Protein AF-A0A8H6XWK3-F1 (afdb_monomer)

Sequence (538 aa):
MCPNTPKKLVDTLDKCIPIWKRMAHVEMPHNLGNRSTIISALSQAPNLGTLVVWDPHNWMNRIPPYIRTISTNSTLKHIQIKPTVPPTDYHFPRRKALYDEVQKDTKLKALWDFENERVIPTDDEIPSSAIEPPSSPFVYPARLASDPMAEDVIWERVLYFALRDVSERKRQFFESDRWDDDQDDDDLCDLAPFRLAPLLACKKFARLGVPHLYERPVLQHSWAVESFASQLAQQPLLGRRVRCLSINHGSDVAVFKRIIAQTPSLTELRGGRACRPMTWKAFSDLGKSSGSSLRSFGGIPISKASGAVNPDMFALFPQIKDFGWDTWTEFKIQPKLIPTDAFGQLVDLTVDRFDGSFLDVLAQMELPSLRTAAFPATARGDGAQFFKIHGAKLQELTLSERQIEDPELAIWHNCPSLTVLGVCYDKQHPVRSSCLKTSETHAYLERIVFRAKEFQRLTQPQKIELGQLMTALRSTASFPALREIQHPSCNWPTTEHEIKSSRWVKWAESLLERDVHLFGPNGVRWRPRLKFVTKNKQ

Structure (mmCIF, N/CA/C/O backbone):
data_AF-A0A8H6XWK3-F1
#
_entry.id   AF-A0A8H6XWK3-F1
#
loop_
_atom_site.group_PDB
_atom_site.id
_atom_site.type_symbol
_atom_site.label_atom_id
_atom_site.label_alt_id
_atom_site.label_comp_id
_atom_site.label_asym_id
_atom_site.label_entity_id
_atom_site.label_seq_id
_atom_site.pdbx_PDB_ins_code
_atom_site.Cartn_x
_atom_site.Cartn_y
_atom_site.Cartn_z
_atom_site.occupancy
_atom_site.B_iso_or_equiv
_atom_site.auth_seq_id
_atom_site.auth_comp_id
_atom_site.auth_asym_id
_atom_site.auth_atom_id
_atom_site.pdbx_PDB_model_num
ATOM 1 N N . MET A 1 1 ? 8.988 2.743 -17.472 1.00 38.59 1 MET A N 1
ATOM 2 C CA . MET A 1 1 ? 10.158 3.335 -18.190 1.00 38.59 1 MET A CA 1
ATOM 3 C C . MET A 1 1 ? 11.428 2.474 -18.081 1.00 38.59 1 MET A C 1
ATOM 5 O O . MET A 1 1 ? 11.826 2.155 -16.973 1.00 38.59 1 MET A O 1
ATOM 9 N N . CYS A 1 2 ? 12.139 2.153 -19.176 1.00 32.38 2 CYS A N 1
ATOM 10 C CA . CYS A 1 2 ? 13.507 1.594 -19.105 1.00 32.38 2 CYS A CA 1
ATOM 11 C C . CYS A 1 2 ? 14.558 2.726 -19.136 1.00 32.38 2 CYS A C 1
ATOM 13 O O . CYS A 1 2 ? 14.819 3.261 -20.218 1.00 32.38 2 CYS A O 1
ATOM 15 N N . PRO A 1 3 ? 15.239 3.076 -18.024 1.00 39.47 3 PRO A N 1
ATOM 16 C CA . PRO A 1 3 ? 16.195 4.193 -17.989 1.00 39.47 3 PRO A CA 1
ATOM 17 C C . PRO A 1 3 ? 17.511 3.910 -18.734 1.00 39.47 3 PRO A C 1
ATOM 19 O O . PRO A 1 3 ? 18.384 4.768 -18.799 1.00 39.47 3 PRO A O 1
ATOM 22 N N . ASN A 1 4 ? 17.663 2.709 -19.295 1.00 45.16 4 ASN A N 1
ATOM 23 C CA . ASN A 1 4 ? 18.901 2.214 -19.882 1.00 45.16 4 ASN A CA 1
ATOM 24 C C . ASN A 1 4 ? 18.674 1.646 -21.287 1.00 45.16 4 ASN A C 1
ATOM 26 O O . ASN A 1 4 ? 19.149 0.551 -21.581 1.00 45.16 4 ASN A O 1
ATOM 30 N N . THR A 1 5 ? 17.990 2.351 -22.198 1.00 54.00 5 THR A N 1
ATOM 31 C CA . THR A 1 5 ? 18.316 2.037 -23.599 1.00 54.00 5 THR A CA 1
ATOM 32 C C . THR A 1 5 ? 19.778 2.429 -23.791 1.00 54.00 5 THR A C 1
ATOM 34 O O . THR A 1 5 ? 20.114 3.586 -23.519 1.00 54.00 5 THR A O 1
ATOM 37 N N . PRO A 1 6 ? 20.670 1.502 -24.181 1.00 67.00 6 PRO A N 1
ATOM 38 C CA . PRO A 1 6 ? 22.092 1.793 -24.229 1.00 67.00 6 PRO A CA 1
ATOM 39 C C . PRO A 1 6 ? 22.301 3.002 -25.135 1.00 67.00 6 PRO A C 1
ATOM 41 O O . PRO A 1 6 ? 21.897 2.959 -26.294 1.00 67.00 6 PRO A O 1
ATOM 44 N N . LYS A 1 7 ? 22.922 4.077 -24.636 1.00 77.69 7 LYS A N 1
ATOM 45 C CA . LYS A 1 7 ? 23.263 5.266 -25.441 1.00 77.69 7 LYS A CA 1
ATOM 46 C C . LYS A 1 7 ? 23.904 4.866 -26.781 1.00 77.69 7 LYS A C 1
ATOM 48 O O . LYS A 1 7 ? 23.531 5.372 -27.826 1.00 77.69 7 LYS A O 1
ATOM 53 N N . LYS A 1 8 ? 24.743 3.823 -26.745 1.00 78.38 8 LYS A N 1
ATOM 54 C CA . LYS A 1 8 ? 25.344 3.176 -27.920 1.00 78.38 8 LYS A CA 1
ATOM 55 C C . LYS A 1 8 ? 24.331 2.696 -28.968 1.00 78.38 8 LYS A C 1
ATOM 57 O O . LYS A 1 8 ? 24.600 2.845 -30.152 1.00 78.38 8 LYS A O 1
ATOM 62 N N . LEU A 1 9 ? 23.198 2.117 -28.566 1.00 80.50 9 LEU A N 1
ATOM 63 C CA . LEU A 1 9 ? 22.150 1.679 -29.494 1.00 80.50 9 LEU A CA 1
ATOM 64 C C . LEU A 1 9 ? 21.488 2.881 -30.170 1.00 80.50 9 LEU A C 1
ATOM 66 O O . LEU A 1 9 ? 21.320 2.870 -31.382 1.00 80.50 9 LEU A O 1
ATOM 70 N N . VAL A 1 10 ? 21.165 3.926 -29.403 1.00 81.75 10 VAL A N 1
ATOM 71 C CA . VAL A 1 10 ? 20.593 5.171 -29.943 1.00 81.75 10 VAL A CA 1
ATOM 72 C C . VAL A 1 10 ? 21.557 5.816 -30.941 1.00 81.75 10 VAL A C 1
ATOM 74 O O . VAL A 1 10 ? 21.153 6.103 -32.062 1.00 81.75 10 VAL A O 1
ATOM 77 N N . ASP A 1 11 ? 22.834 5.945 -30.574 1.00 85.94 11 ASP A N 1
ATOM 78 C CA . ASP A 1 11 ? 23.882 6.505 -31.438 1.00 85.94 11 ASP A CA 1
ATOM 79 C C . ASP A 1 11 ? 24.116 5.652 -32.700 1.00 85.94 11 ASP A C 1
ATOM 81 O O . ASP A 1 11 ? 24.494 6.167 -33.750 1.00 85.94 11 ASP A O 1
ATOM 85 N N . THR A 1 12 ? 23.916 4.333 -32.609 1.00 89.88 12 THR A N 1
ATOM 86 C CA . THR A 1 12 ? 24.032 3.424 -33.761 1.00 89.88 12 THR A CA 1
ATOM 87 C C . THR A 1 12 ? 22.834 3.576 -34.692 1.00 89.88 12 THR A C 1
ATOM 89 O O . THR A 1 12 ? 23.014 3.729 -35.897 1.00 89.88 12 THR A O 1
ATOM 92 N N . LEU A 1 13 ? 21.614 3.584 -34.147 1.00 89.06 13 LEU A N 1
ATOM 93 C CA . LEU A 1 13 ? 20.388 3.757 -34.928 1.00 89.06 13 LEU A CA 1
ATOM 94 C C . LEU A 1 13 ? 20.365 5.107 -35.653 1.00 89.06 13 LEU A C 1
ATOM 96 O O . LEU A 1 13 ? 20.020 5.140 -36.829 1.00 89.06 13 LEU A O 1
ATOM 100 N N . ASP A 1 14 ? 20.807 6.181 -34.998 1.00 91.19 14 ASP A N 1
ATOM 101 C CA . ASP A 1 14 ? 20.934 7.520 -35.589 1.00 91.19 14 ASP A CA 1
ATOM 102 C C . ASP A 1 14 ? 21.780 7.521 -36.876 1.00 91.19 14 ASP A C 1
ATOM 104 O O . ASP A 1 14 ? 21.414 8.133 -37.875 1.00 91.19 14 ASP A O 1
ATOM 108 N N . LYS A 1 15 ? 22.868 6.739 -36.897 1.00 93.62 15 LYS A N 1
ATOM 109 C CA . LYS A 1 15 ? 23.744 6.595 -38.071 1.00 93.62 15 LYS A CA 1
ATOM 110 C C . LYS A 1 15 ? 23.195 5.633 -39.122 1.00 93.62 15 LYS A C 1
ATOM 112 O O . LYS A 1 15 ? 23.451 5.812 -40.310 1.00 93.62 15 LYS A O 1
ATOM 117 N N . CYS A 1 16 ? 22.485 4.588 -38.701 1.00 95.19 16 CYS A N 1
ATOM 118 C CA . CYS A 1 16 ? 21.994 3.544 -39.600 1.00 95.19 16 CYS A CA 1
ATOM 119 C C . CYS A 1 16 ? 20.710 3.941 -40.335 1.00 95.19 16 CYS A C 1
ATOM 121 O O . CYS A 1 16 ? 20.554 3.600 -41.505 1.00 95.19 16 CYS A O 1
ATOM 123 N N . ILE A 1 17 ? 19.793 4.648 -39.673 1.00 96.06 17 ILE A N 1
ATOM 124 C CA . ILE A 1 17 ? 18.474 4.987 -40.225 1.00 96.06 17 ILE A CA 1
ATOM 125 C C . ILE A 1 17 ? 18.569 5.761 -41.561 1.00 96.06 17 ILE A C 1
ATOM 127 O O . ILE A 1 17 ? 17.906 5.340 -42.513 1.00 96.06 17 ILE A O 1
ATOM 131 N N . PRO A 1 18 ? 19.412 6.806 -41.717 1.00 97.00 18 PRO A N 1
ATOM 132 C CA . PRO A 1 18 ? 19.486 7.573 -42.967 1.00 97.00 18 PRO A CA 1
ATOM 133 C C . PRO A 1 18 ? 20.037 6.773 -44.157 1.00 97.00 18 PRO A C 1
ATOM 135 O O . PRO A 1 18 ? 19.763 7.096 -45.309 1.00 97.00 18 PRO A O 1
ATOM 138 N N . ILE A 1 19 ? 20.801 5.705 -43.906 1.00 96.50 19 ILE A N 1
ATOM 139 C CA . ILE A 1 19 ? 21.347 4.834 -44.961 1.00 96.50 19 ILE A CA 1
ATOM 140 C C . ILE A 1 19 ? 20.492 3.580 -45.200 1.00 96.50 19 ILE A C 1
ATOM 142 O O . ILE A 1 19 ? 20.792 2.775 -46.089 1.00 96.50 19 ILE A O 1
ATOM 146 N N . TRP A 1 20 ? 19.409 3.393 -44.439 1.00 95.81 20 TRP A N 1
ATOM 147 C CA . TRP A 1 20 ? 18.593 2.186 -44.497 1.00 95.81 20 TRP A CA 1
ATOM 148 C C . TRP A 1 20 ? 17.605 2.218 -45.670 1.00 95.81 20 TRP A C 1
ATOM 150 O O . TRP A 1 20 ? 16.439 2.585 -45.551 1.00 95.81 20 TRP A O 1
ATOM 160 N N . LYS A 1 21 ? 18.055 1.731 -46.830 1.00 95.25 21 LYS A N 1
ATOM 161 C CA . LYS A 1 21 ? 17.282 1.747 -48.089 1.00 95.25 21 LYS A CA 1
ATOM 162 C C . LYS A 1 21 ? 16.000 0.902 -48.103 1.0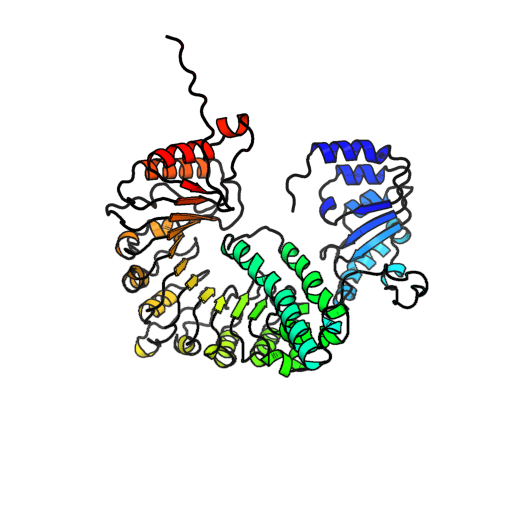0 95.25 21 LYS A C 1
ATOM 164 O O . LYS A 1 21 ? 15.243 1.000 -49.056 1.00 95.25 21 LYS A O 1
ATOM 169 N N . ARG A 1 22 ? 15.749 0.036 -47.122 1.00 95.00 22 ARG A N 1
ATOM 170 C CA . ARG A 1 22 ? 14.580 -0.871 -47.110 1.00 95.00 22 ARG A CA 1
ATOM 171 C C . ARG A 1 22 ? 13.590 -0.584 -45.983 1.00 95.00 22 ARG A C 1
ATOM 173 O O . ARG A 1 22 ? 12.632 -1.330 -45.814 1.00 95.00 22 ARG A O 1
ATOM 180 N N . MET A 1 23 ? 13.817 0.468 -45.204 1.00 95.69 23 MET A N 1
ATOM 181 C CA . MET A 1 23 ? 12.955 0.808 -44.079 1.00 95.69 23 MET A CA 1
ATOM 182 C C . MET A 1 23 ? 11.720 1.568 -44.576 1.00 95.69 23 MET A C 1
ATOM 184 O O . MET A 1 23 ? 11.715 2.793 -44.604 1.00 95.69 23 MET A O 1
ATOM 188 N N . ALA A 1 24 ? 10.699 0.825 -45.005 1.00 96.69 24 ALA A N 1
ATOM 189 C CA . ALA A 1 24 ? 9.446 1.384 -45.516 1.00 96.69 24 ALA A CA 1
ATOM 190 C C . ALA A 1 24 ? 8.404 1.667 -44.427 1.00 96.69 24 ALA A C 1
ATOM 192 O O . ALA A 1 24 ? 7.548 2.531 -44.603 1.00 96.69 24 ALA A O 1
ATOM 193 N N . HIS A 1 25 ? 8.485 0.951 -43.308 1.00 96.25 25 HIS A N 1
ATOM 194 C CA . HIS A 1 25 ? 7.513 0.994 -42.227 1.00 96.25 25 HIS A CA 1
ATOM 195 C C . HIS A 1 25 ? 8.240 1.069 -40.888 1.00 96.25 25 HIS A C 1
ATOM 197 O O . HIS A 1 25 ? 9.177 0.302 -40.654 1.00 96.25 25 HIS A O 1
ATOM 203 N N . VAL A 1 26 ? 7.815 1.983 -40.020 1.00 94.50 26 VAL A N 1
ATOM 204 C CA . VAL A 1 26 ? 8.349 2.115 -38.663 1.00 94.50 26 VAL A CA 1
ATOM 205 C C . VAL A 1 26 ? 7.190 2.240 -37.693 1.00 94.50 26 VAL A C 1
ATOM 207 O O . VAL A 1 26 ? 6.331 3.103 -37.852 1.00 94.50 26 VAL A O 1
ATOM 210 N N . GLU A 1 27 ? 7.203 1.397 -36.669 1.00 93.12 27 GLU A N 1
ATOM 211 C CA . GLU A 1 27 ? 6.254 1.436 -35.567 1.00 93.12 27 GLU A CA 1
ATOM 212 C C . GLU A 1 27 ? 6.964 1.936 -34.306 1.00 93.12 27 GLU A C 1
ATOM 214 O O . GLU A 1 27 ? 8.002 1.403 -33.909 1.00 93.12 27 GLU A O 1
ATOM 219 N N . MET A 1 28 ? 6.442 3.008 -33.707 1.00 86.44 28 MET A N 1
ATOM 220 C CA . MET A 1 28 ? 7.081 3.706 -32.595 1.00 86.44 28 MET A CA 1
ATOM 221 C C . MET A 1 28 ? 6.173 3.734 -31.364 1.00 86.44 28 MET A C 1
ATOM 223 O O . MET A 1 28 ? 5.039 4.214 -31.456 1.00 86.44 28 MET A O 1
ATOM 227 N N . PRO A 1 29 ? 6.660 3.306 -30.184 1.00 80.88 29 PRO A N 1
ATOM 228 C CA . PRO A 1 29 ? 6.002 3.647 -28.933 1.00 80.88 29 PRO A CA 1
ATOM 229 C C . PRO A 1 29 ? 6.024 5.164 -28.705 1.00 80.88 29 PRO A C 1
ATOM 231 O O . PRO A 1 29 ? 6.970 5.868 -29.074 1.00 80.88 29 PRO A O 1
ATOM 234 N N . HIS A 1 30 ? 4.989 5.663 -28.036 1.00 71.50 30 HIS A N 1
ATOM 235 C CA . HIS A 1 30 ? 4.769 7.087 -27.785 1.00 71.50 30 HIS A CA 1
ATOM 236 C C . HIS A 1 30 ? 5.925 7.821 -27.078 1.00 71.50 30 HIS A C 1
ATOM 238 O O . HIS A 1 30 ? 6.087 9.038 -27.214 1.00 71.50 30 HIS A O 1
ATOM 244 N N . ASN A 1 31 ? 6.725 7.092 -26.298 1.00 68.50 31 ASN A N 1
ATOM 245 C CA . ASN A 1 31 ? 7.776 7.620 -25.428 1.00 68.50 31 ASN A CA 1
ATOM 246 C C . ASN A 1 31 ? 9.101 7.922 -26.158 1.00 68.50 31 ASN A C 1
ATOM 248 O O . ASN A 1 31 ? 10.029 8.470 -25.558 1.00 68.50 31 ASN A O 1
ATOM 252 N N . LEU A 1 32 ? 9.196 7.638 -27.462 1.00 68.38 32 LEU A N 1
ATOM 253 C CA . LEU A 1 32 ? 10.358 8.003 -28.282 1.00 68.38 32 LEU A CA 1
ATOM 254 C C . LEU A 1 32 ? 10.496 9.516 -28.513 1.00 68.38 32 LEU A C 1
ATOM 256 O O . LEU A 1 32 ? 11.573 9.965 -28.905 1.00 68.38 32 LEU A O 1
ATOM 260 N N . GLY A 1 33 ? 9.459 10.305 -28.202 1.00 59.72 33 GLY A N 1
ATOM 261 C CA . GLY A 1 33 ? 9.434 11.762 -28.368 1.00 59.72 33 GLY A CA 1
ATOM 262 C C . GLY A 1 33 ? 10.592 12.525 -27.713 1.00 59.72 33 GLY A C 1
ATOM 263 O O . GLY A 1 33 ? 10.969 13.589 -28.194 1.00 59.72 33 GLY A O 1
ATOM 264 N N . ASN A 1 34 ? 11.211 11.958 -26.672 1.00 61.81 34 ASN A N 1
ATOM 265 C CA . ASN A 1 34 ? 12.351 12.563 -25.975 1.00 61.81 34 ASN A CA 1
ATOM 266 C C . ASN A 1 34 ? 13.717 12.280 -26.637 1.00 61.81 34 ASN A C 1
ATOM 268 O O . ASN A 1 34 ? 14.748 12.693 -26.108 1.00 61.81 34 ASN A O 1
ATOM 272 N N . ARG A 1 35 ? 13.766 11.572 -27.777 1.00 77.44 35 ARG A N 1
ATOM 273 C CA . ARG A 1 35 ? 15.016 11.216 -28.480 1.00 77.44 35 ARG A CA 1
ATOM 274 C C . ARG A 1 35 ? 15.149 11.947 -29.806 1.00 77.44 35 ARG A C 1
ATOM 276 O O . ARG A 1 35 ? 14.954 11.364 -30.872 1.00 77.44 35 ARG A O 1
ATOM 283 N N . SER A 1 36 ? 15.514 13.223 -29.724 1.00 82.50 36 SER A N 1
ATOM 284 C CA . SER A 1 36 ? 15.647 14.122 -30.879 1.00 82.50 36 SER A CA 1
ATOM 285 C C . SER A 1 36 ? 16.522 13.568 -32.012 1.00 82.50 36 SER A C 1
ATOM 287 O O . SER A 1 36 ? 16.227 13.831 -33.174 1.00 82.50 36 SER A O 1
ATOM 289 N N . THR A 1 37 ? 17.544 12.764 -31.701 1.00 89.00 37 THR A N 1
ATOM 290 C CA . THR A 1 37 ? 18.449 12.161 -32.695 1.00 89.00 37 THR A CA 1
ATOM 291 C C . THR A 1 37 ? 17.735 11.144 -33.587 1.00 89.00 37 THR A C 1
ATOM 293 O O . THR A 1 37 ? 17.658 11.344 -34.792 1.00 89.00 37 THR A O 1
ATOM 296 N N . ILE A 1 38 ? 17.068 10.135 -33.010 1.00 92.19 38 ILE A N 1
ATOM 297 C CA . ILE A 1 38 ? 16.300 9.135 -33.783 1.00 92.19 38 ILE A CA 1
ATOM 298 C C . ILE A 1 38 ? 15.211 9.809 -34.625 1.00 92.19 38 ILE A C 1
ATOM 300 O O . ILE A 1 38 ? 15.010 9.450 -35.781 1.00 92.19 38 ILE A O 1
ATOM 304 N N . ILE A 1 39 ? 14.528 10.805 -34.061 1.00 94.12 39 ILE A N 1
ATOM 305 C CA . ILE A 1 39 ? 13.490 11.576 -34.758 1.00 94.12 39 ILE A CA 1
ATOM 306 C C . ILE A 1 39 ? 14.078 12.299 -35.982 1.00 94.12 39 ILE A C 1
ATOM 308 O O . ILE A 1 39 ? 13.489 12.260 -37.062 1.00 94.12 39 ILE A O 1
ATOM 312 N N . SER A 1 40 ? 15.249 12.925 -35.829 1.00 94.88 40 SER A N 1
ATOM 313 C CA . SER A 1 40 ? 15.969 13.569 -36.932 1.00 94.88 40 SER A CA 1
ATOM 314 C C . SER A 1 40 ? 16.481 12.560 -37.962 1.00 94.88 40 SER A C 1
ATOM 316 O O . SER A 1 40 ? 16.494 12.851 -39.152 1.00 94.88 40 SER A O 1
ATOM 318 N N . ALA A 1 41 ? 16.906 11.375 -37.535 1.00 95.38 41 ALA A N 1
ATOM 319 C CA . ALA A 1 41 ? 17.344 10.338 -38.455 1.00 95.38 41 ALA A CA 1
ATOM 320 C C . ALA A 1 41 ? 16.165 9.812 -39.292 1.00 95.38 41 ALA A C 1
ATOM 322 O O . ALA A 1 41 ? 16.274 9.674 -40.510 1.00 95.38 41 ALA A O 1
ATOM 323 N N . LEU A 1 42 ? 15.003 9.591 -38.664 1.00 96.50 42 LEU A N 1
ATOM 324 C CA . LEU A 1 42 ? 13.773 9.168 -39.342 1.00 96.50 42 LEU A CA 1
ATOM 325 C C . LEU A 1 42 ? 13.272 10.206 -40.350 1.00 96.50 42 LEU A C 1
ATOM 327 O O . LEU A 1 42 ? 12.766 9.824 -41.404 1.00 96.50 42 LEU A O 1
ATOM 331 N N . SER A 1 43 ? 13.444 11.504 -40.083 1.00 96.62 43 SER A N 1
ATOM 332 C CA . SER A 1 43 ? 13.070 12.543 -41.050 1.00 96.62 43 SER A CA 1
ATOM 333 C C . SER A 1 43 ? 13.946 12.543 -42.313 1.00 96.62 43 SER A C 1
ATOM 335 O O . SER A 1 43 ? 13.523 13.045 -43.352 1.00 96.62 43 SER A O 1
ATOM 337 N N . GLN A 1 44 ? 15.131 11.928 -42.247 1.00 97.19 44 GLN A N 1
ATOM 338 C CA . GLN A 1 44 ? 16.082 11.781 -43.355 1.00 97.19 44 GLN A CA 1
ATOM 339 C C . GLN A 1 44 ? 16.067 10.381 -43.993 1.00 97.19 44 GLN A C 1
ATOM 341 O O . GLN A 1 44 ? 16.815 10.128 -44.936 1.00 97.19 44 GLN A O 1
ATOM 346 N N . ALA A 1 45 ? 15.245 9.454 -43.493 1.00 97.56 45 ALA A N 1
ATOM 347 C CA . ALA A 1 45 ? 15.194 8.090 -44.006 1.00 97.56 45 ALA A CA 1
ATOM 348 C C . ALA A 1 45 ? 14.709 8.063 -45.473 1.00 97.56 45 ALA A C 1
ATOM 350 O O . ALA A 1 45 ? 13.624 8.570 -45.758 1.00 97.56 45 ALA A O 1
ATOM 351 N N . PRO A 1 46 ? 15.452 7.441 -46.407 1.00 96.88 46 PRO A N 1
ATOM 352 C CA . PRO A 1 46 ? 15.251 7.638 -47.843 1.00 96.88 46 PRO A CA 1
ATOM 353 C C . PRO A 1 46 ? 14.028 6.924 -48.419 1.00 96.88 46 PRO A C 1
ATOM 355 O O . PRO A 1 46 ? 13.694 7.173 -49.567 1.00 96.88 46 PRO A O 1
ATOM 358 N N . ASN A 1 47 ? 13.413 5.999 -47.678 1.00 96.69 47 ASN A N 1
ATOM 359 C CA . ASN A 1 47 ? 12.301 5.175 -48.163 1.00 96.69 47 ASN A CA 1
ATOM 360 C C . ASN A 1 47 ? 11.200 4.977 -47.111 1.00 96.69 47 ASN A C 1
ATOM 362 O O . ASN A 1 47 ? 10.408 4.048 -47.244 1.00 96.69 47 ASN A O 1
ATOM 366 N N . LEU A 1 48 ? 11.153 5.806 -46.064 1.00 97.50 48 LEU A N 1
ATOM 367 C CA . LEU A 1 48 ? 10.165 5.675 -44.994 1.00 97.50 48 LEU A CA 1
ATOM 368 C C . LEU A 1 48 ? 8.784 6.075 -45.515 1.00 97.50 48 LEU A C 1
ATOM 370 O O . LEU A 1 48 ? 8.513 7.258 -45.632 1.00 97.50 48 LEU A O 1
ATOM 374 N N . GLY A 1 49 ? 7.918 5.103 -45.806 1.00 96.50 49 GLY A N 1
ATOM 375 C CA . GLY A 1 49 ? 6.578 5.332 -46.355 1.00 96.50 49 GLY A CA 1
ATOM 376 C C . GLY A 1 49 ? 5.477 5.434 -45.299 1.00 96.50 49 GLY A C 1
ATOM 377 O O . GLY A 1 49 ? 4.562 6.243 -45.452 1.00 96.50 49 GLY A O 1
ATOM 378 N N . THR A 1 50 ? 5.572 4.661 -44.217 1.00 96.69 50 THR A N 1
ATOM 379 C CA . THR A 1 50 ? 4.547 4.611 -43.165 1.00 96.69 50 THR A CA 1
ATOM 380 C C . THR A 1 50 ? 5.167 4.732 -41.782 1.00 96.69 50 THR A C 1
ATOM 382 O O . THR A 1 50 ? 6.093 3.997 -41.433 1.00 96.69 50 THR A O 1
ATOM 385 N N . LEU A 1 51 ? 4.599 5.624 -40.977 1.00 94.50 51 LEU A N 1
ATOM 386 C CA . LEU A 1 51 ? 4.875 5.752 -39.556 1.00 94.50 51 LEU A CA 1
ATOM 387 C C . LEU A 1 51 ? 3.636 5.316 -38.770 1.00 94.50 51 LEU A C 1
ATOM 389 O O . LEU A 1 51 ? 2.591 5.950 -38.877 1.00 94.50 51 LEU A O 1
ATOM 393 N N . VAL A 1 52 ? 3.758 4.269 -37.962 1.00 92.75 52 VAL A N 1
ATOM 394 C CA . VAL A 1 52 ? 2.738 3.882 -36.983 1.00 92.75 52 VAL A CA 1
ATOM 395 C C . VAL A 1 52 ? 3.172 4.394 -35.628 1.00 92.75 52 VAL A C 1
ATOM 397 O O . VAL A 1 52 ? 4.278 4.099 -35.173 1.00 92.75 52 VAL A O 1
ATOM 400 N N . VAL A 1 53 ? 2.305 5.141 -34.962 1.00 88.31 53 VAL A N 1
ATOM 401 C CA . VAL A 1 53 ? 2.572 5.607 -33.609 1.00 88.31 53 VAL A CA 1
ATOM 402 C C . VAL A 1 53 ? 1.476 5.141 -32.682 1.00 88.31 53 VAL A C 1
ATOM 404 O O . VAL A 1 53 ? 0.289 5.285 -32.965 1.00 88.31 53 VAL A O 1
ATOM 407 N N . TRP A 1 54 ? 1.895 4.567 -31.566 1.00 84.69 54 TRP A N 1
ATOM 408 C CA . TRP A 1 54 ? 0.977 4.169 -30.515 1.00 84.69 54 TRP A CA 1
ATOM 409 C C . TRP A 1 54 ? 0.534 5.419 -29.757 1.00 84.69 54 TRP A C 1
ATOM 411 O O . TRP A 1 54 ? 1.386 6.139 -29.242 1.00 84.69 54 TRP A O 1
ATOM 421 N N . ASP A 1 55 ? -0.770 5.695 -29.723 1.00 73.88 55 ASP A N 1
ATOM 422 C CA . ASP A 1 55 ? -1.365 6.862 -29.063 1.00 73.88 55 ASP A CA 1
ATOM 423 C C . ASP A 1 55 ? -1.119 6.776 -27.550 1.00 73.88 55 ASP A C 1
ATOM 425 O O . ASP A 1 55 ? -1.664 5.875 -26.897 1.00 73.88 55 ASP A O 1
ATOM 429 N N . PRO A 1 56 ? -0.324 7.670 -26.940 1.00 62.00 56 PRO A N 1
ATOM 430 C CA . PRO A 1 56 ? -0.450 7.878 -25.515 1.00 62.00 56 PRO A CA 1
ATOM 431 C C . PRO A 1 56 ? -1.729 8.670 -25.277 1.00 62.00 56 PRO A C 1
ATOM 433 O O . PRO A 1 56 ? -2.018 9.640 -25.975 1.00 62.00 56 PRO A O 1
ATOM 436 N N . HIS A 1 57 ? -2.415 8.387 -24.180 1.00 61.84 57 HIS A N 1
ATOM 437 C CA . HIS A 1 57 ? -3.557 9.177 -23.725 1.00 61.84 57 HIS A CA 1
ATOM 438 C C . HIS A 1 57 ? -3.303 10.703 -23.620 1.00 61.84 57 HIS A C 1
ATOM 440 O O . HIS A 1 57 ? -4.241 11.445 -23.378 1.00 61.84 57 HIS A O 1
ATOM 446 N N . ASN A 1 58 ? -2.083 11.209 -23.834 1.00 58.62 58 ASN A N 1
ATOM 447 C CA . ASN A 1 58 ? -1.705 12.618 -23.751 1.00 58.62 58 ASN A CA 1
ATOM 448 C C . ASN A 1 58 ? -1.622 13.383 -25.091 1.00 58.62 58 ASN A C 1
ATOM 450 O O . ASN A 1 58 ? -1.449 14.601 -25.053 1.00 58.62 58 ASN A O 1
ATOM 454 N N . TRP A 1 59 ? -1.782 12.758 -26.268 1.00 66.06 59 TRP A N 1
ATOM 455 C CA . TRP A 1 59 ? -1.839 13.508 -27.548 1.00 66.06 59 TRP A CA 1
ATOM 456 C C . TRP A 1 59 ? -3.142 14.279 -27.754 1.00 66.06 59 TRP A C 1
ATOM 458 O O . TRP A 1 59 ? -3.312 14.980 -28.749 1.00 66.06 59 TRP A O 1
ATOM 468 N N . MET A 1 60 ? -4.054 14.187 -26.788 1.00 63.91 60 MET A N 1
ATOM 469 C CA . MET A 1 60 ? -5.425 14.666 -26.907 1.00 63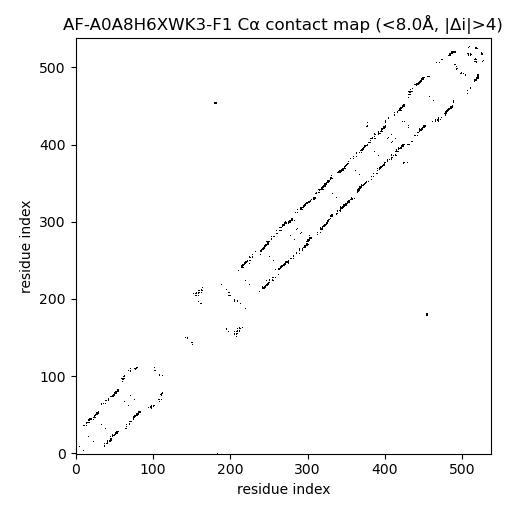.91 60 MET A CA 1
ATOM 470 C C . MET A 1 60 ? -5.542 16.147 -27.290 1.00 63.91 60 MET A C 1
ATOM 472 O O . MET A 1 60 ? -6.545 16.520 -27.880 1.00 63.91 60 MET A O 1
ATOM 476 N N . ASN A 1 61 ? -4.538 16.990 -27.020 1.00 74.81 61 ASN A N 1
ATOM 477 C CA . ASN A 1 61 ? -4.683 18.434 -27.220 1.00 74.81 61 ASN A CA 1
ATOM 478 C C . ASN A 1 61 ? -3.735 19.069 -28.241 1.00 74.81 61 ASN A C 1
ATOM 480 O O . ASN A 1 61 ? -4.030 20.189 -28.652 1.00 74.81 61 ASN A O 1
ATOM 484 N N . ARG A 1 62 ? -2.603 18.436 -28.598 1.00 84.81 62 ARG A N 1
ATOM 485 C CA . ARG A 1 62 ? -1.607 19.023 -29.514 1.00 84.81 62 ARG A CA 1
ATOM 486 C C . ARG A 1 62 ? -0.805 17.987 -30.287 1.00 84.81 62 ARG A C 1
ATOM 488 O O . ARG A 1 62 ? -0.527 16.910 -29.763 1.00 84.81 62 ARG A O 1
ATOM 495 N N . ILE A 1 63 ? -0.352 18.354 -31.488 1.00 87.62 63 ILE A N 1
ATOM 496 C CA . ILE A 1 63 ? 0.541 17.514 -32.296 1.00 87.62 63 ILE A CA 1
ATOM 497 C C . ILE A 1 63 ? 1.921 17.465 -31.622 1.00 87.62 63 ILE A C 1
ATOM 499 O O . ILE A 1 63 ? 2.540 18.519 -31.432 1.00 87.62 63 ILE A O 1
ATOM 503 N N . PRO A 1 64 ? 2.456 16.276 -31.289 1.00 87.38 64 PRO A N 1
ATOM 504 C CA . PRO A 1 64 ? 3.785 16.175 -30.702 1.00 87.38 64 PRO A CA 1
ATOM 505 C C . PRO A 1 64 ? 4.858 16.786 -31.620 1.00 87.38 64 PRO A C 1
ATOM 507 O O . PRO A 1 64 ? 4.839 16.530 -32.828 1.00 87.38 64 PRO A O 1
ATOM 510 N N . PRO A 1 65 ? 5.845 17.531 -31.084 1.00 90.00 65 PRO A N 1
ATOM 511 C CA . PRO A 1 65 ? 6.875 18.181 -31.900 1.00 90.00 65 PRO A CA 1
ATOM 512 C C . PRO A 1 65 ? 7.614 17.228 -32.846 1.00 90.00 65 PRO A C 1
ATOM 514 O O . PRO A 1 65 ? 7.934 17.592 -33.973 1.00 90.00 65 PRO A O 1
ATOM 517 N N . TYR A 1 66 ? 7.828 15.982 -32.427 1.00 90.12 66 TYR A N 1
ATOM 518 C CA . TYR A 1 66 ? 8.519 14.987 -33.240 1.00 90.12 66 TYR A CA 1
ATOM 519 C C . TYR A 1 66 ? 7.718 14.502 -34.448 1.00 90.12 66 TYR A C 1
ATOM 521 O O . TYR A 1 66 ? 8.323 14.153 -35.456 1.00 90.12 66 TYR A O 1
ATOM 529 N N . ILE A 1 67 ? 6.382 14.508 -34.387 1.00 92.31 67 ILE A N 1
ATOM 530 C CA . ILE A 1 67 ? 5.540 14.183 -35.545 1.00 92.31 67 ILE A CA 1
ATOM 531 C C . ILE A 1 67 ? 5.736 15.242 -36.623 1.00 92.31 67 ILE A C 1
ATOM 533 O O . ILE A 1 67 ? 5.925 14.906 -37.789 1.00 92.31 67 ILE A O 1
ATOM 537 N N . ARG A 1 68 ? 5.812 16.519 -36.223 1.00 93.31 68 ARG A N 1
ATOM 538 C CA . ARG A 1 68 ? 6.151 17.617 -37.137 1.00 93.31 68 ARG A CA 1
ATOM 539 C C . ARG A 1 68 ? 7.536 17.409 -37.746 1.00 93.31 68 ARG A C 1
ATOM 541 O O . ARG A 1 68 ? 7.679 17.523 -38.959 1.00 93.31 68 ARG A O 1
ATOM 548 N N . THR A 1 69 ? 8.534 17.028 -36.947 1.00 94.81 69 THR A N 1
ATOM 549 C CA . THR A 1 69 ? 9.881 16.735 -37.459 1.00 94.81 69 THR A CA 1
ATOM 550 C C . THR A 1 69 ? 9.901 15.553 -38.427 1.00 94.81 69 THR A C 1
ATOM 552 O O . THR A 1 69 ? 10.480 15.680 -39.495 1.00 94.81 69 THR A O 1
ATOM 555 N N . ILE A 1 70 ? 9.261 14.422 -38.117 1.00 95.25 70 ILE A N 1
ATOM 556 C CA . ILE A 1 70 ? 9.259 13.246 -39.007 1.00 95.25 70 ILE A CA 1
ATOM 557 C C . ILE A 1 70 ? 8.462 13.531 -40.280 1.00 95.25 70 ILE A C 1
ATOM 559 O O . ILE A 1 70 ? 8.861 13.103 -41.360 1.00 95.25 70 ILE A O 1
ATOM 563 N N . SER A 1 71 ? 7.396 14.331 -40.185 1.00 95.75 71 SER A N 1
ATOM 564 C CA . SER A 1 71 ? 6.615 14.748 -41.348 1.00 95.75 71 SER A CA 1
ATOM 565 C C . SER A 1 71 ? 7.422 15.547 -42.365 1.00 95.75 71 SER A C 1
ATOM 567 O O . SER A 1 71 ? 6.973 15.689 -43.496 1.00 95.75 71 SER A O 1
ATOM 569 N N . THR A 1 72 ? 8.617 16.062 -42.030 1.00 96.56 72 THR A N 1
ATOM 570 C CA . THR A 1 72 ? 9.486 16.714 -43.020 1.00 96.56 72 THR A CA 1
ATOM 571 C C . THR A 1 72 ? 10.073 15.729 -44.034 1.00 96.56 72 THR A C 1
ATOM 573 O O . THR A 1 72 ? 10.403 16.170 -45.135 1.00 96.56 72 THR A O 1
ATOM 576 N N . ASN A 1 73 ? 10.086 14.424 -43.733 1.00 97.75 73 ASN A N 1
ATOM 577 C CA . ASN A 1 73 ? 10.513 13.373 -44.654 1.00 97.75 73 ASN A CA 1
ATOM 578 C C . ASN A 1 73 ? 9.696 13.423 -45.956 1.00 97.75 73 ASN A C 1
ATOM 580 O O . ASN A 1 73 ? 8.467 13.384 -45.931 1.00 97.75 73 ASN A O 1
ATOM 584 N N . SER A 1 74 ? 10.376 13.528 -47.099 1.00 96.94 74 SER A N 1
ATOM 585 C CA . SER A 1 74 ? 9.741 13.632 -48.419 1.00 96.94 74 SER A CA 1
ATOM 586 C C . SER A 1 74 ? 9.160 12.312 -48.932 1.00 96.94 74 SER A C 1
ATOM 588 O O . SER A 1 74 ? 8.354 12.328 -49.859 1.00 96.94 74 SER A O 1
ATOM 590 N N . THR A 1 75 ? 9.565 11.182 -48.351 1.00 97.38 75 THR A N 1
ATOM 591 C CA . THR A 1 75 ? 9.115 9.837 -48.743 1.00 97.38 75 THR A CA 1
ATOM 592 C C . THR A 1 75 ? 7.980 9.297 -47.885 1.00 97.38 75 THR A C 1
ATOM 594 O O . THR A 1 75 ? 7.339 8.323 -48.285 1.00 97.38 75 THR A O 1
ATOM 597 N N . LEU A 1 76 ? 7.693 9.957 -46.758 1.00 97.69 76 LEU A N 1
ATOM 598 C CA . LEU A 1 76 ? 6.586 9.604 -45.880 1.00 97.69 76 LEU A CA 1
ATOM 599 C C . LEU A 1 76 ? 5.263 9.863 -46.587 1.00 97.69 76 LEU A C 1
ATOM 601 O O . LEU A 1 76 ? 5.035 10.942 -47.127 1.00 97.69 76 LEU A O 1
ATOM 605 N N . LYS A 1 77 ? 4.401 8.848 -46.580 1.00 96.94 77 LYS A N 1
ATOM 606 C CA . LYS A 1 77 ? 3.077 8.872 -47.207 1.00 96.94 77 LYS A CA 1
ATOM 607 C C . LYS A 1 77 ? 1.964 8.794 -46.173 1.00 96.94 77 LYS A C 1
ATOM 609 O O . LYS A 1 77 ? 0.934 9.426 -46.362 1.00 96.94 77 LYS A O 1
ATOM 614 N N . HIS A 1 78 ? 2.181 8.040 -45.093 1.00 96.44 78 HIS A N 1
ATOM 615 C CA . HIS A 1 78 ? 1.148 7.756 -44.101 1.00 96.44 78 HIS A CA 1
ATOM 616 C C . HIS A 1 78 ? 1.665 7.873 -42.668 1.00 96.44 78 HIS A C 1
ATOM 618 O O . HIS A 1 78 ? 2.728 7.348 -42.329 1.00 96.44 78 HIS A O 1
ATOM 624 N N . ILE A 1 79 ? 0.863 8.501 -41.816 1.00 93.88 79 ILE A N 1
ATOM 625 C CA . ILE A 1 79 ? 0.974 8.476 -40.362 1.00 93.88 79 ILE A CA 1
ATOM 626 C C . ILE A 1 79 ? -0.293 7.802 -39.839 1.00 93.88 79 ILE A C 1
ATOM 628 O O . ILE A 1 79 ? -1.398 8.305 -40.035 1.00 93.88 79 ILE A O 1
ATOM 632 N N . GLN A 1 80 ? -0.115 6.657 -39.190 1.00 90.88 80 GLN A N 1
ATOM 633 C CA . GLN A 1 80 ? -1.178 5.895 -38.549 1.00 90.88 80 GLN A CA 1
ATOM 634 C C . GLN A 1 80 ? -1.059 6.034 -37.039 1.00 90.88 80 GLN A C 1
ATOM 636 O O . GLN A 1 80 ? 0.021 5.853 -36.474 1.00 90.88 80 GLN A O 1
ATOM 641 N N . ILE A 1 81 ? -2.183 6.304 -36.385 1.00 85.56 81 ILE A N 1
ATOM 642 C CA . ILE A 1 81 ? -2.270 6.262 -34.932 1.00 85.56 81 ILE A CA 1
ATOM 643 C C . ILE A 1 81 ? -2.948 4.965 -34.536 1.00 85.56 81 ILE A C 1
ATOM 645 O O . ILE A 1 81 ? -4.114 4.741 -34.846 1.00 85.56 81 ILE A O 1
ATOM 649 N N . LYS A 1 82 ? -2.216 4.114 -33.821 1.00 84.31 82 LYS A N 1
ATOM 650 C CA . LYS A 1 82 ? -2.811 2.957 -33.161 1.00 84.31 82 LYS A CA 1
ATOM 651 C C . LYS A 1 82 ? -3.166 3.349 -31.737 1.00 84.31 82 LYS A C 1
ATOM 653 O O . LYS A 1 82 ? -2.260 3.663 -30.963 1.00 84.31 82 LYS A O 1
ATOM 658 N N . PRO A 1 83 ? -4.448 3.362 -31.357 1.00 74.31 83 PRO A N 1
ATOM 659 C CA . PRO A 1 83 ? -4.791 3.608 -29.975 1.00 74.31 83 PRO A CA 1
ATOM 660 C C . PRO A 1 83 ? -4.271 2.448 -29.116 1.00 74.31 83 PRO A C 1
ATOM 662 O O . PRO A 1 83 ? -4.414 1.281 -29.472 1.00 74.31 83 PRO A O 1
ATOM 665 N N . THR A 1 84 ? -3.642 2.767 -27.987 1.00 66.06 84 THR A N 1
ATOM 666 C CA . THR A 1 84 ? -3.205 1.762 -26.999 1.00 66.06 84 THR A CA 1
ATOM 667 C C . THR A 1 84 ? -4.386 1.056 -26.331 1.00 66.06 84 THR A C 1
ATOM 669 O O . THR A 1 84 ? -4.243 -0.057 -25.837 1.00 66.06 84 THR A O 1
ATOM 672 N N . VAL A 1 85 ? -5.567 1.679 -26.362 1.00 60.00 85 VAL A N 1
ATOM 673 C CA . VAL A 1 85 ? -6.817 1.166 -25.799 1.00 60.00 85 VAL A CA 1
ATOM 674 C C . VAL A 1 85 ? -7.915 1.299 -26.858 1.00 60.00 85 VAL A C 1
ATOM 676 O O . VAL A 1 85 ? -7.991 2.356 -27.484 1.00 60.00 85 VAL A O 1
ATOM 679 N N . PRO A 1 86 ? -8.770 0.286 -27.089 1.00 60.09 86 PRO A N 1
ATOM 680 C CA . PRO A 1 86 ? -9.852 0.381 -28.067 1.00 60.09 86 PRO A CA 1
ATOM 681 C C . PRO A 1 86 ? -10.696 1.654 -27.861 1.00 60.09 86 PRO A C 1
ATOM 683 O O . PRO A 1 86 ? -10.967 2.028 -26.714 1.00 60.09 86 PRO A O 1
ATOM 686 N N . PRO A 1 87 ? -11.087 2.346 -28.948 1.00 55.25 87 PRO A N 1
ATOM 687 C CA . PRO A 1 87 ? -11.773 3.626 -28.860 1.00 55.25 87 PRO A CA 1
ATOM 688 C C . PRO A 1 87 ? -13.109 3.463 -28.127 1.00 55.25 87 PRO A C 1
ATOM 690 O O . PRO A 1 87 ? -14.042 2.850 -28.629 1.00 55.25 87 PRO A O 1
ATOM 693 N N . THR A 1 88 ? -13.197 4.019 -26.920 1.00 60.62 88 THR A N 1
ATOM 694 C CA . THR A 1 88 ? -14.475 4.276 -26.245 1.00 60.62 88 THR A CA 1
ATOM 695 C C . THR A 1 88 ? -15.049 5.616 -26.719 1.00 60.62 88 THR A C 1
ATOM 697 O O . THR A 1 88 ? -14.291 6.522 -27.087 1.00 60.62 88 THR A O 1
ATOM 700 N N . ASP A 1 89 ? -16.374 5.786 -26.658 1.00 52.25 89 ASP A N 1
ATOM 701 C CA . ASP A 1 89 ? -17.081 7.017 -27.074 1.00 52.25 89 ASP A CA 1
ATOM 702 C C . ASP A 1 89 ? -16.541 8.307 -26.412 1.00 52.25 89 ASP A C 1
ATOM 704 O O . ASP A 1 89 ? -16.711 9.414 -26.925 1.00 52.25 89 ASP A O 1
ATOM 708 N N . TYR A 1 90 ? -15.812 8.185 -25.298 1.00 49.38 90 TYR A N 1
ATOM 709 C CA . TYR A 1 90 ? -15.199 9.300 -24.573 1.00 49.38 90 TYR A CA 1
ATOM 710 C C . TYR A 1 90 ? -13.948 9.903 -25.238 1.00 49.38 90 TYR A C 1
ATOM 712 O O . TYR A 1 90 ? -13.553 11.019 -24.884 1.00 49.38 90 TYR A O 1
ATOM 720 N N . HIS A 1 91 ? -13.306 9.222 -26.194 1.00 56.50 91 HIS A N 1
ATOM 721 C CA . HIS A 1 91 ? -12.076 9.731 -26.822 1.00 56.50 91 HIS A CA 1
ATOM 722 C C . HIS A 1 91 ? -12.337 10.715 -27.968 1.00 56.50 91 HIS A C 1
ATOM 724 O O . HIS A 1 91 ? -11.500 11.580 -28.239 1.00 56.50 91 HIS A O 1
ATOM 730 N N . PHE A 1 92 ? -13.511 10.647 -28.600 1.00 59.22 92 PHE A N 1
ATOM 731 C CA . PHE A 1 92 ? -13.821 11.453 -29.780 1.00 59.22 92 PHE A CA 1
ATOM 732 C C . PHE A 1 92 ? -13.889 12.968 -29.496 1.00 59.22 92 PHE A C 1
ATOM 734 O O . PHE A 1 92 ? -13.242 13.732 -30.218 1.00 59.22 92 PHE A O 1
ATOM 741 N N . PRO A 1 93 ? -14.555 13.449 -28.419 1.00 58.97 93 PRO A N 1
ATOM 742 C CA . PRO A 1 93 ? -14.597 14.882 -28.111 1.00 58.97 93 PRO A CA 1
ATOM 743 C C . PRO A 1 93 ? -13.217 15.462 -27.791 1.00 58.97 93 PRO A C 1
ATOM 745 O O . PRO A 1 93 ? -12.953 16.628 -28.079 1.00 58.97 93 PRO A O 1
ATOM 748 N N . ARG A 1 94 ? -12.324 14.649 -27.210 1.00 60.38 94 ARG A N 1
ATOM 749 C CA . ARG A 1 94 ? -10.969 15.075 -26.843 1.00 60.38 94 ARG A CA 1
ATOM 750 C C . ARG A 1 94 ? -10.040 15.129 -28.050 1.00 60.38 94 ARG A C 1
ATOM 752 O O . ARG A 1 94 ? -9.295 16.088 -28.171 1.00 60.38 94 ARG A O 1
ATOM 759 N N . ARG A 1 95 ? -10.158 14.196 -29.000 1.00 72.00 95 ARG A N 1
ATOM 760 C CA . ARG A 1 95 ? -9.385 14.222 -30.255 1.00 72.00 95 ARG A CA 1
ATOM 761 C C . ARG A 1 95 ? -9.746 15.379 -31.186 1.00 72.00 95 ARG A C 1
ATOM 763 O O . ARG A 1 95 ? -8.980 15.654 -32.102 1.00 72.00 95 ARG A O 1
ATOM 770 N N . LYS A 1 96 ? -10.850 16.096 -30.943 1.00 80.44 96 LYS A N 1
ATOM 771 C CA . LYS A 1 96 ? -11.241 17.264 -31.745 1.00 80.44 96 LYS A CA 1
ATOM 772 C C . LYS A 1 96 ? -10.143 18.331 -31.799 1.00 80.44 96 LYS A C 1
ATOM 774 O O . LYS A 1 96 ? -9.869 18.841 -32.874 1.00 80.44 96 LYS A O 1
ATOM 779 N N . ALA A 1 97 ? -9.479 18.629 -30.681 1.00 82.19 97 ALA A N 1
ATOM 780 C CA . ALA A 1 97 ? -8.413 19.634 -30.659 1.00 82.19 97 ALA A CA 1
ATOM 781 C C . ALA A 1 97 ? -7.200 19.211 -31.505 1.00 82.19 97 ALA A C 1
ATOM 783 O O . ALA A 1 97 ? -6.688 20.009 -32.289 1.00 82.19 97 ALA A O 1
ATOM 784 N N . LEU A 1 98 ? -6.784 17.944 -31.391 1.00 85.56 98 LEU A N 1
ATOM 785 C CA . LEU A 1 98 ? -5.730 17.367 -32.226 1.00 85.56 98 LEU A CA 1
ATOM 786 C C . LEU A 1 98 ? -6.131 17.360 -33.707 1.00 85.56 98 LEU A C 1
ATOM 788 O O . LEU A 1 98 ? -5.342 17.773 -34.550 1.00 85.56 98 LEU A O 1
ATOM 792 N N . TYR A 1 99 ? -7.358 16.941 -34.019 1.00 86.88 99 TYR A N 1
ATOM 793 C CA . TYR A 1 99 ? -7.903 16.953 -35.375 1.00 86.88 99 TYR A CA 1
ATOM 794 C C . TYR A 1 99 ? -7.892 18.368 -35.959 1.00 86.88 99 TYR A C 1
ATOM 796 O O . TYR A 1 99 ? -7.346 18.581 -37.036 1.00 86.88 99 TYR A O 1
ATOM 804 N N . ASP A 1 100 ? -8.409 19.351 -35.221 1.00 89.00 100 ASP A N 1
ATOM 805 C CA . ASP A 1 100 ? -8.423 20.757 -35.624 1.00 89.00 100 ASP A CA 1
ATOM 806 C C . ASP A 1 100 ? -6.999 21.299 -35.837 1.00 89.00 100 ASP A C 1
ATOM 808 O O . ASP A 1 100 ? -6.779 22.126 -36.721 1.00 89.00 100 ASP A O 1
ATOM 812 N N . GLU A 1 101 ? -6.013 20.848 -35.054 1.00 90.44 101 GLU A N 1
ATOM 813 C CA . GLU A 1 101 ? -4.605 21.211 -35.246 1.00 90.44 101 GLU A CA 1
ATOM 814 C C . GLU A 1 101 ? -3.992 20.541 -36.486 1.00 90.44 101 GLU A C 1
ATOM 816 O O . GLU A 1 101 ? -3.295 21.214 -37.246 1.00 90.44 101 GLU A O 1
ATOM 821 N N . VAL A 1 102 ? -4.278 19.258 -36.736 1.00 91.81 102 VAL A N 1
ATOM 822 C CA . VAL A 1 102 ? -3.812 18.534 -37.935 1.00 91.81 102 VAL A CA 1
ATOM 823 C C . VAL A 1 102 ? -4.428 19.136 -39.194 1.00 91.81 102 VAL A C 1
ATOM 825 O O . VAL A 1 102 ? -3.730 19.329 -40.183 1.00 91.81 102 VAL A O 1
ATOM 828 N N . GLN A 1 103 ? -5.705 19.521 -39.153 1.00 92.19 103 GLN A N 1
ATOM 829 C CA . GLN A 1 103 ? -6.385 20.161 -40.282 1.00 92.19 103 GLN A CA 1
ATOM 830 C C . GLN A 1 103 ? -5.795 21.530 -40.649 1.00 92.19 103 GLN A C 1
ATOM 832 O O . GLN A 1 103 ? -5.905 21.940 -41.805 1.00 92.19 103 GLN A O 1
ATOM 837 N N . LYS A 1 104 ? -5.164 22.229 -39.696 1.00 94.00 104 LYS A N 1
ATOM 838 C CA . LYS A 1 104 ? -4.460 23.501 -39.940 1.00 94.00 104 LYS A CA 1
ATOM 839 C C . LYS A 1 104 ? -3.079 23.311 -40.571 1.00 94.00 104 LYS A C 1
ATOM 841 O O . LYS A 1 104 ? -2.542 24.265 -41.125 1.00 94.00 104 LYS A O 1
ATOM 846 N N . ASP A 1 105 ? -2.499 22.117 -40.481 1.00 94.94 105 ASP A N 1
ATOM 847 C CA . ASP A 1 105 ? -1.187 21.799 -41.037 1.00 94.94 105 ASP A CA 1
ATOM 848 C C . ASP A 1 105 ? -1.352 21.053 -42.365 1.00 94.94 105 ASP A C 1
ATOM 850 O O . ASP A 1 105 ? -1.656 19.862 -42.401 1.00 94.94 105 ASP A O 1
ATOM 854 N N . THR A 1 106 ? -1.154 21.758 -43.482 1.00 94.38 106 THR A N 1
ATOM 855 C CA . THR A 1 106 ? -1.401 21.225 -44.831 1.00 94.38 106 THR A CA 1
ATOM 856 C C . THR A 1 106 ? -0.607 19.953 -45.121 1.00 94.38 106 THR A C 1
ATOM 858 O O . THR A 1 106 ? -1.082 19.091 -45.860 1.00 94.38 106 THR A O 1
ATOM 861 N N . LYS A 1 107 ? 0.595 19.822 -44.543 1.00 94.12 107 LYS A N 1
ATOM 862 C CA . LYS A 1 107 ? 1.456 18.661 -44.762 1.00 94.12 107 LYS A CA 1
ATOM 863 C C . LYS A 1 107 ? 0.979 17.474 -43.939 1.00 94.12 107 LYS A C 1
ATOM 865 O O . LYS A 1 107 ? 0.804 16.391 -44.486 1.00 94.12 107 LYS A O 1
ATOM 870 N N . LEU A 1 108 ? 0.732 17.676 -42.646 1.00 94.25 108 LEU A N 1
ATOM 871 C CA . LEU A 1 108 ? 0.235 16.604 -41.785 1.00 94.25 108 LEU A CA 1
ATOM 872 C C . LEU A 1 108 ? -1.151 16.137 -42.209 1.00 94.25 108 LEU A C 1
ATOM 874 O O . LEU A 1 108 ? -1.376 14.936 -42.252 1.00 94.25 108 LEU A O 1
ATOM 878 N N . LYS A 1 109 ? -2.034 17.049 -42.619 1.00 94.19 109 LYS A N 1
ATOM 879 C CA . LYS A 1 109 ? -3.345 16.707 -43.176 1.00 94.19 109 LYS A CA 1
ATOM 880 C C . LYS A 1 109 ? -3.259 15.715 -44.341 1.00 94.19 109 LYS A C 1
ATOM 882 O O . LYS A 1 109 ? -4.118 14.852 -44.446 1.00 94.19 109 LYS A O 1
ATOM 887 N N . ALA A 1 110 ? -2.248 15.836 -45.203 1.00 93.50 110 ALA A N 1
ATOM 888 C CA . ALA A 1 110 ? -2.056 14.932 -46.338 1.00 93.50 110 ALA A CA 1
ATOM 889 C C . ALA A 1 110 ? -1.452 13.574 -45.940 1.00 93.50 110 ALA A C 1
ATOM 891 O O . ALA A 1 110 ? -1.642 12.589 -46.646 1.00 93.50 110 ALA A O 1
ATOM 892 N N . LEU A 1 111 ? -0.710 13.529 -44.831 1.00 94.50 111 LEU A N 1
ATOM 893 C CA . LEU A 1 111 ? -0.055 12.320 -44.326 1.00 94.50 111 LEU A CA 1
ATOM 894 C C . LEU A 1 111 ? -0.948 11.518 -43.378 1.00 94.50 111 LEU A C 1
ATOM 896 O O . LEU A 1 111 ? -0.704 10.336 -43.156 1.00 94.50 111 LEU A O 1
ATOM 900 N N . TRP A 1 112 ? -1.933 12.162 -42.763 1.00 90.88 112 TRP A N 1
ATOM 901 C CA . TRP A 1 112 ? -2.714 11.587 -41.682 1.00 90.88 112 TRP A CA 1
ATOM 902 C C . TRP A 1 112 ? -3.982 10.927 -42.204 1.00 90.88 112 TRP A C 1
ATOM 904 O O . TRP A 1 112 ? -4.854 11.584 -42.771 1.00 90.88 112 TRP A O 1
ATOM 914 N N . ASP A 1 113 ? -4.100 9.628 -41.964 1.00 81.69 113 ASP A N 1
ATOM 915 C CA . ASP A 1 113 ? -5.254 8.850 -42.390 1.00 81.69 113 ASP A CA 1
ATOM 916 C C . ASP A 1 113 ? -6.265 8.730 -41.244 1.00 81.69 113 ASP A C 1
ATOM 918 O O . ASP A 1 113 ? -6.121 7.903 -40.344 1.00 81.69 113 ASP A O 1
ATOM 922 N N . PHE A 1 114 ? -7.269 9.608 -41.247 1.00 73.38 114 PHE A N 1
ATOM 923 C CA . PHE A 1 114 ? -8.365 9.570 -40.273 1.00 73.38 114 PHE A CA 1
ATOM 924 C C . PHE A 1 114 ? -9.477 8.583 -40.657 1.00 73.38 114 PHE A C 1
ATOM 926 O O . PHE A 1 114 ? -10.302 8.241 -39.809 1.00 73.38 114 PHE A O 1
ATOM 933 N N . GLU A 1 115 ? -9.543 8.147 -41.918 1.00 61.09 115 GLU A N 1
ATOM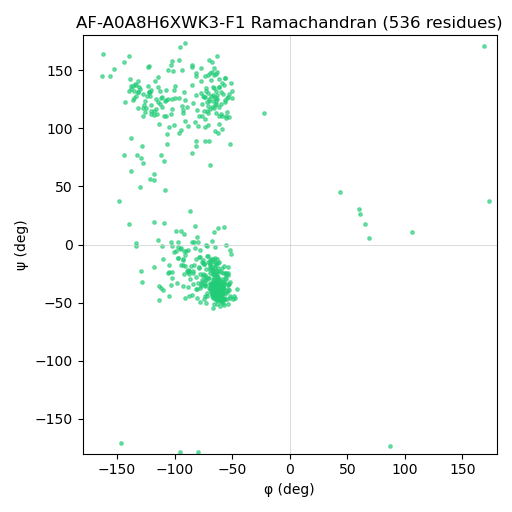 934 C CA . GLU A 1 115 ? -10.633 7.294 -42.406 1.00 61.09 115 GLU A CA 1
ATOM 935 C C . GLU A 1 115 ? -10.449 5.846 -41.945 1.00 61.09 115 GLU A C 1
ATOM 937 O O . GLU A 1 115 ? -11.421 5.200 -41.547 1.00 61.09 115 GLU A O 1
ATOM 942 N N . ASN A 1 116 ? -9.200 5.386 -41.846 1.00 58.28 116 ASN A N 1
ATOM 943 C CA . ASN A 1 116 ? -8.870 4.062 -41.318 1.00 58.28 116 ASN A CA 1
ATOM 944 C C . ASN A 1 116 ? -9.052 3.907 -39.792 1.00 58.28 116 ASN A C 1
ATOM 946 O O . ASN A 1 116 ? -9.034 2.783 -39.299 1.00 58.28 116 ASN A O 1
ATOM 950 N N . GLU A 1 117 ? -9.294 4.980 -39.024 1.00 55.91 117 GLU A N 1
ATOM 951 C CA . GLU A 1 117 ? -9.645 4.855 -37.593 1.00 55.91 117 GLU A CA 1
ATOM 952 C C . GLU A 1 117 ? -11.092 4.380 -37.363 1.00 55.91 117 GLU A C 1
ATOM 954 O O . GLU A 1 117 ? -11.433 3.966 -36.254 1.00 55.91 117 GLU A O 1
ATOM 959 N N . ARG A 1 118 ? -11.964 4.447 -38.380 1.00 49.31 118 ARG A N 1
ATOM 960 C CA . ARG A 1 118 ? -13.394 4.113 -38.239 1.00 49.31 118 ARG A CA 1
ATOM 961 C C . ARG A 1 118 ? -13.741 2.664 -38.562 1.00 49.31 118 ARG A C 1
ATOM 963 O O . ARG A 1 118 ? -14.846 2.238 -38.236 1.00 49.31 118 ARG A O 1
ATOM 970 N N . VAL A 1 119 ? -12.830 1.911 -39.173 1.00 41.88 119 VAL A N 1
ATOM 971 C CA . VAL A 1 119 ? -13.078 0.523 -39.575 1.00 41.88 119 VAL A CA 1
ATOM 972 C C . VAL A 1 119 ? -12.312 -0.399 -38.635 1.00 41.88 119 VAL A C 1
ATOM 974 O O . VAL A 1 119 ? -11.178 -0.790 -38.892 1.00 41.88 119 VAL A O 1
ATOM 977 N N . ILE A 1 120 ? -12.940 -0.745 -37.511 1.00 45.16 120 ILE A N 1
ATOM 978 C CA . ILE A 1 120 ? -12.599 -2.000 -36.836 1.00 45.16 120 ILE A CA 1
ATOM 979 C C . ILE A 1 120 ? -12.991 -3.094 -37.837 1.00 45.16 120 ILE A C 1
ATOM 981 O O . ILE A 1 120 ? -14.146 -3.079 -38.269 1.00 45.16 120 ILE A O 1
ATOM 985 N N . PRO A 1 121 ? -12.085 -3.998 -38.251 1.00 38.59 121 PRO A N 1
ATOM 986 C CA . PRO A 1 121 ? -12.473 -5.126 -39.082 1.00 38.59 121 PRO A CA 1
ATOM 987 C C . PRO A 1 121 ? -13.602 -5.869 -38.370 1.00 38.59 121 PRO A C 1
ATOM 989 O O . PRO A 1 121 ? -13.416 -6.378 -37.266 1.00 38.59 121 PRO A O 1
ATOM 992 N N . THR A 1 122 ? -14.795 -5.867 -38.953 1.00 40.41 122 THR A N 1
ATOM 993 C CA . THR A 1 122 ? -15.850 -6.793 -38.555 1.00 40.41 122 THR A CA 1
ATOM 994 C C . THR A 1 122 ? -15.353 -8.197 -38.878 1.00 40.41 122 THR A C 1
ATOM 996 O O . THR A 1 122 ? -14.863 -8.417 -39.984 1.00 40.41 122 THR A O 1
ATOM 999 N N . ASP A 1 123 ? -15.468 -9.131 -37.931 1.00 44.22 123 ASP A N 1
ATOM 1000 C CA . ASP A 1 123 ? -14.971 -10.521 -38.005 1.00 44.22 123 ASP A CA 1
ATOM 1001 C C . ASP A 1 123 ? -15.475 -11.341 -39.221 1.00 44.22 123 ASP A C 1
ATOM 1003 O O . ASP A 1 123 ? -15.097 -12.499 -39.398 1.00 44.22 123 ASP A O 1
ATOM 1007 N N . ASP A 1 124 ? -16.296 -10.754 -40.089 1.00 43.03 124 ASP A N 1
ATOM 1008 C CA . ASP A 1 124 ? -16.938 -11.400 -41.231 1.00 43.03 124 ASP A CA 1
ATOM 1009 C C . ASP A 1 124 ? -16.020 -11.603 -42.460 1.00 43.03 124 ASP A C 1
ATOM 1011 O O . ASP A 1 124 ? -16.431 -12.257 -43.417 1.00 43.03 124 ASP A O 1
ATOM 1015 N N . GLU A 1 125 ? -14.770 -11.115 -42.455 1.00 38.81 125 GLU A N 1
ATOM 1016 C CA . GLU A 1 125 ? -13.835 -11.253 -43.595 1.00 38.81 125 GLU A CA 1
ATOM 1017 C C . GLU A 1 125 ? -12.657 -12.223 -43.373 1.00 38.81 125 GLU A C 1
ATOM 1019 O O . GLU A 1 125 ? -11.684 -12.203 -44.128 1.00 38.81 125 GLU A O 1
ATOM 1024 N N . ILE A 1 126 ? -12.727 -13.129 -42.390 1.00 42.72 126 ILE A N 1
ATOM 1025 C CA . ILE A 1 126 ? -11.809 -14.281 -42.340 1.00 42.72 126 ILE A CA 1
ATOM 1026 C C . ILE A 1 126 ? -12.483 -15.467 -43.048 1.00 42.72 126 ILE A C 1
ATOM 1028 O O . ILE A 1 126 ? -13.462 -16.006 -42.525 1.00 42.72 126 ILE A O 1
ATOM 1032 N N . PRO A 1 127 ? -11.981 -15.939 -44.208 1.00 39.06 127 PRO A N 1
ATOM 1033 C CA . PRO A 1 127 ? -12.507 -17.137 -44.850 1.00 39.06 127 PRO A CA 1
ATOM 1034 C C . PRO A 1 127 ? -12.368 -18.331 -43.898 1.00 39.06 127 PRO A C 1
ATOM 1036 O O . PRO A 1 127 ? -11.264 -18.790 -43.609 1.00 39.06 127 PRO A O 1
ATOM 1039 N N . SER A 1 128 ? -13.501 -18.846 -43.418 1.00 44.22 128 SER A N 1
ATOM 1040 C CA . SER A 1 128 ? -13.614 -19.944 -42.441 1.00 44.22 128 SER A CA 1
ATOM 1041 C C . SER A 1 128 ? -13.115 -21.312 -42.958 1.00 44.22 128 SER A C 1
ATOM 1043 O O . SER A 1 128 ? -13.307 -22.345 -42.324 1.00 44.22 128 SER A O 1
ATOM 1045 N N . SER A 1 129 ? -12.445 -21.359 -44.109 1.00 43.44 129 SER A N 1
ATOM 1046 C CA . SER A 1 129 ? -12.034 -22.591 -44.779 1.00 43.44 129 SER A CA 1
ATOM 1047 C C . SER A 1 129 ? -10.544 -22.572 -45.122 1.00 43.44 129 SER A C 1
ATOM 1049 O O . SER A 1 129 ? -10.206 -22.200 -46.240 1.00 43.44 129 SER A O 1
ATOM 1051 N N . ALA A 1 130 ? -9.660 -22.945 -44.185 1.00 44.25 130 ALA A N 1
ATOM 1052 C CA . ALA A 1 130 ? -8.347 -23.568 -44.482 1.00 44.25 130 ALA A CA 1
ATOM 1053 C C . ALA A 1 130 ? -7.431 -23.762 -43.250 1.00 44.25 130 ALA A C 1
ATOM 1055 O O . ALA A 1 130 ? -6.217 -23.622 -43.364 1.00 44.25 130 ALA A O 1
ATOM 1056 N N . ILE A 1 131 ? -7.954 -24.112 -42.072 1.00 40.88 131 ILE A N 1
ATOM 1057 C CA . ILE A 1 131 ? -7.108 -24.697 -41.019 1.00 40.88 131 ILE A CA 1
ATOM 1058 C C . ILE A 1 131 ? -7.893 -25.840 -40.384 1.00 40.88 131 ILE A C 1
ATOM 1060 O O . ILE A 1 131 ? -8.668 -25.630 -39.454 1.00 40.88 131 ILE A O 1
ATOM 1064 N N . GLU A 1 132 ? -7.712 -27.061 -40.895 1.00 44.81 132 GLU A N 1
ATOM 1065 C CA . GLU A 1 132 ? -7.962 -28.232 -40.057 1.00 44.81 132 GLU A CA 1
ATOM 1066 C C . GLU A 1 132 ? -6.984 -28.133 -38.882 1.00 44.81 132 GLU A C 1
ATOM 1068 O O . GLU A 1 132 ? -5.769 -28.072 -39.110 1.00 44.81 132 GLU A O 1
ATOM 1073 N N . PRO A 1 133 ? -7.465 -28.030 -37.630 1.00 44.53 133 PRO A N 1
ATOM 1074 C CA . PRO A 1 133 ? -6.562 -27.978 -36.500 1.00 44.53 133 PRO A CA 1
ATOM 1075 C C . PRO A 1 133 ? -5.743 -29.272 -36.517 1.00 44.53 133 PRO A C 1
ATOM 1077 O O . PRO A 1 133 ? -6.333 -30.350 -36.651 1.00 44.53 133 PRO A O 1
ATOM 1080 N N . PRO A 1 134 ? -4.403 -29.200 -36.389 1.00 44.34 134 PRO A N 1
ATOM 1081 C CA . PRO A 1 134 ? -3.594 -30.399 -36.246 1.00 44.34 134 PRO A CA 1
ATOM 1082 C C . PRO A 1 134 ? -4.221 -31.235 -35.138 1.00 44.34 134 PRO A C 1
ATOM 1084 O O . PRO A 1 134 ? -4.591 -30.675 -34.103 1.00 44.34 134 PRO A O 1
ATOM 1087 N N . SER A 1 135 ? -4.398 -32.533 -35.394 1.00 46.25 135 SER A N 1
ATOM 1088 C CA . SER A 1 135 ? -4.985 -33.515 -34.484 1.00 46.25 135 SER A CA 1
ATOM 1089 C C . SER A 1 135 ? -4.276 -33.444 -33.136 1.00 46.25 135 SER A C 1
ATOM 1091 O O . SER A 1 135 ? -3.268 -34.110 -32.898 1.00 46.25 135 SER A O 1
ATOM 1093 N N . SER A 1 136 ? -4.755 -32.546 -32.284 1.00 44.72 136 SER A N 1
ATOM 1094 C CA . SER A 1 136 ? -4.118 -32.239 -31.026 1.00 44.72 136 SER A CA 1
ATOM 1095 C C . SER A 1 136 ? -4.366 -33.442 -30.129 1.00 44.72 136 SER A C 1
ATOM 1097 O O . SER A 1 136 ? -5.528 -33.783 -29.893 1.00 44.72 136 SER A O 1
ATOM 1099 N N . PRO A 1 137 ? -3.319 -34.095 -29.599 1.00 50.00 137 PRO A N 1
ATOM 1100 C CA . PRO A 1 137 ? -3.481 -35.167 -28.620 1.00 50.00 137 PRO A CA 1
ATOM 1101 C C . PRO A 1 137 ? -4.034 -34.645 -27.283 1.00 50.00 137 PRO A C 1
ATOM 1103 O O . PRO A 1 137 ? -4.176 -35.409 -26.330 1.00 50.00 137 PRO A O 1
ATOM 1106 N N . PHE A 1 138 ? -4.354 -33.349 -27.192 1.00 49.19 138 PHE A N 1
ATOM 1107 C CA . PHE A 1 138 ? -5.021 -32.758 -26.049 1.00 49.19 138 PHE A CA 1
ATOM 1108 C C . PHE A 1 138 ? -6.475 -33.240 -25.993 1.00 49.19 138 PHE A C 1
ATOM 1110 O O . PHE A 1 138 ? -7.395 -32.633 -26.545 1.00 49.19 138 PHE A O 1
ATOM 1117 N N . VAL A 1 139 ? -6.683 -34.369 -25.314 1.00 52.91 139 VAL A N 1
ATOM 1118 C CA . VAL A 1 139 ? -8.010 -34.831 -24.912 1.00 52.91 139 VAL A CA 1
ATOM 1119 C C . VAL A 1 139 ? -8.587 -33.766 -23.988 1.00 52.91 139 VAL A C 1
ATOM 1121 O O . VAL A 1 139 ? -8.173 -33.620 -22.839 1.00 52.91 139 VAL A O 1
ATOM 1124 N N . TYR A 1 140 ? -9.511 -32.976 -24.526 1.00 54.66 140 TYR A N 1
ATOM 1125 C CA . TYR A 1 140 ? -10.218 -31.947 -23.777 1.00 54.66 140 TYR A CA 1
ATOM 1126 C C . TYR A 1 140 ? -10.843 -32.598 -22.531 1.00 54.66 140 TYR A C 1
ATOM 1128 O O . TYR A 1 140 ? -11.587 -33.572 -22.693 1.00 54.66 140 TYR A O 1
ATOM 1136 N N . PRO A 1 141 ? -10.610 -32.085 -21.308 1.00 54.50 141 PRO A N 1
ATOM 1137 C CA . PRO A 1 141 ? -11.222 -32.639 -20.099 1.00 54.50 141 PRO A CA 1
ATOM 1138 C C . PRO A 1 141 ? -12.752 -32.739 -20.194 1.00 54.50 141 PRO A C 1
ATOM 1140 O O . PRO A 1 141 ? -13.348 -33.630 -19.602 1.00 54.50 141 PRO A O 1
ATOM 1143 N N . ALA A 1 142 ? -13.391 -31.897 -21.016 1.00 53.09 142 ALA A N 1
ATOM 1144 C CA . ALA A 1 142 ? -14.829 -31.962 -21.282 1.00 53.09 142 ALA A CA 1
ATOM 1145 C C . ALA A 1 142 ? -15.305 -33.272 -21.931 1.00 53.09 142 ALA A C 1
ATOM 1147 O O . ALA A 1 142 ? -16.467 -33.622 -21.785 1.00 53.09 142 ALA A O 1
ATOM 1148 N N . ARG A 1 143 ? -14.435 -34.033 -22.614 1.00 54.12 143 ARG A N 1
ATOM 1149 C CA . ARG A 1 143 ? -14.792 -35.374 -23.113 1.00 54.12 143 ARG A CA 1
ATOM 1150 C C . ARG A 1 143 ? -14.777 -36.450 -22.020 1.00 54.12 143 ARG A C 1
ATOM 1152 O O . ARG A 1 143 ? -15.238 -37.554 -22.279 1.00 54.12 143 ARG A O 1
ATOM 1159 N N . LEU A 1 144 ? -14.256 -36.147 -20.828 1.00 53.81 144 LEU A N 1
ATOM 1160 C CA . LEU A 1 144 ? -14.212 -37.073 -19.690 1.00 53.81 144 LEU A CA 1
ATOM 1161 C C . LEU A 1 144 ? -15.447 -36.960 -18.785 1.00 53.81 144 LEU A C 1
ATOM 1163 O O . LEU A 1 144 ? -15.724 -37.887 -18.029 1.00 53.81 144 LEU A O 1
ATOM 1167 N N . ALA A 1 145 ? -16.203 -35.862 -18.871 1.00 58.25 145 ALA A N 1
ATOM 1168 C CA . ALA A 1 145 ? -17.458 -35.698 -18.154 1.00 58.25 145 ALA A CA 1
ATOM 1169 C C . ALA A 1 145 ? -18.626 -35.854 -19.133 1.00 58.25 145 ALA A C 1
ATOM 1171 O O . ALA A 1 145 ? -18.986 -34.924 -19.844 1.00 58.25 145 ALA A O 1
ATOM 1172 N N . SER A 1 146 ? -19.274 -37.017 -19.136 1.00 79.06 146 SER A N 1
ATOM 1173 C CA . SER A 1 146 ? -20.596 -37.192 -19.758 1.00 79.06 146 SER A CA 1
ATOM 1174 C C . SER A 1 146 ? -21.701 -36.366 -19.069 1.00 79.06 146 SER A C 1
ATOM 1176 O O . SER A 1 146 ? -22.845 -36.388 -19.513 1.00 79.06 146 SER A O 1
ATOM 1178 N N . ASP A 1 147 ? -21.361 -35.637 -18.000 1.00 85.56 147 ASP A N 1
ATOM 1179 C CA . ASP A 1 147 ? -22.231 -34.751 -17.232 1.00 85.56 147 ASP A CA 1
ATOM 1180 C C . ASP A 1 147 ? -21.869 -33.263 -17.465 1.00 85.56 147 ASP A C 1
ATOM 1182 O O . ASP A 1 147 ? -20.826 -32.796 -16.987 1.00 85.56 147 ASP A O 1
ATOM 1186 N N . PRO A 1 148 ? -22.734 -32.487 -18.150 1.00 86.81 148 PRO A N 1
ATOM 1187 C CA . PRO A 1 148 ? -22.553 -31.049 -18.356 1.00 86.81 148 PRO A CA 1
ATOM 1188 C C . PRO A 1 148 ? -22.402 -30.232 -17.063 1.00 86.81 148 PRO A C 1
ATOM 1190 O O . PRO A 1 148 ? -21.746 -29.189 -17.081 1.00 86.81 148 PRO A O 1
ATOM 1193 N N . MET A 1 149 ? -22.985 -30.679 -15.943 1.00 89.31 149 MET A N 1
ATOM 1194 C CA . MET A 1 149 ? -22.870 -29.989 -14.651 1.00 89.31 149 MET A CA 1
ATOM 1195 C C . MET A 1 149 ? -21.470 -30.150 -14.062 1.00 89.31 149 MET A C 1
ATOM 1197 O O . MET A 1 149 ? -20.869 -29.168 -13.628 1.00 89.31 149 MET A O 1
ATOM 1201 N N . ALA A 1 150 ? -20.916 -31.364 -14.102 1.00 88.06 150 ALA A N 1
ATOM 1202 C CA . ALA A 1 150 ? -19.534 -31.606 -13.699 1.00 88.06 150 ALA A CA 1
ATOM 1203 C C . ALA A 1 150 ? -18.553 -30.782 -14.549 1.00 88.06 150 ALA A C 1
ATOM 1205 O O . ALA A 1 150 ? -17.601 -30.206 -14.021 1.00 88.06 150 ALA A O 1
ATOM 1206 N N . GLU A 1 151 ? -18.815 -30.661 -15.854 1.00 87.94 151 GLU A N 1
ATOM 1207 C CA . GLU A 1 151 ? -18.003 -29.835 -16.747 1.00 87.94 151 GLU A CA 1
ATOM 1208 C C . GLU A 1 151 ? -18.055 -28.343 -16.373 1.00 87.94 151 GLU A C 1
ATOM 1210 O O . GLU A 1 151 ? -17.026 -27.667 -16.368 1.00 87.94 151 GLU A O 1
ATOM 1215 N N . ASP A 1 152 ? -19.242 -27.819 -16.051 1.00 93.19 152 ASP A N 1
ATOM 1216 C CA . ASP A 1 152 ? -19.417 -26.442 -15.580 1.00 93.19 152 ASP A CA 1
ATOM 1217 C C . ASP A 1 152 ? -18.641 -26.181 -14.284 1.00 93.19 152 ASP A C 1
ATOM 1219 O O . ASP A 1 152 ? -17.913 -25.195 -14.214 1.00 93.19 152 ASP A O 1
ATOM 1223 N N . VAL A 1 153 ? -18.724 -27.083 -13.300 1.00 92.25 153 VAL A N 1
ATOM 1224 C CA . VAL A 1 153 ? -18.004 -26.963 -12.017 1.00 92.25 153 VAL A CA 1
ATOM 1225 C C . VAL A 1 153 ? -16.485 -26.963 -12.222 1.00 92.25 153 VAL A C 1
ATOM 1227 O O . VAL A 1 153 ? -15.767 -26.177 -11.597 1.00 92.25 153 VAL A O 1
ATOM 1230 N N . ILE A 1 154 ? -15.976 -27.816 -13.118 1.00 90.69 154 ILE A N 1
ATOM 1231 C CA . ILE A 1 154 ? -14.545 -27.862 -13.447 1.00 90.69 154 ILE A CA 1
ATOM 1232 C C . ILE A 1 154 ? -14.104 -26.535 -14.072 1.00 90.69 154 ILE A C 1
ATOM 1234 O O . ILE A 1 154 ? -13.132 -25.932 -13.610 1.00 90.69 154 ILE A O 1
ATOM 1238 N N . TRP A 1 155 ? -14.815 -26.051 -15.095 1.00 92.56 155 TRP A N 1
ATOM 1239 C CA . TRP A 1 155 ? -14.448 -24.805 -15.771 1.00 92.56 155 TRP A CA 1
ATOM 1240 C C . TRP A 1 155 ? -14.633 -23.573 -14.893 1.00 92.56 155 TRP A C 1
ATOM 1242 O O . TRP A 1 155 ? -13.798 -22.673 -14.951 1.00 92.56 155 TRP A O 1
ATOM 1252 N N . GLU A 1 156 ? -15.659 -23.539 -14.045 1.00 94.44 156 GLU A N 1
ATOM 1253 C CA . GLU A 1 156 ? -15.839 -22.499 -13.032 1.00 94.44 156 GLU A CA 1
ATOM 1254 C C . GLU A 1 156 ? -14.608 -22.428 -12.120 1.00 94.44 156 GLU A C 1
ATOM 1256 O O . GLU A 1 156 ? -14.030 -21.358 -11.938 1.00 94.44 156 GLU A O 1
ATOM 1261 N N . ARG A 1 157 ? -14.111 -23.575 -11.636 1.00 93.06 157 ARG A N 1
ATOM 1262 C CA . ARG A 1 157 ? -12.907 -23.626 -10.797 1.00 93.06 157 ARG A CA 1
ATOM 1263 C C . ARG A 1 157 ? -11.642 -23.192 -11.541 1.00 93.06 157 ARG A C 1
ATOM 1265 O O . ARG A 1 157 ? -10.810 -22.498 -10.959 1.00 93.06 157 ARG A O 1
ATOM 1272 N N . VAL A 1 158 ? -11.487 -23.577 -12.808 1.00 91.88 158 VAL A N 1
ATOM 1273 C CA . VAL A 1 158 ? -10.356 -23.137 -13.646 1.00 91.88 158 VAL A CA 1
ATOM 1274 C C . VAL A 1 158 ? -10.397 -21.622 -13.851 1.00 91.88 158 VAL A C 1
ATOM 1276 O O . VAL A 1 158 ? -9.393 -20.945 -13.629 1.00 91.88 158 VAL A O 1
ATOM 1279 N N . LEU A 1 159 ? -11.560 -21.078 -14.217 1.00 92.88 159 LEU A N 1
ATOM 1280 C CA . LEU A 1 159 ? -11.758 -19.642 -14.419 1.00 92.88 159 LEU A CA 1
ATOM 1281 C C . LEU A 1 159 ? -11.560 -18.863 -13.121 1.00 92.88 159 LEU A C 1
ATOM 1283 O O . LEU A 1 159 ? -10.935 -17.808 -13.140 1.00 92.88 159 LEU A O 1
ATOM 1287 N N . TYR A 1 160 ? -12.013 -19.399 -11.989 1.00 91.56 160 TYR A N 1
ATOM 1288 C CA . TYR A 1 160 ? -11.759 -18.827 -10.673 1.00 91.56 160 TYR A CA 1
ATOM 1289 C C . TYR A 1 160 ? -10.263 -18.599 -10.428 1.00 91.56 160 TYR A C 1
ATOM 1291 O O . TYR A 1 160 ? -9.859 -17.488 -10.088 1.00 91.56 160 TYR A O 1
ATOM 1299 N N . PHE A 1 161 ? -9.425 -19.618 -10.648 1.00 88.81 161 PHE A N 1
ATOM 1300 C CA . PHE A 1 161 ? -7.978 -19.470 -10.488 1.00 88.81 161 PHE A CA 1
ATOM 1301 C C . PHE A 1 161 ? -7.378 -18.524 -11.529 1.00 88.81 161 PHE A C 1
ATOM 1303 O O . PHE A 1 161 ? -6.634 -17.621 -11.153 1.00 88.81 161 PHE A O 1
ATOM 1310 N N . ALA A 1 162 ? -7.750 -18.661 -12.805 1.00 87.38 162 ALA A N 1
ATOM 1311 C CA . ALA A 1 162 ? -7.243 -17.804 -13.877 1.00 87.38 162 ALA A CA 1
ATOM 1312 C C . ALA A 1 162 ? -7.536 -16.311 -13.630 1.00 87.38 162 ALA A C 1
ATOM 1314 O O . ALA A 1 162 ? -6.700 -15.454 -13.905 1.00 87.38 162 ALA A O 1
ATOM 1315 N N . LEU A 1 163 ? -8.708 -15.997 -13.070 1.00 86.81 163 LEU A N 1
ATOM 1316 C CA . LEU A 1 163 ? -9.151 -14.625 -12.821 1.00 86.81 163 LEU A CA 1
ATOM 1317 C C . LEU A 1 163 ? -8.686 -14.062 -11.467 1.00 86.81 163 LEU A C 1
ATOM 1319 O O . LEU A 1 163 ? -8.628 -12.836 -11.329 1.00 86.81 163 LEU A O 1
ATOM 1323 N N . ARG A 1 164 ? -8.366 -14.921 -10.484 1.00 81.69 164 ARG A N 1
ATOM 1324 C CA . ARG A 1 164 ? -7.920 -14.536 -9.130 1.00 81.69 164 ARG A CA 1
ATOM 1325 C C . ARG A 1 164 ? -6.398 -14.408 -9.012 1.00 81.69 164 ARG A C 1
ATOM 1327 O O . ARG A 1 164 ? -5.919 -13.416 -8.459 1.00 81.69 164 ARG A O 1
ATOM 1334 N N . ASP A 1 165 ? -5.647 -15.375 -9.537 1.00 68.12 165 ASP A N 1
ATOM 1335 C CA . ASP A 1 165 ? -4.199 -15.555 -9.313 1.00 68.12 165 ASP A CA 1
ATOM 1336 C C . ASP A 1 165 ? -3.359 -14.358 -9.806 1.00 68.12 165 ASP A C 1
ATOM 1338 O O . ASP A 1 165 ? -2.371 -13.961 -9.188 1.00 68.12 165 ASP A O 1
ATOM 1342 N N . VAL A 1 166 ? -3.831 -13.674 -10.853 1.00 62.12 166 VAL A N 1
ATOM 1343 C CA . VAL A 1 166 ? -3.202 -12.457 -11.394 1.00 62.12 166 VAL A CA 1
ATOM 1344 C C . VAL A 1 166 ? -3.093 -11.335 -10.347 1.00 62.12 166 VAL A C 1
ATOM 1346 O O . VAL A 1 166 ? -2.124 -10.576 -10.350 1.00 62.12 166 VAL A O 1
ATOM 1349 N N . SER A 1 167 ? -4.059 -11.239 -9.427 1.00 56.94 167 SER A N 1
ATOM 1350 C CA . SER A 1 167 ? -4.088 -10.188 -8.401 1.00 56.94 167 SER A CA 1
ATOM 1351 C C . SER A 1 167 ? -3.233 -10.510 -7.169 1.00 56.94 167 SER A C 1
ATOM 1353 O O . SER A 1 167 ? -2.625 -9.608 -6.600 1.00 56.94 167 SER A O 1
ATOM 1355 N N . GLU A 1 168 ? -3.129 -11.784 -6.776 1.00 59.66 168 GLU A N 1
ATOM 1356 C CA . GLU A 1 168 ? -2.394 -12.200 -5.570 1.00 59.66 168 GLU A CA 1
ATOM 1357 C C . GLU A 1 168 ? -0.886 -12.312 -5.808 1.00 59.66 168 GLU A C 1
ATOM 1359 O O . GLU A 1 168 ? -0.109 -11.863 -4.963 1.00 59.66 168 GLU A O 1
ATOM 1364 N N . ARG A 1 169 ? -0.456 -12.805 -6.981 1.00 57.50 169 ARG A N 1
ATOM 1365 C CA . ARG A 1 169 ? 0.976 -12.863 -7.320 1.00 57.50 169 ARG A CA 1
ATOM 1366 C C . ARG A 1 169 ? 1.616 -11.486 -7.293 1.00 57.50 169 ARG A C 1
ATOM 1368 O O . ARG A 1 169 ? 2.682 -11.334 -6.713 1.00 57.50 169 ARG A O 1
ATOM 1375 N N . LYS A 1 170 ? 0.959 -10.472 -7.864 1.00 56.25 170 LYS A N 1
ATOM 1376 C CA . LYS A 1 170 ? 1.482 -9.101 -7.824 1.00 56.25 170 LYS A CA 1
ATOM 1377 C C . LYS A 1 170 ? 1.309 -8.443 -6.452 1.00 56.25 170 LYS A C 1
ATOM 1379 O O . LYS A 1 170 ? 2.139 -7.616 -6.104 1.00 56.25 170 LYS A O 1
ATOM 1384 N N . ARG A 1 171 ? 0.317 -8.828 -5.635 1.00 52.91 171 ARG A N 1
ATOM 1385 C CA . ARG A 1 171 ? 0.181 -8.317 -4.257 1.00 52.91 171 ARG A CA 1
ATOM 1386 C C . ARG A 1 171 ? 1.417 -8.627 -3.409 1.00 52.91 171 ARG A C 1
ATOM 1388 O O . ARG A 1 171 ? 1.875 -7.744 -2.704 1.00 52.91 171 ARG A O 1
ATOM 1395 N N . GLN A 1 172 ? 2.015 -9.812 -3.548 1.00 51.06 172 GLN A N 1
ATOM 1396 C CA . GLN A 1 172 ? 3.283 -10.127 -2.872 1.00 51.06 172 GLN A CA 1
ATOM 1397 C C . GLN A 1 172 ? 4.450 -9.244 -3.345 1.00 51.06 172 GLN A C 1
ATOM 1399 O O . GLN A 1 172 ? 5.301 -8.884 -2.537 1.00 51.06 172 GLN A O 1
ATOM 1404 N N . PHE A 1 173 ? 4.467 -8.846 -4.621 1.00 47.94 173 PHE A N 1
ATOM 1405 C CA . PHE A 1 173 ? 5.467 -7.911 -5.147 1.00 47.94 173 PHE A CA 1
ATOM 1406 C C . PHE A 1 173 ? 5.220 -6.466 -4.675 1.00 47.94 173 PHE A C 1
ATOM 1408 O O . PHE A 1 173 ? 6.146 -5.810 -4.217 1.00 47.94 173 PHE A O 1
ATOM 1415 N N . PHE A 1 174 ? 3.976 -5.982 -4.694 1.00 47.81 174 PHE A N 1
ATOM 1416 C CA . PHE A 1 174 ? 3.654 -4.594 -4.335 1.00 47.81 174 PHE A CA 1
ATOM 1417 C C . PHE A 1 174 ? 3.489 -4.345 -2.828 1.00 47.81 174 PHE A C 1
ATOM 1419 O O . PHE A 1 174 ? 3.646 -3.216 -2.380 1.00 47.81 174 PHE A O 1
ATOM 1426 N N . GLU A 1 175 ? 3.185 -5.360 -2.011 1.00 49.22 175 GLU A N 1
ATOM 1427 C CA . GLU A 1 175 ? 3.210 -5.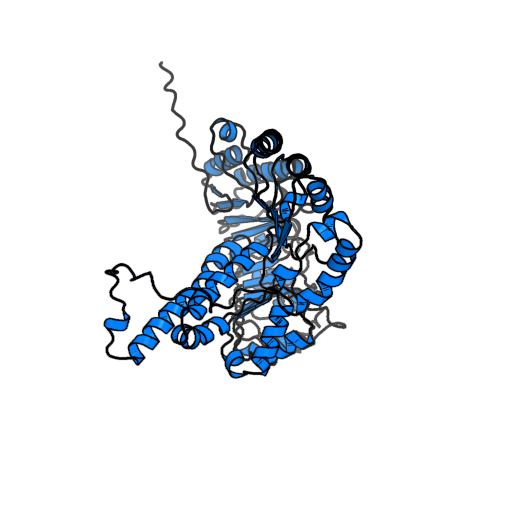211 -0.546 1.00 49.22 175 GLU A CA 1
ATOM 1428 C C . GLU A 1 175 ? 4.644 -5.157 0.002 1.00 49.22 175 GLU A C 1
ATOM 1430 O O . GLU A 1 175 ? 4.877 -4.508 1.025 1.00 49.22 175 GLU A O 1
ATOM 1435 N N . SER A 1 176 ? 5.604 -5.751 -0.717 1.00 45.09 176 SER A N 1
ATOM 1436 C CA . SER A 1 176 ? 7.042 -5.555 -0.491 1.00 45.09 176 SER A CA 1
ATOM 1437 C C . SER A 1 176 ? 7.474 -4.122 -0.843 1.00 45.09 176 SER A C 1
ATOM 1439 O O . SER A 1 176 ? 8.158 -3.484 -0.042 1.00 45.09 176 SER A O 1
ATOM 1441 N N . ASP A 1 177 ? 6.977 -3.576 -1.957 1.00 45.09 177 ASP A N 1
ATOM 1442 C CA . ASP A 1 177 ? 7.336 -2.250 -2.490 1.00 45.09 177 ASP A CA 1
ATOM 1443 C C . ASP A 1 177 ? 6.205 -1.215 -2.323 1.00 45.09 177 ASP A C 1
ATOM 1445 O O . ASP A 1 177 ? 5.836 -0.477 -3.234 1.00 45.09 177 ASP A O 1
ATOM 1449 N N . ARG A 1 178 ? 5.621 -1.158 -1.118 1.00 51.88 178 ARG A N 1
ATOM 1450 C CA . ARG A 1 178 ? 4.386 -0.410 -0.796 1.00 51.88 178 ARG A CA 1
ATOM 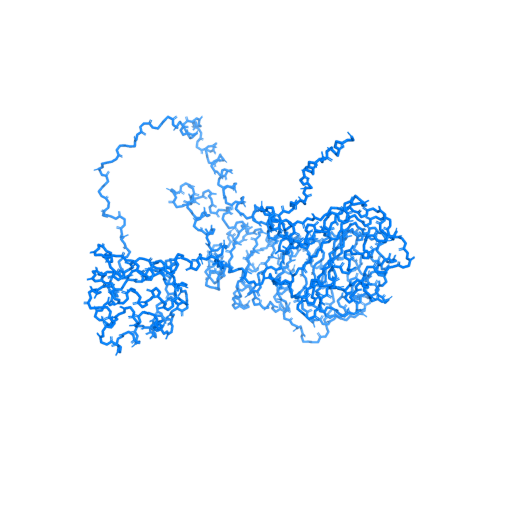1451 C C . ARG A 1 178 ? 4.435 1.124 -0.969 1.00 51.88 178 ARG A C 1
ATOM 1453 O O . ARG A 1 178 ? 3.529 1.788 -0.481 1.00 51.88 178 ARG A O 1
ATOM 1460 N N . TRP A 1 179 ? 5.438 1.692 -1.643 1.00 46.31 179 TRP A N 1
ATOM 1461 C CA . TRP A 1 179 ? 5.587 3.135 -1.859 1.00 46.31 179 TRP A CA 1
ATOM 1462 C C . TRP A 1 179 ? 6.268 3.515 -3.185 1.00 46.31 179 TRP A C 1
ATOM 1464 O O . TRP A 1 179 ? 6.953 4.529 -3.246 1.00 46.31 179 TRP A O 1
ATOM 1474 N N . ASP A 1 180 ? 6.016 2.816 -4.287 1.00 49.41 180 ASP A N 1
ATOM 1475 C CA . ASP A 1 180 ? 6.559 3.248 -5.585 1.00 49.41 180 ASP A CA 1
ATOM 1476 C C . ASP A 1 180 ? 5.771 4.446 -6.138 1.00 49.41 180 ASP A C 1
ATOM 1478 O O . ASP A 1 180 ? 4.574 4.348 -6.404 1.00 49.41 180 ASP A O 1
ATOM 1482 N N . ASP A 1 181 ? 6.406 5.621 -6.162 1.00 50.12 181 ASP A N 1
ATOM 1483 C CA . ASP A 1 181 ? 5.818 6.918 -6.555 1.00 50.12 181 ASP A CA 1
ATOM 1484 C C . ASP A 1 181 ? 6.005 7.250 -8.049 1.00 50.12 181 ASP A C 1
ATOM 1486 O O . ASP A 1 181 ? 5.347 8.147 -8.560 1.00 50.12 181 ASP A O 1
ATOM 1490 N N . ASP A 1 182 ? 6.870 6.519 -8.762 1.00 48.44 182 ASP A N 1
ATOM 1491 C CA . ASP A 1 182 ? 7.313 6.885 -10.123 1.00 48.44 182 ASP A CA 1
ATOM 1492 C C . ASP A 1 182 ? 7.298 5.726 -11.135 1.00 48.44 182 ASP A C 1
ATOM 1494 O O . ASP A 1 182 ? 7.697 5.900 -12.291 1.00 48.44 182 ASP A O 1
ATOM 1498 N N . GLN A 1 183 ? 6.884 4.524 -10.731 1.00 49.31 183 GLN A N 1
ATOM 1499 C CA . GLN A 1 183 ? 6.789 3.414 -11.672 1.00 49.31 183 GLN A CA 1
ATOM 1500 C C . GLN A 1 183 ? 5.401 3.444 -12.302 1.00 49.31 183 GLN A C 1
ATOM 1502 O O . GLN A 1 183 ? 4.428 3.099 -11.643 1.00 49.31 183 GLN A O 1
ATOM 1507 N N . ASP A 1 184 ? 5.355 3.958 -13.539 1.00 49.31 184 ASP A N 1
ATOM 1508 C CA . ASP A 1 184 ? 4.177 4.110 -14.398 1.00 49.31 184 ASP A CA 1
ATOM 1509 C C . ASP A 1 184 ? 3.049 3.129 -14.002 1.00 49.31 184 ASP A C 1
ATOM 1511 O O . ASP A 1 184 ? 3.188 1.917 -14.186 1.00 49.31 184 ASP A O 1
ATOM 1515 N N . ASP A 1 185 ? 1.919 3.651 -13.499 1.00 51.00 185 ASP A N 1
ATOM 1516 C CA . ASP A 1 185 ? 0.671 2.903 -13.220 1.00 51.00 185 ASP A CA 1
ATOM 1517 C C . ASP A 1 185 ? 0.186 2.060 -14.436 1.00 51.00 185 ASP A C 1
ATOM 1519 O O . ASP A 1 185 ? -0.721 1.230 -14.317 1.00 51.00 185 ASP A O 1
ATOM 1523 N N . ASP A 1 186 ? 0.823 2.232 -15.598 1.00 52.75 186 ASP A N 1
ATOM 1524 C CA . ASP A 1 186 ? 0.673 1.454 -16.826 1.00 52.75 186 ASP A CA 1
ATOM 1525 C C . ASP A 1 186 ? 0.981 -0.053 -16.664 1.00 52.75 186 ASP A C 1
ATOM 1527 O O . ASP A 1 186 ? 0.336 -0.864 -17.327 1.00 52.75 186 ASP A O 1
ATOM 1531 N N . ASP A 1 187 ? 1.861 -0.491 -15.750 1.00 53.09 187 ASP A N 1
ATOM 1532 C CA . ASP A 1 187 ? 2.193 -1.933 -15.611 1.00 53.09 187 ASP A CA 1
ATOM 1533 C C . ASP A 1 187 ? 1.025 -2.781 -15.044 1.00 53.09 187 ASP A C 1
ATOM 1535 O O . ASP A 1 187 ? 1.025 -4.023 -15.106 1.00 53.09 187 ASP A O 1
ATOM 1539 N N . LEU A 1 188 ? 0.008 -2.137 -14.457 1.00 54.38 188 LEU A N 1
ATOM 1540 C CA . LEU A 1 188 ? -1.250 -2.793 -14.097 1.00 54.38 188 LEU A CA 1
ATOM 1541 C C . LEU A 1 188 ? -2.264 -2.769 -15.254 1.00 54.38 188 LEU A C 1
ATOM 1543 O O . LEU A 1 188 ? -3.139 -3.642 -15.276 1.00 54.38 188 LEU A O 1
ATOM 1547 N N . CYS A 1 189 ? -2.176 -1.828 -16.203 1.00 54.59 189 CYS A N 1
ATOM 1548 C CA . CYS A 1 189 ? -3.047 -1.761 -17.390 1.00 54.59 189 CYS A CA 1
ATOM 1549 C C . CYS A 1 189 ? -2.879 -3.002 -18.280 1.00 54.59 189 CYS A C 1
ATOM 1551 O O . CYS A 1 189 ? -3.861 -3.529 -18.809 1.00 54.59 189 CYS A O 1
ATOM 1553 N N . ASP A 1 190 ? -1.669 -3.564 -18.320 1.00 58.06 190 ASP A N 1
ATOM 1554 C CA . ASP A 1 190 ? -1.359 -4.794 -19.057 1.00 58.06 190 ASP A CA 1
ATOM 1555 C C . ASP A 1 190 ? -2.108 -6.035 -18.550 1.00 58.06 190 ASP A C 1
ATOM 1557 O O . ASP A 1 190 ? -2.122 -7.062 -19.222 1.00 58.06 190 ASP A O 1
ATOM 1561 N N . LEU A 1 191 ? -2.759 -5.983 -17.381 1.00 61.28 191 LEU A N 1
ATOM 1562 C CA . LEU A 1 191 ? -3.467 -7.135 -16.811 1.00 61.28 191 LEU A CA 1
ATOM 1563 C C . LEU A 1 191 ? -4.922 -7.269 -17.264 1.00 61.28 191 LEU A C 1
ATOM 1565 O O . LEU A 1 191 ? -5.480 -8.370 -17.195 1.00 61.28 191 LEU A O 1
ATOM 1569 N N . ALA A 1 192 ? -5.548 -6.182 -17.720 1.00 66.00 192 ALA A N 1
ATOM 1570 C CA . ALA A 1 192 ? -6.931 -6.225 -18.188 1.00 66.00 192 ALA A CA 1
ATOM 1571 C C . ALA A 1 192 ? -7.126 -7.194 -19.377 1.00 66.00 192 ALA A C 1
ATOM 1573 O O . ALA A 1 192 ? -8.055 -8.008 -19.309 1.00 66.00 192 ALA A O 1
ATOM 1574 N N . PRO A 1 193 ? -6.237 -7.222 -20.396 1.00 64.69 193 PRO A N 1
ATOM 1575 C CA . PRO A 1 193 ? -6.326 -8.192 -21.487 1.00 64.69 193 PRO A CA 1
ATOM 1576 C C . PRO A 1 193 ? -6.286 -9.646 -20.998 1.00 64.69 193 PRO A C 1
ATOM 1578 O O . PRO A 1 193 ? -7.096 -10.463 -21.434 1.00 64.69 193 PRO A O 1
ATOM 1581 N N . PHE A 1 194 ? -5.417 -9.970 -20.032 1.00 76.31 194 PHE A N 1
ATOM 1582 C CA . PHE A 1 194 ? -5.280 -11.342 -19.527 1.00 76.31 194 PHE A CA 1
ATOM 1583 C C . PHE A 1 194 ? -6.500 -11.819 -18.733 1.00 76.31 194 PHE A C 1
ATOM 1585 O O . PHE A 1 194 ? -6.834 -13.001 -18.788 1.00 76.31 194 PHE A O 1
ATOM 1592 N N . ARG A 1 195 ? -7.192 -10.923 -18.014 1.00 82.56 195 ARG A N 1
ATOM 1593 C CA . ARG A 1 195 ? -8.410 -11.290 -17.267 1.00 82.56 195 ARG A CA 1
ATOM 1594 C C . ARG A 1 195 ? -9.624 -11.456 -18.176 1.00 82.56 195 ARG A C 1
ATOM 1596 O O . ARG A 1 195 ? -10.495 -12.265 -17.877 1.00 82.56 195 ARG A O 1
ATOM 1603 N N . LEU A 1 196 ? -9.706 -10.703 -19.270 1.00 86.31 196 LEU A N 1
ATOM 1604 C CA . LEU A 1 196 ? -10.855 -10.771 -20.174 1.00 86.31 196 LEU A CA 1
ATOM 1605 C C . LEU A 1 196 ? -10.714 -11.866 -21.234 1.00 86.31 196 LEU A C 1
ATOM 1607 O O . LEU A 1 196 ? -11.728 -12.439 -21.627 1.00 86.31 196 LEU A O 1
ATOM 1611 N N . ALA A 1 197 ? -9.491 -12.211 -21.647 1.00 88.31 197 ALA A N 1
ATOM 1612 C CA . ALA A 1 197 ? -9.253 -13.195 -22.704 1.00 88.31 197 ALA A CA 1
ATOM 1613 C C . ALA A 1 197 ? -9.985 -14.541 -22.496 1.00 88.31 197 ALA A C 1
ATOM 1615 O O . ALA A 1 197 ? -10.628 -14.997 -23.444 1.00 88.31 197 ALA A O 1
ATOM 1616 N N . PRO A 1 198 ? -10.012 -15.156 -21.291 1.00 90.38 198 PRO A N 1
ATOM 1617 C CA . PRO A 1 198 ? -10.779 -16.385 -21.082 1.00 90.38 198 PRO A CA 1
ATOM 1618 C C . PRO A 1 198 ? -12.282 -16.198 -21.321 1.00 90.38 198 PRO A C 1
ATOM 1620 O O . PRO A 1 198 ? -12.942 -17.082 -21.855 1.00 90.38 198 PRO A O 1
ATOM 1623 N N . LEU A 1 199 ? -12.839 -15.041 -20.960 1.00 92.69 199 LEU A N 1
ATOM 1624 C CA . LEU A 1 199 ? -14.274 -14.766 -21.086 1.00 92.69 199 LEU A CA 1
ATOM 1625 C C . LEU A 1 199 ? -14.702 -14.565 -22.540 1.00 92.69 199 LEU A C 1
ATOM 1627 O O . LEU A 1 199 ? -15.846 -14.853 -22.882 1.00 92.69 199 LEU A O 1
ATOM 1631 N N . LEU A 1 200 ? -13.785 -14.091 -23.383 1.00 91.94 200 LEU A N 1
ATOM 1632 C CA . LEU A 1 200 ? -14.018 -13.869 -24.809 1.00 91.94 200 LEU A CA 1
ATOM 1633 C C . LEU A 1 200 ? -13.887 -15.153 -25.640 1.00 91.94 200 LEU A C 1
ATOM 1635 O O . LEU A 1 200 ? -14.314 -15.173 -26.789 1.00 91.94 200 LEU A O 1
ATOM 1639 N N . ALA A 1 201 ? -13.350 -16.235 -25.068 1.00 91.44 201 ALA A N 1
ATOM 1640 C CA . ALA A 1 201 ? -13.136 -17.485 -25.792 1.00 91.44 201 ALA A CA 1
ATOM 1641 C C . ALA A 1 201 ? -14.451 -18.161 -26.227 1.00 91.44 201 ALA A C 1
ATOM 1643 O O . ALA A 1 201 ? -14.549 -18.662 -27.344 1.00 91.44 201 ALA A O 1
ATOM 1644 N N . CYS A 1 202 ? -15.464 -18.211 -25.349 1.00 93.44 202 CYS A N 1
ATOM 1645 C CA . CYS A 1 202 ? -16.787 -18.746 -25.685 1.00 93.44 202 CYS A CA 1
ATOM 1646 C C . CYS A 1 202 ? -17.885 -18.303 -24.699 1.00 93.44 202 CYS A C 1
ATOM 1648 O O . CYS A 1 202 ? -17.619 -17.914 -23.560 1.00 93.44 202 CYS A O 1
ATOM 1650 N N . LYS A 1 203 ? -19.159 -18.460 -25.096 1.00 94.44 203 LYS A N 1
ATOM 1651 C CA . LYS A 1 203 ? -20.333 -18.120 -24.259 1.00 94.44 203 LYS A CA 1
ATOM 1652 C C . LYS A 1 203 ? -20.359 -18.859 -22.914 1.00 94.44 203 LYS A C 1
ATOM 1654 O O . LYS A 1 203 ? -20.826 -18.304 -21.920 1.00 94.44 203 LYS A O 1
ATOM 1659 N N . LYS A 1 204 ? -19.860 -20.102 -22.867 1.00 94.06 204 LYS A N 1
ATOM 1660 C CA . LYS A 1 204 ? -19.769 -20.886 -21.625 1.00 94.06 204 LYS A CA 1
ATOM 1661 C C . LYS A 1 204 ? -18.800 -20.234 -20.640 1.00 94.06 204 LYS A C 1
ATOM 1663 O O . LYS A 1 204 ? -19.161 -20.046 -19.482 1.00 94.06 204 LYS A O 1
ATOM 1668 N N . PHE A 1 205 ? -17.618 -19.830 -21.101 1.00 95.50 205 PHE A N 1
ATOM 1669 C CA . PHE A 1 205 ? -16.620 -19.187 -20.247 1.00 95.50 205 PHE A CA 1
ATOM 1670 C C . PHE A 1 205 ? -17.075 -17.799 -19.807 1.00 95.50 205 PHE A C 1
ATOM 1672 O O . PHE A 1 205 ? -16.894 -17.455 -18.644 1.00 95.50 205 PHE A O 1
ATOM 1679 N N . ALA A 1 206 ? -17.751 -17.043 -20.677 1.00 95.25 206 ALA A N 1
ATOM 1680 C CA . ALA A 1 206 ? -18.401 -15.799 -20.276 1.00 95.25 206 ALA A CA 1
ATOM 1681 C C . ALA A 1 206 ? -19.406 -16.038 -19.132 1.00 95.25 206 ALA A C 1
ATOM 1683 O O . ALA A 1 206 ? -19.307 -15.406 -18.082 1.00 95.25 206 ALA A O 1
ATOM 1684 N N . ARG A 1 207 ? -20.332 -16.997 -19.281 1.00 95.50 207 ARG A N 1
ATOM 1685 C CA . ARG A 1 207 ? -21.341 -17.312 -18.251 1.00 95.50 207 ARG A CA 1
ATOM 1686 C C . ARG A 1 207 ? -20.713 -17.720 -16.914 1.00 95.50 207 ARG A C 1
ATOM 1688 O O . ARG A 1 207 ? -21.160 -17.237 -15.876 1.00 95.50 207 ARG A O 1
ATOM 1695 N N . LEU A 1 208 ? -19.714 -18.603 -16.941 1.00 95.81 208 LEU A N 1
ATOM 1696 C CA . LEU A 1 208 ? -19.069 -19.137 -15.735 1.00 95.81 208 LEU A CA 1
ATOM 1697 C C . LEU A 1 208 ? -18.080 -18.144 -15.105 1.00 95.81 208 LEU A C 1
ATOM 1699 O O . LEU A 1 208 ? -17.973 -18.060 -13.888 1.00 95.81 208 LEU A O 1
ATOM 1703 N N . GLY A 1 209 ? -17.372 -17.357 -15.914 1.00 95.56 209 GLY A N 1
ATOM 1704 C CA . GLY A 1 209 ? -16.291 -16.492 -15.447 1.00 95.56 209 GLY A CA 1
ATOM 1705 C C . GLY A 1 209 ? -16.716 -15.069 -15.072 1.00 95.56 209 GLY A C 1
ATOM 1706 O O . GLY A 1 209 ? -16.080 -14.465 -14.210 1.00 95.56 209 GLY A O 1
ATOM 1707 N N . VAL A 1 210 ? -17.809 -14.531 -15.633 1.00 94.50 210 VAL A N 1
ATOM 1708 C CA . VAL A 1 210 ? -18.359 -13.217 -15.233 1.00 94.50 210 VAL A CA 1
ATOM 1709 C C . VAL A 1 210 ? -18.585 -13.097 -13.714 1.00 94.50 210 VAL A C 1
ATOM 1711 O O . VAL A 1 210 ? -18.152 -12.089 -13.156 1.00 94.50 210 VAL A O 1
ATOM 1714 N N . PRO A 1 211 ? -19.187 -14.077 -13.000 1.00 94.62 211 PRO A N 1
ATOM 1715 C CA . PRO A 1 211 ? -19.272 -14.035 -11.538 1.00 94.62 211 PRO A CA 1
ATOM 1716 C C . PRO A 1 211 ? -17.931 -13.729 -10.847 1.00 94.62 211 PRO A C 1
ATOM 1718 O O . PRO A 1 211 ? -17.878 -12.853 -9.986 1.00 94.62 211 PRO A O 1
ATOM 1721 N N . HIS A 1 212 ? -16.858 -14.405 -11.263 1.00 94.12 212 HIS A N 1
ATOM 1722 C CA . HIS A 1 212 ? -15.519 -14.271 -10.684 1.00 94.12 212 HIS A CA 1
ATOM 1723 C C . HIS A 1 212 ? -14.806 -12.987 -11.113 1.00 94.12 212 HIS A C 1
ATOM 1725 O O . HIS A 1 212 ? -14.035 -12.416 -10.341 1.00 94.12 212 HIS A O 1
ATOM 1731 N N . LEU A 1 213 ? -15.086 -12.483 -12.319 1.00 92.81 213 LEU A N 1
ATOM 1732 C CA . LEU A 1 213 ? -14.599 -11.174 -12.753 1.00 92.81 213 LEU A CA 1
ATOM 1733 C C . LEU A 1 213 ? -15.131 -10.064 -11.831 1.00 92.81 213 LEU A C 1
ATOM 1735 O O . LEU A 1 213 ? -14.360 -9.216 -11.379 1.00 92.81 213 LEU A O 1
ATOM 1739 N N . TYR A 1 214 ? -16.431 -10.107 -11.517 1.00 95.06 214 TYR A N 1
ATOM 1740 C CA . TYR A 1 214 ? -17.098 -9.136 -10.641 1.00 95.06 214 TYR A CA 1
ATOM 1741 C C . TYR A 1 214 ? -16.810 -9.344 -9.156 1.00 95.06 214 TYR A C 1
ATOM 1743 O O . TYR A 1 214 ? -17.046 -8.438 -8.366 1.00 95.06 214 TYR A O 1
ATOM 1751 N N . GLU A 1 215 ? -16.276 -10.494 -8.754 1.00 95.56 215 GLU A N 1
ATOM 1752 C CA . GLU A 1 215 ? -15.863 -10.716 -7.369 1.00 95.56 215 GLU A CA 1
ATOM 1753 C C . GLU A 1 215 ? -14.736 -9.757 -6.955 1.00 95.56 215 GLU A C 1
ATOM 1755 O O . GLU A 1 215 ? -14.700 -9.298 -5.809 1.00 95.56 215 GLU A O 1
ATOM 1760 N N . ARG A 1 216 ? -13.833 -9.429 -7.895 1.00 93.56 216 ARG A N 1
ATOM 1761 C CA . ARG A 1 216 ? -12.629 -8.613 -7.657 1.00 93.56 216 ARG A CA 1
ATOM 1762 C C . ARG A 1 216 ? -12.364 -7.589 -8.781 1.00 93.56 216 ARG A C 1
ATOM 1764 O O . ARG A 1 216 ? -11.360 -7.721 -9.499 1.00 93.56 216 ARG A O 1
ATOM 1771 N N . PRO A 1 217 ? -13.254 -6.606 -9.011 1.00 92.75 217 PRO A N 1
ATOM 1772 C CA . PRO A 1 217 ? -13.027 -5.516 -9.956 1.00 92.75 217 PRO A CA 1
ATOM 1773 C C . PRO A 1 217 ? -11.805 -4.669 -9.576 1.00 92.75 217 PRO A C 1
ATOM 1775 O O . PRO A 1 217 ? -11.628 -4.272 -8.424 1.00 92.75 217 PRO A O 1
ATOM 1778 N N . VAL A 1 218 ? -10.992 -4.356 -10.586 1.00 90.62 218 VAL A N 1
ATOM 1779 C CA . VAL A 1 218 ? -9.892 -3.390 -10.500 1.00 90.62 218 VAL A CA 1
ATOM 1780 C C . VAL A 1 218 ? -10.214 -2.266 -11.475 1.00 90.62 218 VAL A C 1
ATOM 1782 O O . VAL A 1 218 ? -10.251 -2.480 -12.684 1.00 90.62 218 VAL A O 1
ATOM 1785 N N . LEU A 1 219 ? -10.517 -1.086 -10.943 1.00 91.44 219 LEU A N 1
ATOM 1786 C CA . LEU A 1 219 ? -11.004 0.064 -11.693 1.00 91.44 219 LEU A CA 1
ATOM 1787 C C . LEU A 1 219 ? -9.885 1.095 -11.795 1.00 91.44 219 LEU A C 1
ATOM 1789 O O . LEU A 1 219 ? -9.652 1.898 -10.889 1.00 91.44 219 LEU A O 1
ATOM 1793 N N . GLN A 1 220 ? -9.167 1.039 -12.910 1.00 85.50 220 GLN A N 1
ATOM 1794 C CA . GLN A 1 220 ? -8.004 1.890 -13.140 1.00 85.50 220 GLN A CA 1
ATOM 1795 C C . GLN A 1 220 ? -8.370 3.279 -13.617 1.00 85.50 220 GLN A C 1
ATOM 1797 O O . GLN A 1 220 ? -7.643 4.206 -13.339 1.00 85.50 220 GLN A O 1
ATOM 1802 N N . HIS A 1 221 ? -9.487 3.472 -14.304 1.00 86.81 221 HIS A N 1
ATOM 1803 C CA . HIS A 1 221 ? -9.798 4.771 -14.892 1.00 86.81 221 HIS A CA 1
ATOM 1804 C C . HIS A 1 221 ? -11.141 5.290 -14.402 1.00 86.81 221 HIS A C 1
ATOM 1806 O O . HIS A 1 221 ? -12.046 4.511 -14.107 1.00 86.81 221 HIS A O 1
ATOM 1812 N N . SER A 1 222 ? -11.310 6.613 -14.380 1.00 88.31 222 SER A N 1
ATOM 1813 C CA . SER A 1 222 ? -12.573 7.238 -13.965 1.00 88.31 222 SER A CA 1
ATOM 1814 C C . SER A 1 222 ? -13.764 6.750 -14.801 1.00 88.31 222 SER A C 1
ATOM 1816 O O . SER A 1 222 ? -14.826 6.475 -14.250 1.00 88.31 222 SER A O 1
ATOM 1818 N N . TRP A 1 223 ? -13.572 6.552 -16.111 1.00 87.75 223 TRP A N 1
ATOM 1819 C CA . TRP A 1 223 ? -14.600 6.008 -17.006 1.00 87.75 223 TRP A CA 1
ATOM 1820 C C . TRP A 1 223 ? -14.935 4.543 -16.694 1.00 87.75 223 TRP A C 1
ATOM 1822 O O . TRP A 1 223 ? -16.087 4.137 -16.836 1.00 87.75 223 TRP A O 1
ATOM 1832 N N . ALA A 1 224 ? -13.965 3.751 -16.223 1.00 90.94 224 ALA A N 1
ATOM 1833 C CA . ALA A 1 224 ? -14.200 2.373 -15.798 1.00 90.94 224 ALA A CA 1
ATOM 1834 C C . ALA A 1 224 ? -15.025 2.347 -14.506 1.00 90.94 224 ALA A C 1
ATOM 1836 O O . ALA A 1 224 ? -15.924 1.521 -14.369 1.00 90.94 224 ALA A O 1
ATOM 1837 N N . VAL A 1 225 ? -14.785 3.297 -13.594 1.00 93.19 225 VAL A N 1
ATOM 1838 C CA . VAL A 1 225 ? -15.595 3.481 -12.380 1.00 93.19 225 VAL A CA 1
ATOM 1839 C C . VAL A 1 225 ? -17.035 3.878 -12.726 1.00 93.19 225 VAL A C 1
ATOM 1841 O O . VAL A 1 225 ? -17.978 3.303 -12.186 1.00 93.19 225 VAL A O 1
ATOM 1844 N N . GLU A 1 226 ? -17.227 4.808 -13.664 1.00 92.81 226 GLU A N 1
ATOM 1845 C CA . GLU A 1 226 ? -18.557 5.209 -14.149 1.00 92.81 226 GLU A CA 1
ATOM 1846 C C . GLU A 1 226 ? -19.298 4.069 -14.861 1.00 92.81 226 GLU A C 1
ATOM 1848 O O . GLU A 1 226 ? -20.476 3.823 -14.580 1.00 92.81 226 GLU A O 1
ATOM 1853 N N . SER A 1 227 ? -18.602 3.345 -15.739 1.00 93.69 227 SER A N 1
ATOM 1854 C CA . SER A 1 227 ? -19.152 2.194 -16.464 1.00 93.69 227 SER A CA 1
ATOM 1855 C C . SER A 1 227 ? -19.543 1.082 -15.498 1.00 93.69 227 SER A C 1
ATOM 1857 O O . SER A 1 227 ? -20.644 0.543 -15.582 1.00 93.69 227 SER A O 1
ATOM 1859 N N . PHE A 1 228 ? -18.687 0.795 -14.515 1.00 95.81 228 PHE A N 1
ATOM 1860 C CA . PHE A 1 228 ? -18.963 -0.188 -13.476 1.00 95.81 228 PHE A CA 1
ATOM 1861 C C . PHE A 1 228 ? -20.180 0.202 -12.634 1.00 95.81 228 PHE A C 1
ATOM 1863 O O . PHE A 1 228 ? -21.084 -0.610 -12.459 1.00 95.81 228 PHE A O 1
ATOM 1870 N N . ALA A 1 229 ? -20.268 1.456 -12.180 1.00 96.19 229 ALA A N 1
ATOM 1871 C CA . ALA A 1 229 ? -21.435 1.943 -11.445 1.00 96.19 229 ALA A CA 1
ATOM 1872 C C . ALA A 1 229 ? -22.732 1.831 -12.265 1.00 96.19 229 ALA A C 1
ATOM 1874 O O . ALA A 1 229 ? -23.777 1.456 -11.734 1.00 96.19 229 ALA A O 1
ATOM 1875 N N . SER A 1 230 ? -22.668 2.142 -13.562 1.00 95.88 230 SER A N 1
ATOM 1876 C CA . SER A 1 230 ? -23.812 2.029 -14.473 1.00 95.88 230 SER A CA 1
ATOM 1877 C C . SER A 1 230 ? -24.240 0.573 -14.645 1.00 95.88 230 SER A C 1
ATOM 1879 O O . SER A 1 230 ? -25.427 0.258 -14.568 1.00 95.88 230 SER A O 1
ATOM 1881 N N . GLN A 1 231 ? -23.273 -0.330 -14.787 1.00 96.38 231 GLN A N 1
ATOM 1882 C CA . GLN A 1 231 ? -23.517 -1.759 -14.922 1.00 96.38 231 GLN A CA 1
ATOM 1883 C C . GLN A 1 231 ? -24.110 -2.372 -13.651 1.00 96.38 231 GLN A C 1
ATOM 1885 O O . GLN A 1 231 ? -25.037 -3.175 -13.730 1.00 96.38 231 GLN A O 1
ATOM 1890 N N . LEU A 1 232 ? -23.629 -1.971 -12.472 1.00 96.69 232 LEU A N 1
ATOM 1891 C CA . LEU A 1 232 ? -24.204 -2.410 -11.203 1.00 96.69 232 LEU A CA 1
ATOM 1892 C C . LEU A 1 232 ? -25.638 -1.887 -11.006 1.00 96.69 232 LEU A C 1
ATOM 1894 O O . LEU A 1 232 ? -26.476 -2.600 -10.453 1.00 96.69 232 LEU A O 1
ATOM 1898 N N . ALA A 1 233 ? -25.953 -0.688 -11.507 1.00 96.19 233 ALA A N 1
ATOM 1899 C CA . ALA A 1 233 ? -27.315 -0.159 -11.485 1.00 96.19 233 ALA A CA 1
ATOM 1900 C C . ALA A 1 233 ? -28.261 -0.949 -12.400 1.00 96.19 233 ALA A C 1
ATOM 1902 O O . ALA A 1 233 ? -29.406 -1.196 -12.026 1.00 96.19 233 ALA A O 1
ATOM 1903 N N . GLN A 1 234 ? -27.778 -1.377 -13.568 1.00 96.88 234 GLN A N 1
ATOM 1904 C CA . GLN A 1 234 ? -28.544 -2.216 -14.493 1.00 96.88 234 GLN A CA 1
ATOM 1905 C C . GLN A 1 234 ? -28.680 -3.659 -13.991 1.00 96.88 234 GLN A C 1
ATOM 1907 O O . GLN A 1 234 ? -29.706 -4.298 -14.214 1.00 96.88 234 GLN A O 1
ATOM 1912 N N . GLN A 1 235 ? -27.661 -4.181 -13.302 1.00 96.69 235 GLN A N 1
ATOM 1913 C CA . GLN A 1 235 ? -27.615 -5.562 -12.822 1.00 96.69 235 GLN A CA 1
ATOM 1914 C C . GLN A 1 235 ? -27.183 -5.640 -11.345 1.00 96.69 235 GLN A C 1
ATOM 1916 O O . GLN A 1 235 ? -26.062 -6.063 -11.041 1.00 96.69 235 GLN A O 1
ATOM 1921 N N . PRO A 1 236 ? -28.083 -5.328 -10.391 1.00 96.38 236 PRO A N 1
ATOM 1922 C CA . PRO A 1 236 ? -27.746 -5.285 -8.962 1.00 96.38 236 PRO A CA 1
ATOM 1923 C C . PRO A 1 236 ? -27.218 -6.608 -8.382 1.00 96.38 236 PRO A C 1
ATOM 1925 O O . PRO A 1 236 ? -26.503 -6.615 -7.379 1.00 96.38 236 PRO A O 1
ATOM 1928 N N . LEU A 1 237 ? -27.538 -7.746 -9.011 1.00 96.12 237 LEU A N 1
ATOM 1929 C CA . LEU A 1 237 ? -27.018 -9.060 -8.616 1.00 96.12 237 LEU A CA 1
ATOM 1930 C C . LEU A 1 237 ? -25.495 -9.163 -8.761 1.00 96.12 237 LEU A C 1
ATOM 1932 O O . LEU A 1 237 ? -24.865 -9.867 -7.972 1.00 96.12 237 LEU A O 1
ATOM 1936 N N . LEU A 1 238 ? -24.898 -8.447 -9.721 1.00 95.69 238 LEU A N 1
ATOM 1937 C CA . LEU A 1 238 ? -23.444 -8.384 -9.867 1.00 95.69 238 LEU A CA 1
ATOM 1938 C C . LEU A 1 238 ? -22.805 -7.669 -8.676 1.00 95.69 238 LEU A C 1
ATOM 1940 O O . LEU A 1 238 ? -21.785 -8.123 -8.167 1.00 95.69 238 LEU A O 1
ATOM 1944 N N . GLY A 1 239 ? -23.449 -6.618 -8.166 1.00 96.44 239 GLY A N 1
ATOM 1945 C CA . GLY A 1 239 ? -22.958 -5.851 -7.021 1.00 96.44 239 GLY A CA 1
ATOM 1946 C C . GLY A 1 239 ? -22.862 -6.691 -5.746 1.00 96.44 239 GLY A C 1
ATOM 1947 O O . GLY A 1 239 ? -21.878 -6.617 -5.013 1.00 96.44 239 GLY A O 1
ATOM 1948 N N . ARG A 1 240 ? -23.818 -7.607 -5.536 1.00 96.69 240 ARG A N 1
ATOM 1949 C CA . ARG A 1 240 ? -23.788 -8.572 -4.419 1.00 96.69 240 ARG A CA 1
ATOM 1950 C C . ARG A 1 240 ? -22.633 -9.573 -4.498 1.00 96.69 240 ARG A C 1
ATOM 1952 O O . ARG A 1 240 ? -22.296 -10.177 -3.482 1.00 96.69 240 ARG A O 1
ATOM 1959 N N . ARG A 1 241 ? -22.047 -9.771 -5.681 1.00 96.50 241 ARG A N 1
ATOM 1960 C CA . ARG A 1 241 ? -20.892 -10.658 -5.877 1.00 96.50 241 ARG A CA 1
ATOM 1961 C C . ARG A 1 241 ? -19.565 -9.964 -5.602 1.00 96.50 241 ARG A C 1
ATOM 1963 O O . ARG A 1 241 ? -18.594 -10.663 -5.350 1.00 96.50 241 ARG A O 1
ATOM 1970 N N . VAL A 1 242 ? -19.525 -8.631 -5.595 1.00 97.38 242 VAL A N 1
ATOM 1971 C CA . VAL A 1 242 ? -18.300 -7.865 -5.342 1.00 97.38 242 VAL A CA 1
ATOM 1972 C C . VAL A 1 242 ? -17.828 -8.095 -3.906 1.00 97.38 242 VAL A C 1
ATOM 1974 O O . VAL A 1 242 ? -18.518 -7.744 -2.946 1.00 97.38 242 VAL A O 1
ATOM 1977 N N . ARG A 1 243 ? -16.634 -8.679 -3.766 1.00 97.00 243 ARG A N 1
ATOM 1978 C CA . ARG A 1 243 ? -15.958 -8.929 -2.483 1.00 97.00 243 ARG A CA 1
ATOM 1979 C C . ARG A 1 243 ? -14.740 -8.037 -2.304 1.00 97.00 243 ARG A C 1
ATOM 1981 O O . ARG A 1 243 ? -14.530 -7.523 -1.209 1.00 97.00 243 ARG A O 1
ATOM 1988 N N . CYS A 1 244 ? -13.978 -7.800 -3.364 1.00 95.62 244 CYS A N 1
ATOM 1989 C CA . CYS A 1 244 ? -12.825 -6.906 -3.343 1.00 95.62 244 CYS A CA 1
ATOM 1990 C C . CYS A 1 244 ? -13.013 -5.815 -4.394 1.00 95.62 244 CYS A C 1
ATOM 1992 O O . CYS A 1 244 ? -13.303 -6.122 -5.544 1.00 95.62 244 CYS A O 1
ATOM 1994 N N . LEU A 1 245 ? -12.809 -4.557 -4.030 1.00 95.44 245 LEU A N 1
ATOM 1995 C CA . LEU A 1 245 ? -12.871 -3.438 -4.962 1.00 95.44 245 LEU A CA 1
ATOM 1996 C C . LEU A 1 245 ? -11.578 -2.635 -4.870 1.00 95.44 245 LEU A C 1
ATOM 1998 O O . LEU A 1 245 ? -11.251 -2.108 -3.809 1.00 95.44 245 LEU A O 1
ATOM 2002 N N . SER A 1 246 ? -10.859 -2.535 -5.985 1.00 93.06 246 SER A N 1
ATOM 2003 C CA . SER A 1 246 ? -9.670 -1.688 -6.105 1.00 93.06 246 SER A CA 1
ATOM 2004 C C . SER A 1 246 ? -9.959 -0.530 -7.053 1.00 93.06 246 SER A C 1
ATOM 2006 O O . SER A 1 246 ? -10.401 -0.763 -8.176 1.00 93.06 246 SER A O 1
ATOM 2008 N N . ILE A 1 247 ? -9.727 0.707 -6.616 1.00 92.44 247 ILE A N 1
ATOM 2009 C CA . ILE A 1 247 ? -9.982 1.924 -7.399 1.00 92.44 247 ILE A CA 1
ATOM 2010 C C . ILE A 1 247 ? -8.716 2.771 -7.427 1.00 92.44 247 ILE A C 1
ATOM 2012 O O . ILE A 1 247 ? -8.341 3.355 -6.415 1.00 92.44 247 ILE A O 1
ATOM 2016 N N . ASN A 1 248 ? -8.071 2.883 -8.585 1.00 86.94 248 ASN A N 1
ATOM 2017 C CA . ASN A 1 248 ? -6.832 3.658 -8.682 1.00 86.94 248 ASN A CA 1
ATOM 2018 C C . ASN A 1 248 ? -7.095 5.126 -8.991 1.00 86.94 248 ASN A C 1
ATOM 2020 O O . ASN A 1 248 ? -6.406 5.981 -8.453 1.00 86.94 248 ASN A O 1
ATOM 2024 N N . HIS A 1 249 ? -8.103 5.427 -9.812 1.00 83.50 249 HIS A N 1
ATOM 2025 C CA . HIS A 1 249 ? -8.426 6.796 -10.199 1.00 83.50 249 HIS A CA 1
ATOM 2026 C C . HIS A 1 249 ? -9.784 7.219 -9.657 1.00 83.50 249 HIS A C 1
ATOM 2028 O O . HIS A 1 249 ? -10.775 6.493 -9.741 1.00 83.50 249 HIS A O 1
ATOM 2034 N N . GLY A 1 250 ? -9.836 8.436 -9.118 1.00 73.44 250 GLY A N 1
ATOM 2035 C CA . GLY A 1 250 ? -11.069 8.975 -8.570 1.00 73.44 250 GLY A CA 1
ATOM 2036 C C . GLY A 1 250 ? -12.148 9.227 -9.620 1.00 73.44 250 GLY A C 1
ATOM 2037 O O . GLY A 1 250 ? -11.897 9.831 -10.662 1.00 73.44 250 GLY A O 1
ATOM 2038 N N . SER A 1 251 ? -13.374 8.831 -9.290 1.00 80.12 251 SER A N 1
ATOM 2039 C CA . SER A 1 251 ? -14.596 9.276 -9.957 1.00 80.12 251 SER A CA 1
ATOM 2040 C C . SER A 1 251 ? -15.228 10.455 -9.213 1.00 80.12 251 SER A C 1
ATOM 2042 O O . SER A 1 251 ? -14.735 10.913 -8.180 1.00 80.12 251 SER A O 1
ATOM 2044 N N . ASP A 1 252 ? -16.366 10.929 -9.713 1.00 86.12 252 ASP A N 1
ATOM 2045 C CA . ASP A 1 252 ? -17.283 11.742 -8.918 1.00 86.12 252 ASP A CA 1
ATOM 2046 C C . ASP A 1 252 ? -17.701 10.993 -7.630 1.00 86.12 252 ASP A C 1
ATOM 2048 O O . ASP A 1 252 ? -17.895 9.770 -7.635 1.00 86.12 252 ASP A O 1
ATOM 2052 N N . VAL A 1 253 ? -17.849 11.726 -6.521 1.00 88.12 253 VAL A N 1
ATOM 2053 C CA . VAL A 1 253 ? -18.285 11.203 -5.213 1.00 88.12 253 VAL A CA 1
ATOM 2054 C C . VAL A 1 253 ? -19.647 10.506 -5.316 1.00 88.12 253 VAL A C 1
ATOM 2056 O O . VAL A 1 253 ? -19.882 9.493 -4.654 1.00 88.12 253 VAL A O 1
ATOM 2059 N N . ALA A 1 254 ? -20.544 11.006 -6.168 1.00 91.50 254 ALA A N 1
ATOM 2060 C CA . ALA A 1 254 ? -21.851 10.415 -6.417 1.00 91.50 254 ALA A CA 1
ATOM 2061 C C . ALA A 1 254 ? -21.743 9.035 -7.080 1.00 91.50 254 ALA A C 1
ATOM 2063 O O . ALA A 1 254 ? -22.483 8.121 -6.717 1.00 91.50 254 ALA A O 1
ATOM 2064 N N . VAL A 1 255 ? -20.799 8.853 -8.010 1.00 92.62 255 VAL A N 1
ATOM 2065 C CA . VAL A 1 255 ? -20.543 7.558 -8.664 1.00 92.62 255 VAL A CA 1
ATOM 2066 C C . VAL A 1 255 ? -20.073 6.542 -7.626 1.00 92.62 255 VAL A C 1
ATOM 2068 O O . VAL A 1 255 ? -20.624 5.447 -7.540 1.00 92.62 255 VAL A O 1
ATOM 2071 N N . PHE A 1 256 ? -19.120 6.937 -6.783 1.00 91.06 256 PHE A N 1
ATOM 2072 C CA . PHE A 1 256 ? -18.582 6.081 -5.732 1.00 91.06 256 PHE A CA 1
ATOM 2073 C C . PHE A 1 256 ? -19.654 5.670 -4.710 1.00 91.06 256 PHE A C 1
ATOM 2075 O O . PHE A 1 256 ? -19.772 4.498 -4.353 1.00 91.06 256 PHE A O 1
ATOM 2082 N N . LYS A 1 257 ? -20.520 6.613 -4.318 1.00 92.94 257 LYS A N 1
ATOM 2083 C CA . LYS A 1 257 ? -21.673 6.332 -3.456 1.00 92.94 257 LYS A CA 1
ATOM 2084 C C . LYS A 1 257 ? -22.620 5.288 -4.062 1.00 92.94 257 LYS A C 1
ATOM 2086 O O . LYS A 1 257 ? -23.106 4.424 -3.334 1.00 92.94 257 LYS A O 1
ATOM 2091 N N . ARG A 1 258 ? -22.879 5.346 -5.376 1.00 95.00 258 ARG A N 1
ATOM 2092 C CA . ARG A 1 258 ? -23.712 4.343 -6.069 1.00 95.00 258 ARG A CA 1
ATOM 2093 C C . ARG A 1 258 ? -23.087 2.953 -6.020 1.00 95.00 258 ARG A C 1
ATOM 2095 O O . ARG A 1 258 ? -23.809 1.998 -5.757 1.00 95.00 258 ARG A O 1
ATOM 2102 N N . ILE A 1 259 ? -21.769 2.857 -6.212 1.00 95.88 259 ILE A N 1
ATOM 2103 C CA . ILE A 1 259 ? -21.050 1.580 -6.127 1.00 95.88 259 ILE A CA 1
ATOM 2104 C C . ILE A 1 259 ? -21.198 0.986 -4.723 1.00 95.88 259 ILE A C 1
ATOM 2106 O O . ILE A 1 259 ? -21.691 -0.130 -4.604 1.00 95.88 259 ILE A O 1
ATOM 2110 N N . ILE A 1 260 ? -20.880 1.746 -3.665 1.00 95.50 260 ILE A N 1
ATOM 2111 C CA . ILE A 1 260 ? -20.9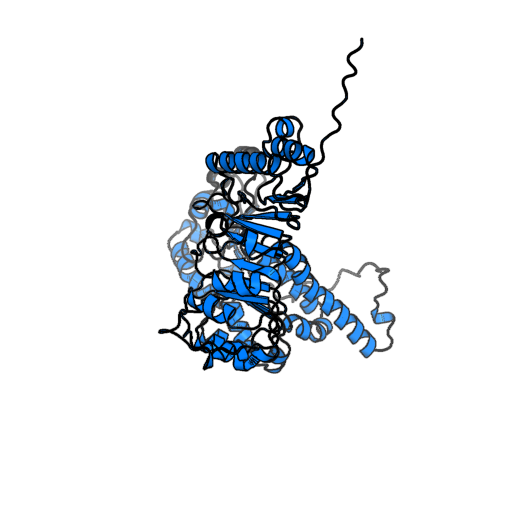89 1.266 -2.272 1.00 95.50 260 ILE A CA 1
ATOM 2112 C C . ILE A 1 260 ? -22.388 0.731 -1.962 1.00 95.50 260 ILE A C 1
ATOM 2114 O O . ILE A 1 260 ? -22.525 -0.346 -1.378 1.00 95.50 260 ILE A O 1
ATOM 2118 N N . ALA A 1 261 ? -23.424 1.478 -2.350 1.00 95.69 261 ALA A N 1
ATOM 2119 C CA . ALA A 1 261 ? -24.811 1.101 -2.093 1.00 95.69 261 ALA A CA 1
ATOM 2120 C C . ALA A 1 261 ? -25.213 -0.212 -2.790 1.00 95.69 261 ALA A C 1
ATOM 2122 O O . ALA A 1 261 ? -26.162 -0.871 -2.371 1.00 95.69 261 ALA A O 1
ATOM 2123 N N . GLN A 1 262 ? -24.501 -0.596 -3.851 1.00 97.25 262 GLN A N 1
ATOM 2124 C CA . GLN A 1 262 ? -24.756 -1.804 -4.632 1.00 97.25 262 GLN A CA 1
ATOM 2125 C C . GLN A 1 262 ? -23.808 -2.955 -4.271 1.00 97.25 262 GLN A C 1
ATOM 2127 O O . GLN A 1 262 ? -24.033 -4.077 -4.720 1.00 97.25 262 GLN A O 1
ATOM 2132 N N . THR A 1 263 ? -22.805 -2.728 -3.415 1.00 97.62 263 THR A N 1
ATOM 2133 C CA . THR A 1 263 ? -21.822 -3.735 -2.980 1.00 97.62 263 THR A CA 1
ATOM 2134 C C . THR A 1 263 ? -21.874 -3.998 -1.464 1.00 97.62 263 THR A C 1
ATOM 2136 O O . THR A 1 263 ? -20.876 -3.807 -0.764 1.00 97.62 263 THR A O 1
ATOM 2139 N N . PRO A 1 264 ? -23.006 -4.473 -0.907 1.00 97.38 264 PRO A N 1
ATOM 2140 C CA . PRO A 1 264 ? -23.158 -4.692 0.542 1.00 97.38 264 PRO A CA 1
ATOM 2141 C C . PRO A 1 264 ? -22.292 -5.842 1.082 1.00 97.38 264 PRO A C 1
ATOM 2143 O O . PRO A 1 264 ? -22.157 -6.031 2.280 1.00 97.38 264 PRO A O 1
ATOM 2146 N N . SER A 1 265 ? -21.727 -6.651 0.186 1.00 97.56 265 SER A N 1
ATOM 2147 C CA . SER A 1 265 ? -20.946 -7.852 0.487 1.00 97.56 265 SER A CA 1
ATOM 2148 C C . SER A 1 265 ? -19.431 -7.626 0.435 1.00 97.56 265 SER A C 1
ATOM 2150 O O . SER A 1 265 ? -18.667 -8.597 0.437 1.00 97.56 265 SER A O 1
ATOM 2152 N N . LEU A 1 266 ? -19.014 -6.358 0.372 1.00 98.12 266 LEU A N 1
ATOM 2153 C CA . LEU A 1 266 ? -17.628 -5.944 0.216 1.00 98.12 266 LEU A CA 1
ATOM 2154 C C . LEU A 1 266 ? -16.804 -6.323 1.451 1.00 98.12 266 LEU A C 1
ATOM 2156 O O . LEU A 1 266 ? -17.119 -5.934 2.574 1.00 98.12 266 LEU A O 1
ATOM 2160 N N . THR A 1 267 ? -15.739 -7.086 1.228 1.00 98.00 267 THR A N 1
ATOM 2161 C CA . THR A 1 267 ? -14.778 -7.515 2.250 1.00 98.00 267 THR A CA 1
ATOM 2162 C C . THR A 1 267 ? -13.460 -6.758 2.165 1.00 98.00 267 THR A C 1
ATOM 2164 O O . THR A 1 267 ? -12.759 -6.647 3.164 1.00 98.00 267 THR A O 1
ATOM 2167 N N . GLU A 1 268 ? -13.118 -6.215 0.999 1.00 96.88 268 GLU A N 1
ATOM 2168 C CA . GLU A 1 268 ? -11.903 -5.433 0.794 1.00 96.88 268 GLU A CA 1
ATOM 2169 C C . GLU A 1 268 ? -12.178 -4.223 -0.100 1.00 96.88 268 GLU A C 1
ATOM 2171 O O . GLU A 1 268 ? -12.771 -4.354 -1.170 1.00 96.88 268 GLU A O 1
ATOM 2176 N N . LEU A 1 269 ? -11.703 -3.056 0.325 1.00 96.56 269 LEU A N 1
ATOM 2177 C CA . LEU A 1 269 ? -11.748 -1.822 -0.444 1.00 96.56 269 LEU A CA 1
ATOM 2178 C C . LEU A 1 269 ? -10.369 -1.160 -0.433 1.00 96.56 269 LEU A C 1
ATOM 2180 O O . LEU A 1 269 ? -9.871 -0.764 0.622 1.00 96.56 269 LEU A O 1
ATOM 2184 N N . ARG A 1 270 ? -9.761 -1.031 -1.613 1.00 94.69 270 ARG A N 1
ATOM 2185 C CA . ARG A 1 270 ? -8.432 -0.442 -1.793 1.00 94.69 270 ARG A CA 1
ATOM 2186 C C . ARG A 1 270 ? -8.480 0.726 -2.766 1.00 94.69 270 ARG A C 1
ATOM 2188 O O . ARG A 1 270 ? -9.111 0.632 -3.817 1.00 94.69 270 ARG A O 1
ATOM 2195 N N . GLY A 1 271 ? -7.789 1.801 -2.424 1.00 92.06 271 GLY A N 1
ATOM 2196 C CA . GLY A 1 271 ? -7.529 2.915 -3.324 1.00 92.06 271 GLY A CA 1
ATOM 2197 C C . GLY A 1 271 ? -6.083 2.925 -3.803 1.00 92.06 271 GLY A C 1
ATOM 2198 O O . GLY A 1 271 ? -5.192 2.461 -3.094 1.00 92.06 271 GLY A O 1
ATOM 2199 N N . GLY A 1 272 ? -5.865 3.440 -5.008 1.00 86.25 272 GLY A N 1
ATOM 2200 C CA . GLY A 1 272 ? -4.545 3.852 -5.482 1.00 86.25 272 GLY A CA 1
ATOM 2201 C C . GLY A 1 272 ? -4.270 5.326 -5.176 1.00 86.25 272 GLY A C 1
ATOM 2202 O O . GLY A 1 272 ? -5.160 6.072 -4.767 1.00 86.25 272 GLY A O 1
ATOM 2203 N N . ARG A 1 273 ? -3.041 5.780 -5.438 1.00 77.88 273 ARG A N 1
ATOM 2204 C CA . ARG A 1 273 ? -2.600 7.166 -5.178 1.00 77.88 273 ARG A CA 1
ATOM 2205 C C . ARG A 1 273 ? -3.448 8.222 -5.891 1.00 77.88 273 ARG A C 1
ATOM 2207 O O . ARG A 1 273 ? -3.706 9.288 -5.339 1.00 77.88 273 ARG A O 1
ATOM 2214 N N . ALA A 1 274 ? -3.903 7.926 -7.110 1.00 84.31 274 ALA A N 1
ATOM 2215 C CA . ALA A 1 274 ? -4.744 8.821 -7.903 1.00 84.31 274 ALA A CA 1
ATOM 2216 C C . ALA A 1 274 ? -6.235 8.782 -7.495 1.00 84.31 274 ALA A C 1
ATOM 2218 O O . ALA A 1 274 ? -7.089 9.397 -8.154 1.00 84.31 274 ALA A O 1
ATOM 2219 N N . CYS A 1 275 ? -6.580 8.072 -6.414 1.00 89.25 275 CYS A N 1
ATOM 2220 C CA . CYS A 1 275 ? -7.941 8.016 -5.916 1.00 89.25 275 CYS A CA 1
ATOM 2221 C C . CYS A 1 275 ? -8.328 9.383 -5.349 1.00 89.25 275 CYS A C 1
ATOM 2223 O O . CYS A 1 275 ? -7.649 9.962 -4.500 1.00 89.25 275 CYS A O 1
ATOM 2225 N N . ARG A 1 276 ? -9.461 9.917 -5.815 1.00 90.75 276 ARG A N 1
ATOM 2226 C CA . ARG A 1 276 ? -10.002 11.155 -5.253 1.00 90.75 276 ARG A CA 1
ATOM 2227 C C . ARG A 1 276 ? -10.424 10.915 -3.805 1.00 90.75 276 ARG A C 1
ATOM 2229 O O . ARG A 1 276 ? -10.945 9.837 -3.509 1.00 90.75 276 ARG A O 1
ATOM 2236 N N . PRO A 1 277 ? -10.273 11.923 -2.930 1.00 93.50 277 PRO A N 1
ATOM 2237 C CA . PRO A 1 277 ? -10.749 11.806 -1.569 1.00 93.50 277 PRO A CA 1
ATOM 2238 C C . PRO A 1 277 ? -12.244 11.507 -1.499 1.00 93.50 277 PRO A C 1
ATOM 2240 O O . PRO A 1 277 ? -13.070 12.198 -2.099 1.00 93.50 277 PRO A O 1
ATOM 2243 N N . MET A 1 278 ? -12.584 10.481 -0.732 1.00 94.62 278 MET A N 1
ATOM 2244 C CA . MET A 1 278 ? -13.945 10.149 -0.360 1.00 94.62 278 MET A CA 1
ATOM 2245 C C . MET A 1 278 ? -14.449 11.166 0.663 1.00 94.62 278 MET A C 1
ATOM 2247 O O . MET A 1 278 ? -13.761 11.482 1.628 1.00 94.62 278 MET A O 1
ATOM 2251 N N . THR A 1 279 ? -15.671 11.668 0.502 1.00 94.81 279 THR A N 1
ATOM 2252 C CA . THR A 1 279 ? -16.261 12.529 1.541 1.00 94.81 279 THR A CA 1
ATOM 2253 C C . THR A 1 279 ? -16.507 11.746 2.830 1.00 94.81 279 THR A C 1
ATOM 2255 O O . THR A 1 279 ? -16.815 10.554 2.790 1.00 94.81 279 THR A O 1
ATOM 2258 N N . TRP A 1 280 ? -16.481 12.429 3.976 1.00 95.25 280 TRP A N 1
ATOM 2259 C CA . TRP A 1 280 ? -16.806 11.815 5.270 1.00 95.25 280 TRP A CA 1
ATOM 2260 C C . TRP A 1 280 ? -18.164 11.096 5.270 1.00 95.25 280 TRP A C 1
ATOM 2262 O O . TRP A 1 280 ? -18.308 9.992 5.791 1.00 95.25 280 TRP A O 1
ATOM 2272 N N . LYS A 1 281 ? -19.165 11.690 4.605 1.00 94.69 281 LYS A N 1
ATOM 2273 C CA . LYS A 1 281 ? -20.491 11.085 4.437 1.00 94.69 281 LYS A CA 1
ATOM 2274 C C . LYS A 1 281 ? -20.428 9.767 3.664 1.00 94.69 281 LYS A C 1
ATOM 2276 O O . LYS A 1 281 ? -21.065 8.809 4.078 1.00 94.69 281 LYS A O 1
ATOM 2281 N N . ALA A 1 282 ? -19.659 9.706 2.576 1.00 94.88 282 ALA A N 1
ATOM 2282 C CA . ALA A 1 282 ? -19.485 8.470 1.817 1.00 94.88 282 ALA A CA 1
ATOM 2283 C C . ALA A 1 282 ? -18.741 7.392 2.628 1.00 94.88 282 ALA A C 1
ATOM 2285 O O . ALA A 1 282 ? -19.091 6.220 2.520 1.00 94.88 282 ALA A O 1
ATOM 2286 N N . PHE A 1 283 ? -17.798 7.776 3.496 1.00 96.44 283 PHE A N 1
ATOM 2287 C CA . PHE A 1 283 ? -17.131 6.838 4.408 1.00 96.44 283 PHE A CA 1
ATOM 2288 C C . PHE A 1 283 ? -18.092 6.292 5.481 1.00 96.44 283 PHE A C 1
ATOM 2290 O O . PHE A 1 283 ? -18.104 5.096 5.763 1.00 96.44 283 PHE A O 1
ATOM 2297 N N . SER A 1 284 ? -18.986 7.131 6.013 1.00 96.19 284 SER A N 1
ATOM 2298 C CA . SER A 1 284 ? -20.071 6.673 6.896 1.00 96.19 284 SER A CA 1
ATOM 2299 C C . SER A 1 284 ? -21.070 5.758 6.170 1.00 96.19 284 SER A C 1
ATOM 2301 O O . SER A 1 284 ? -21.469 4.727 6.713 1.00 96.19 284 SER A O 1
ATOM 2303 N N . ASP A 1 285 ? -21.451 6.097 4.932 1.00 95.94 285 ASP A N 1
ATOM 2304 C CA . ASP A 1 285 ? -22.342 5.276 4.100 1.00 95.94 285 ASP A CA 1
ATOM 2305 C C . ASP A 1 285 ? -21.701 3.901 3.789 1.00 95.94 285 ASP A C 1
ATOM 2307 O O . ASP A 1 285 ? -22.401 2.887 3.803 1.00 95.94 285 ASP A O 1
ATOM 2311 N N . LEU A 1 286 ? -20.374 3.838 3.600 1.00 97.38 286 LEU A N 1
ATOM 2312 C CA . LEU A 1 286 ? -19.615 2.583 3.485 1.00 97.38 286 LEU A CA 1
ATOM 2313 C C . LEU A 1 286 ? -19.748 1.718 4.739 1.00 97.38 286 LEU A C 1
ATOM 2315 O O . LEU A 1 286 ? -20.067 0.535 4.623 1.00 97.38 286 LEU A O 1
ATOM 2319 N N . GLY A 1 287 ? -19.543 2.300 5.924 1.00 97.69 287 GLY A N 1
ATOM 2320 C CA . GLY A 1 287 ? -19.696 1.581 7.191 1.00 97.69 287 GLY A CA 1
ATOM 2321 C C . GLY A 1 287 ? -21.096 0.989 7.357 1.00 97.69 287 GLY A C 1
ATOM 2322 O O . GLY A 1 287 ? -21.242 -0.171 7.727 1.00 97.69 287 GLY A O 1
ATOM 2323 N N . LYS A 1 288 ? -22.137 1.743 6.988 1.00 97.38 288 LYS A N 1
ATOM 2324 C CA . LYS A 1 288 ? -23.532 1.275 7.067 1.00 97.38 288 LYS A CA 1
ATOM 2325 C C . LYS A 1 288 ? -23.864 0.177 6.055 1.00 97.38 288 LYS A C 1
ATOM 2327 O O . LYS A 1 288 ? -24.639 -0.716 6.376 1.00 97.38 288 LYS A O 1
ATOM 2332 N N . SER A 1 289 ? -23.324 0.266 4.839 1.00 97.31 289 SER A N 1
ATOM 2333 C CA . SER A 1 289 ? -23.637 -0.670 3.750 1.00 97.31 289 SER A CA 1
ATOM 2334 C C . SER A 1 289 ? -22.858 -1.980 3.860 1.00 97.31 289 SER A C 1
ATOM 2336 O O . SER A 1 289 ? -23.431 -3.057 3.709 1.00 97.31 289 SER A O 1
ATOM 2338 N N . SER A 1 290 ? -21.554 -1.884 4.130 1.00 97.88 290 SER A N 1
ATOM 2339 C CA . SER A 1 290 ? -20.620 -3.009 4.005 1.00 97.88 290 SER A CA 1
ATOM 2340 C C . SER A 1 290 ? -19.694 -3.164 5.213 1.00 97.88 290 SER A C 1
ATOM 2342 O O . SER A 1 290 ? -18.875 -4.077 5.230 1.00 97.88 290 SER A O 1
ATOM 2344 N N . GLY A 1 291 ? -19.783 -2.301 6.230 1.00 97.56 291 GLY A N 1
ATOM 2345 C CA . GLY A 1 291 ? -18.843 -2.299 7.355 1.00 97.56 291 GLY A CA 1
ATOM 2346 C C . GLY A 1 291 ? -18.843 -3.594 8.176 1.00 97.56 291 GLY A C 1
ATOM 2347 O O . GLY A 1 291 ? -17.793 -4.027 8.645 1.00 97.56 291 GLY A O 1
ATOM 2348 N N . SER A 1 292 ? -19.981 -4.290 8.247 1.00 97.62 292 SER A N 1
ATOM 2349 C CA . SER A 1 292 ? -20.097 -5.597 8.910 1.00 97.62 292 SER A CA 1
ATOM 2350 C C . SER A 1 292 ? -19.370 -6.734 8.180 1.00 97.62 292 SER A C 1
ATOM 2352 O O . SER A 1 292 ? -19.033 -7.731 8.815 1.00 97.62 292 SER A O 1
ATOM 2354 N N . SER A 1 293 ? -19.107 -6.604 6.874 1.00 98.12 293 SER A N 1
ATOM 2355 C CA . SER A 1 293 ? -18.328 -7.572 6.088 1.00 98.12 293 SER A CA 1
ATOM 2356 C C . SER A 1 293 ? -16.915 -7.097 5.758 1.00 98.12 293 SER A C 1
ATOM 2358 O O . SER A 1 293 ? -16.078 -7.926 5.395 1.00 98.12 293 SER A O 1
ATOM 2360 N N . LEU A 1 294 ? -16.644 -5.794 5.861 1.00 98.31 294 LEU A N 1
ATOM 2361 C CA . LEU A 1 294 ? -15.376 -5.192 5.468 1.00 98.31 294 LEU A CA 1
ATOM 2362 C C . LEU A 1 294 ? -14.259 -5.636 6.420 1.00 98.31 294 LEU A C 1
ATOM 2364 O O . LEU A 1 294 ? -14.279 -5.353 7.614 1.00 98.31 294 LEU A O 1
ATOM 2368 N N . ARG A 1 295 ? -13.277 -6.344 5.864 1.00 98.25 295 ARG A N 1
ATOM 2369 C CA . ARG A 1 295 ? -12.081 -6.844 6.554 1.00 98.25 295 ARG A CA 1
ATOM 2370 C C . ARG A 1 295 ? -10.848 -6.005 6.262 1.00 98.25 295 ARG A C 1
ATOM 2372 O O . ARG A 1 295 ? -9.909 -6.017 7.046 1.00 98.25 295 ARG A O 1
ATOM 2379 N N . SER A 1 296 ? -10.846 -5.299 5.139 1.00 97.50 296 SER A N 1
ATOM 2380 C CA . SER A 1 296 ? -9.672 -4.594 4.656 1.00 97.50 296 SER A CA 1
ATOM 2381 C C . SER A 1 296 ? -10.072 -3.269 4.011 1.00 97.50 296 SER A C 1
ATOM 2383 O O . SER A 1 296 ? -10.886 -3.244 3.086 1.00 97.50 296 SER A O 1
ATOM 2385 N N . PHE A 1 297 ? -9.526 -2.163 4.507 1.00 97.44 297 PHE A N 1
ATOM 2386 C CA . PHE A 1 297 ? -9.749 -0.811 3.988 1.00 97.44 297 PHE A CA 1
ATOM 2387 C C . PHE A 1 297 ? -8.404 -0.092 3.890 1.00 97.44 297 PHE A C 1
ATOM 2389 O O . PHE A 1 297 ? -7.580 -0.237 4.783 1.00 97.44 297 PHE A O 1
ATOM 2396 N N . GLY A 1 298 ? -8.132 0.665 2.827 1.00 96.00 298 GLY A N 1
ATOM 2397 C CA . GLY A 1 298 ? -6.947 1.531 2.782 1.00 96.00 298 GLY A CA 1
ATOM 2398 C C . GLY A 1 298 ? -6.653 2.118 1.406 1.00 96.00 298 GLY A C 1
ATOM 2399 O O . GLY A 1 298 ? -7.276 1.732 0.419 1.00 96.00 298 GLY A O 1
ATOM 2400 N N . GLY A 1 299 ? -5.713 3.063 1.341 1.00 91.44 299 GLY A N 1
ATOM 2401 C CA . GLY A 1 299 ? -5.308 3.733 0.097 1.00 91.44 299 GLY A CA 1
ATOM 2402 C C . GLY A 1 299 ? -6.363 4.669 -0.505 1.00 91.44 299 GLY A C 1
ATOM 2403 O O . GLY A 1 299 ? -6.169 5.184 -1.600 1.00 91.44 299 GLY A O 1
ATOM 2404 N N . ILE A 1 300 ? -7.490 4.891 0.181 1.00 94.38 300 ILE A N 1
ATOM 2405 C CA . ILE A 1 300 ? -8.504 5.873 -0.217 1.00 94.38 300 ILE A CA 1
ATOM 2406 C C . ILE A 1 300 ? -8.428 7.054 0.749 1.00 94.38 300 ILE A C 1
ATOM 2408 O O . ILE A 1 300 ? -8.841 6.907 1.902 1.00 94.38 300 ILE A O 1
ATOM 2412 N N . PRO A 1 301 ? -7.973 8.230 0.287 1.00 95.31 301 PRO A N 1
ATOM 2413 C CA . PRO A 1 301 ? -8.036 9.442 1.083 1.00 95.31 301 PRO A CA 1
ATOM 2414 C C . PRO A 1 301 ? -9.463 9.750 1.535 1.00 95.31 301 PRO A C 1
ATOM 2416 O O . PRO A 1 301 ? -10.406 9.600 0.757 1.00 95.31 301 PRO A O 1
ATOM 2419 N N . ILE A 1 302 ? -9.638 10.267 2.748 1.00 96.19 302 ILE A N 1
ATOM 2420 C CA . ILE A 1 302 ? -10.927 10.776 3.227 1.00 96.19 302 ILE A CA 1
ATOM 2421 C C . ILE A 1 302 ? -10.819 12.298 3.367 1.00 96.19 302 ILE A C 1
ATOM 2423 O O . ILE A 1 302 ? -9.910 12.831 4.008 1.00 96.19 302 ILE A O 1
ATOM 2427 N N . SER A 1 303 ? -11.739 13.037 2.749 1.00 96.12 303 SER A N 1
ATOM 2428 C CA . SER A 1 303 ? -11.797 14.494 2.874 1.00 96.12 303 SER A CA 1
ATOM 2429 C C . SER A 1 303 ? -11.923 14.899 4.341 1.00 96.12 303 SER A C 1
ATOM 2431 O O . SER A 1 303 ? -12.722 14.312 5.071 1.00 96.12 303 SER A O 1
ATOM 2433 N N . LYS A 1 304 ? -11.173 15.930 4.752 1.00 96.69 304 LYS A N 1
ATOM 2434 C CA . LYS A 1 304 ? -11.271 16.500 6.100 1.00 96.69 304 LYS A CA 1
ATOM 2435 C C . LYS A 1 304 ? -12.723 16.896 6.389 1.00 96.69 304 LYS A C 1
ATOM 2437 O O . LYS A 1 304 ? -13.324 17.632 5.603 1.00 96.69 304 LYS A O 1
ATOM 2442 N N . ALA A 1 305 ? -13.281 16.410 7.493 1.00 96.00 305 ALA A N 1
ATOM 2443 C CA . ALA A 1 305 ? -14.616 16.810 7.918 1.00 96.00 305 ALA A CA 1
ATOM 2444 C C . ALA A 1 305 ? -14.657 18.286 8.360 1.00 96.00 305 ALA A C 1
ATOM 2446 O O . ALA A 1 305 ? -13.647 18.883 8.739 1.00 96.00 305 ALA A O 1
ATOM 2447 N N . SER A 1 306 ? -15.846 18.887 8.319 1.00 95.94 306 SER A N 1
ATOM 2448 C CA . SER A 1 306 ? -16.075 20.234 8.841 1.00 95.94 306 SER A CA 1
ATOM 2449 C C . SER A 1 306 ? -16.083 20.209 10.375 1.00 95.94 306 SER A C 1
ATOM 2451 O O . SER A 1 306 ? -17.134 20.021 10.987 1.00 95.94 306 SER A O 1
ATOM 2453 N N . GLY A 1 307 ? -14.906 20.384 10.977 1.00 96.31 307 GLY A N 1
ATOM 2454 C CA . GLY A 1 307 ? -14.703 20.376 12.429 1.00 96.31 307 GLY A CA 1
ATOM 2455 C C . GLY A 1 307 ? -14.469 18.982 13.015 1.00 96.31 307 GLY A C 1
ATOM 2456 O O . GLY A 1 307 ? -14.332 18.002 12.282 1.00 96.31 307 GLY A O 1
ATOM 2457 N N . ALA A 1 308 ? -14.418 18.917 14.348 1.00 97.69 308 ALA A N 1
ATOM 2458 C CA . ALA A 1 308 ? -14.184 17.677 15.075 1.00 97.69 308 ALA A CA 1
ATOM 2459 C C . ALA A 1 308 ? -15.395 16.730 14.995 1.00 97.69 308 ALA A C 1
ATOM 2461 O O . ALA A 1 308 ? -16.534 17.116 15.288 1.00 97.69 308 ALA A O 1
ATOM 2462 N N . VAL A 1 309 ? -15.148 15.472 14.637 1.00 97.88 309 VAL A N 1
ATOM 2463 C CA . VAL A 1 309 ? -16.174 14.433 14.459 1.00 97.88 309 VAL A CA 1
ATOM 2464 C C . VAL A 1 309 ? -16.233 13.480 15.648 1.00 97.88 309 VAL A C 1
ATOM 2466 O O . VAL A 1 309 ? -15.281 13.348 16.416 1.00 97.88 309 VAL A O 1
ATOM 2469 N N . ASN A 1 310 ? -17.369 12.806 15.812 1.00 97.44 310 ASN A N 1
ATOM 2470 C CA . ASN A 1 310 ? -17.481 11.731 16.791 1.00 97.44 310 ASN A CA 1
ATOM 2471 C C . ASN A 1 310 ? -16.795 10.459 16.238 1.00 97.44 310 ASN A C 1
ATOM 2473 O O . ASN A 1 310 ? -16.935 10.172 15.047 1.00 97.44 310 ASN A O 1
ATOM 2477 N N . PRO A 1 311 ? -16.073 9.693 17.074 1.00 97.62 311 PRO A N 1
ATOM 2478 C C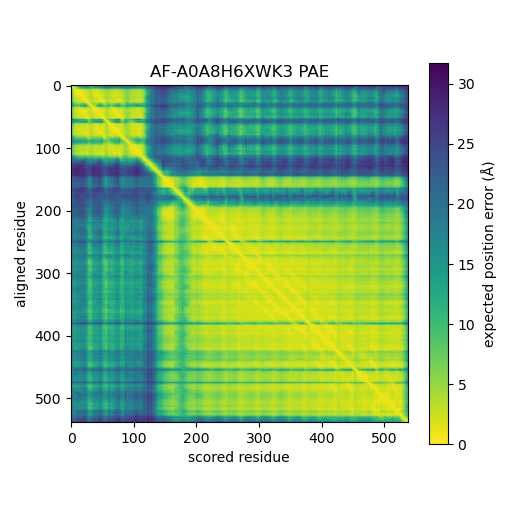A . PRO A 1 311 ? -15.422 8.444 16.665 1.00 97.62 311 PRO A CA 1
ATOM 2479 C C . PRO A 1 311 ? -16.352 7.212 16.669 1.00 97.62 311 PRO A C 1
ATOM 2481 O O . PRO A 1 311 ? -15.912 6.110 16.349 1.00 97.62 311 PRO A O 1
ATOM 2484 N N . ASP A 1 312 ? -17.637 7.379 16.993 1.00 96.94 312 ASP A N 1
ATOM 2485 C CA . ASP A 1 312 ? -18.654 6.316 17.073 1.00 96.94 312 ASP A CA 1
ATOM 2486 C C . ASP A 1 312 ? -18.789 5.493 15.783 1.00 96.94 312 ASP A C 1
ATOM 2488 O O . ASP A 1 312 ? -19.065 4.294 15.814 1.00 96.94 312 ASP A O 1
ATOM 2492 N N . MET A 1 313 ? -18.519 6.105 14.634 1.00 96.81 313 MET A N 1
ATOM 2493 C CA . MET A 1 313 ? -18.546 5.418 13.346 1.00 96.81 313 MET A CA 1
ATOM 2494 C C . MET A 1 313 ? -17.513 4.302 13.180 1.00 96.81 313 MET A C 1
ATOM 2496 O O . MET A 1 313 ? -17.698 3.464 12.298 1.00 96.81 313 MET A O 1
ATOM 2500 N N . PHE A 1 314 ? -16.463 4.234 14.004 1.00 98.00 314 PHE A N 1
ATOM 2501 C CA . PHE A 1 314 ? -15.546 3.092 13.975 1.00 98.00 314 PHE A CA 1
ATOM 2502 C C . PHE A 1 314 ? -16.237 1.782 14.389 1.00 98.00 314 PHE A C 1
ATOM 2504 O O . PHE A 1 314 ? -15.873 0.722 13.879 1.00 98.00 314 PHE A O 1
ATOM 2511 N N . ALA A 1 315 ? -17.313 1.840 15.187 1.00 97.94 315 ALA A N 1
ATOM 2512 C CA . ALA A 1 315 ? -18.124 0.667 15.532 1.00 97.94 315 ALA A CA 1
ATOM 2513 C C . ALA A 1 315 ? -18.859 0.048 14.331 1.00 97.94 315 ALA A C 1
ATOM 2515 O O . ALA A 1 315 ? -19.309 -1.094 14.399 1.00 97.94 315 ALA A O 1
ATOM 2516 N N . LEU A 1 316 ? -18.951 0.760 13.200 1.00 98.12 316 LEU A N 1
ATOM 2517 C CA . LEU A 1 316 ? -19.531 0.215 11.971 1.00 98.12 316 LEU A CA 1
ATOM 2518 C C . LEU A 1 316 ? -18.636 -0.843 11.309 1.00 98.12 316 LEU A C 1
ATOM 2520 O O . LEU A 1 316 ? -19.091 -1.515 10.388 1.00 98.12 316 LEU A O 1
ATOM 2524 N N . PHE A 1 317 ? -17.389 -1.006 11.761 1.00 98.06 317 PHE A N 1
ATOM 2525 C CA . PHE A 1 317 ? -16.377 -1.841 11.113 1.00 98.06 317 PHE A CA 1
ATOM 2526 C C . PHE A 1 317 ? -15.834 -2.969 12.018 1.00 98.06 317 PHE A C 1
ATOM 2528 O O . PHE A 1 317 ? -14.621 -3.075 12.222 1.00 98.06 317 PHE A O 1
ATOM 2535 N N . PRO A 1 318 ? -16.690 -3.858 12.560 1.00 97.88 318 PRO A N 1
ATOM 2536 C CA . PRO A 1 318 ? -16.280 -4.849 13.561 1.00 97.88 318 PRO A CA 1
ATOM 2537 C C . PRO A 1 318 ? -15.365 -5.962 13.019 1.00 97.88 318 PRO A C 1
ATOM 2539 O O . PRO A 1 318 ? -14.749 -6.685 13.799 1.00 97.88 318 PRO A O 1
ATOM 2542 N N . GLN A 1 319 ? -15.294 -6.148 11.695 1.00 98.12 319 GLN A N 1
ATOM 2543 C CA . GLN A 1 319 ? -14.526 -7.228 11.054 1.00 98.12 319 GLN A CA 1
ATOM 2544 C C . GLN A 1 319 ? -13.196 -6.769 10.440 1.00 98.12 319 GLN A C 1
ATOM 2546 O O . GLN A 1 319 ? -12.504 -7.596 9.837 1.00 98.12 319 GLN A O 1
ATOM 2551 N N . ILE A 1 320 ? -12.840 -5.486 10.568 1.00 98.25 320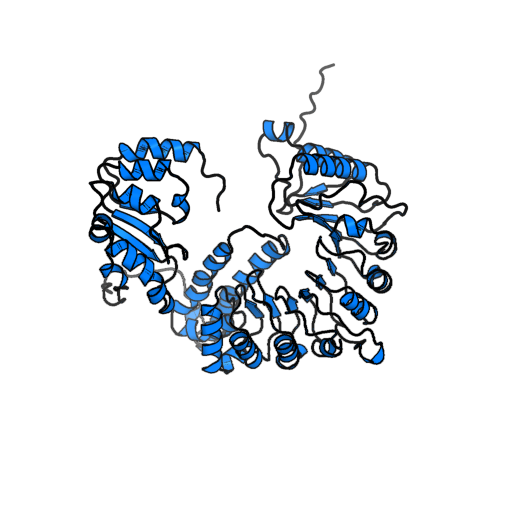 ILE A N 1
ATOM 2552 C CA . ILE A 1 320 ? -11.602 -4.937 10.007 1.00 98.25 320 ILE A CA 1
ATOM 2553 C C . ILE A 1 320 ? -10.383 -5.604 10.651 1.00 98.25 320 ILE A C 1
ATOM 2555 O O . ILE A 1 320 ? -10.257 -5.654 11.873 1.00 98.25 320 ILE A O 1
ATOM 2559 N N . LYS A 1 321 ? -9.491 -6.091 9.787 1.00 98.19 321 LYS A N 1
ATOM 2560 C CA . LYS A 1 321 ? -8.177 -6.661 10.092 1.00 98.19 321 LYS A CA 1
ATOM 2561 C C . LYS A 1 321 ? -7.049 -5.779 9.578 1.00 98.19 321 LYS A C 1
ATOM 2563 O O . LYS A 1 321 ? -6.074 -5.599 10.295 1.00 98.19 321 LYS A O 1
ATOM 2568 N N . ASP A 1 322 ? -7.235 -5.168 8.407 1.00 97.75 322 ASP A N 1
ATOM 2569 C CA . ASP A 1 322 ? -6.272 -4.226 7.838 1.00 97.75 322 ASP A CA 1
ATOM 2570 C C . ASP A 1 322 ? -6.952 -2.875 7.635 1.00 97.75 322 ASP A C 1
ATOM 2572 O O . ASP A 1 322 ? -7.928 -2.764 6.882 1.00 97.75 322 ASP A O 1
ATOM 2576 N N . PHE A 1 323 ? -6.431 -1.841 8.287 1.00 98.00 323 PHE A N 1
ATOM 2577 C CA . PHE A 1 323 ? -6.998 -0.501 8.249 1.00 98.00 323 PHE A CA 1
ATOM 2578 C C . PHE A 1 323 ? -5.958 0.532 7.829 1.00 98.00 323 PHE A C 1
ATOM 2580 O O . PHE A 1 323 ? -4.984 0.787 8.531 1.00 98.00 323 PHE A O 1
ATOM 2587 N N . GLY A 1 324 ? -6.183 1.128 6.665 1.00 96.94 324 GLY A N 1
ATOM 2588 C CA . GLY A 1 324 ? -5.464 2.278 6.147 1.00 96.94 324 GLY A CA 1
ATOM 2589 C C . GLY A 1 324 ? -6.231 3.560 6.447 1.00 96.94 324 GLY A C 1
ATOM 2590 O O . GLY A 1 324 ? -7.400 3.676 6.074 1.00 96.94 324 GLY A O 1
ATOM 2591 N N . TRP A 1 325 ? -5.573 4.522 7.085 1.00 97.50 325 TRP A N 1
ATOM 2592 C CA . TRP A 1 325 ? -6.138 5.815 7.445 1.00 97.50 325 TRP A CA 1
ATOM 2593 C C . TRP A 1 325 ? -5.422 6.958 6.734 1.00 97.50 325 TRP A C 1
ATOM 2595 O O . TRP A 1 325 ? -4.207 7.115 6.850 1.00 97.50 325 TRP A O 1
ATOM 2605 N N . ASP A 1 326 ? -6.188 7.787 6.028 1.00 96.19 326 ASP A N 1
ATOM 2606 C CA . ASP A 1 326 ? -5.639 8.903 5.265 1.00 96.19 326 ASP A CA 1
ATOM 2607 C C . ASP A 1 326 ? -6.561 10.137 5.297 1.00 96.19 326 ASP A C 1
ATOM 2609 O O . ASP A 1 326 ? -7.303 10.420 4.353 1.00 96.19 326 ASP A O 1
ATOM 2613 N N . THR A 1 327 ? -6.561 10.870 6.416 1.00 96.19 327 THR A N 1
ATOM 2614 C CA . THR A 1 327 ? -7.304 12.131 6.573 1.00 96.19 327 THR A CA 1
ATOM 2615 C C . THR A 1 327 ? -6.835 12.974 7.756 1.00 96.19 327 THR A C 1
ATOM 2617 O O . THR A 1 327 ? -6.548 12.462 8.828 1.00 96.19 327 THR A O 1
ATOM 2620 N N . TRP A 1 328 ? -6.872 14.299 7.610 1.00 96.88 328 TRP A N 1
ATOM 2621 C CA . TRP A 1 328 ? -6.625 15.272 8.690 1.00 96.88 328 TRP A CA 1
ATOM 2622 C C . TRP A 1 328 ? -7.885 15.607 9.505 1.00 96.88 328 TRP A C 1
ATOM 2624 O O . TRP A 1 328 ? -8.069 16.747 9.940 1.00 96.88 328 TRP A O 1
ATOM 2634 N N . THR A 1 329 ? -8.825 14.669 9.599 1.00 97.25 329 THR A N 1
ATOM 2635 C CA . THR A 1 329 ? -10.055 14.879 10.366 1.00 97.25 329 THR A CA 1
ATOM 2636 C C . THR A 1 329 ? -9.749 14.795 11.855 1.00 97.25 329 THR A C 1
ATOM 2638 O O . THR A 1 329 ? -9.165 13.817 12.307 1.00 97.25 329 THR A O 1
ATOM 2641 N N . GLU A 1 330 ? -10.155 15.825 12.590 1.00 97.50 330 GLU A N 1
ATOM 2642 C CA . GLU A 1 330 ? -10.034 15.900 14.044 1.00 97.50 330 GLU A CA 1
ATOM 2643 C C . GLU A 1 330 ? -11.181 15.130 14.710 1.00 97.50 330 GLU A C 1
ATOM 2645 O O . GLU A 1 330 ? -12.314 15.147 14.218 1.00 97.50 330 GLU A O 1
ATOM 2650 N N . PHE A 1 331 ? -10.915 14.489 15.845 1.00 97.94 331 PHE A N 1
ATOM 2651 C CA . PHE A 1 331 ? -11.892 13.726 16.614 1.00 97.94 331 PHE A CA 1
ATOM 2652 C C . PHE A 1 331 ? -12.159 14.344 17.981 1.00 97.94 331 PHE A C 1
ATOM 2654 O O . PHE A 1 331 ? -11.265 14.840 18.662 1.00 97.94 331 PHE A O 1
ATOM 2661 N N . LYS A 1 332 ? -13.413 14.250 18.431 1.00 98.06 332 LYS A N 1
ATOM 2662 C CA . LYS A 1 332 ? -13.777 14.614 19.801 1.00 98.06 332 LYS A CA 1
ATOM 2663 C C . LYS A 1 332 ? -13.294 13.542 20.771 1.00 98.06 332 LYS A C 1
ATOM 2665 O O . LYS A 1 332 ? -13.822 12.430 20.787 1.00 98.06 332 LYS A O 1
ATOM 2670 N N . ILE A 1 333 ? -12.354 13.912 21.633 1.00 97.31 333 ILE A N 1
ATOM 2671 C CA . ILE A 1 333 ? -11.789 13.028 22.655 1.00 97.31 333 ILE A CA 1
ATOM 2672 C C . ILE A 1 333 ? -12.687 13.036 23.896 1.00 97.31 333 ILE A C 1
ATOM 2674 O O . ILE A 1 333 ? -12.440 13.733 24.877 1.00 97.31 333 ILE A O 1
ATOM 2678 N N . GLN A 1 334 ? -13.791 12.293 23.827 1.00 97.06 334 GLN A N 1
ATOM 2679 C CA . GLN A 1 334 ? -14.701 12.083 24.953 1.00 97.06 334 GLN A CA 1
ATOM 2680 C C . GLN A 1 334 ? -14.865 10.576 25.179 1.00 97.06 334 GLN A C 1
ATOM 2682 O O . GLN A 1 334 ? -15.427 9.920 24.301 1.00 97.06 334 GLN A O 1
ATOM 2687 N N . PRO A 1 335 ? -14.461 10.020 26.340 1.00 96.12 335 PRO A N 1
ATOM 2688 C CA . PRO A 1 335 ? -14.478 8.572 26.574 1.00 96.12 335 PRO A CA 1
ATOM 2689 C C . PRO A 1 335 ? -15.832 7.905 26.296 1.00 96.12 335 PRO A C 1
ATOM 2691 O O . PRO A 1 335 ? -15.892 6.800 25.782 1.00 96.12 335 PRO A O 1
ATOM 2694 N N . LYS A 1 336 ? -16.942 8.609 26.565 1.00 96.81 336 LYS A N 1
ATOM 2695 C CA . LYS A 1 336 ? -18.309 8.109 26.325 1.00 96.81 336 LYS A CA 1
ATOM 2696 C C . LYS A 1 336 ? -18.683 7.963 24.845 1.00 96.81 336 LYS A C 1
ATOM 2698 O O . LYS A 1 336 ? -19.663 7.292 24.546 1.00 96.81 336 LYS A O 1
ATOM 2703 N N . LEU A 1 337 ? -17.975 8.644 23.943 1.00 96.38 337 LEU A N 1
ATOM 2704 C CA . LEU A 1 337 ? -18.234 8.615 22.500 1.00 96.38 337 LEU A CA 1
ATOM 2705 C C . LEU A 1 337 ? -17.324 7.632 21.759 1.00 96.38 337 LEU A C 1
ATOM 2707 O O . LEU A 1 337 ? -17.549 7.388 20.576 1.00 96.38 337 LEU A O 1
ATOM 2711 N N . ILE A 1 338 ? -16.285 7.117 22.421 1.00 97.81 338 ILE A N 1
ATOM 2712 C CA . ILE A 1 338 ? -15.288 6.243 21.807 1.00 97.81 338 ILE A CA 1
ATOM 2713 C C . ILE A 1 338 ? -15.762 4.793 21.944 1.00 97.81 338 ILE A C 1
ATOM 2715 O O . ILE A 1 338 ? -15.923 4.316 23.067 1.00 97.81 338 ILE A O 1
ATOM 2719 N N . PRO A 1 339 ? -16.001 4.082 20.828 1.00 97.44 339 PRO A N 1
ATOM 2720 C CA . PRO A 1 339 ? -16.396 2.682 20.872 1.00 97.44 339 PRO A CA 1
ATOM 2721 C C . PRO A 1 339 ? -15.190 1.824 21.258 1.00 97.44 339 PRO A C 1
ATOM 2723 O O . PRO A 1 339 ? -14.316 1.561 20.434 1.00 97.44 339 PRO A O 1
ATOM 2726 N N . THR A 1 340 ? -15.126 1.408 22.522 1.00 97.56 340 THR A N 1
ATOM 2727 C CA . THR A 1 340 ? -13.969 0.691 23.079 1.00 97.56 340 THR A CA 1
ATOM 2728 C C . THR A 1 340 ? -13.708 -0.650 22.397 1.00 97.56 340 THR A C 1
ATOM 2730 O O . THR A 1 340 ? -12.564 -1.077 22.341 1.00 97.56 340 THR A O 1
ATOM 2733 N N . ASP A 1 341 ? -14.742 -1.298 21.860 1.00 96.38 341 ASP A N 1
ATOM 2734 C CA . ASP A 1 341 ? -14.696 -2.610 21.203 1.00 96.38 341 ASP A CA 1
ATOM 2735 C C . ASP A 1 341 ? -14.553 -2.542 19.671 1.00 96.38 341 ASP A C 1
ATOM 2737 O O . ASP A 1 341 ? -14.416 -3.576 19.003 1.00 96.38 341 ASP A O 1
ATOM 2741 N N . ALA A 1 342 ? -14.571 -1.341 19.084 1.00 96.56 342 ALA A N 1
ATOM 2742 C CA . ALA A 1 342 ? -14.331 -1.199 17.657 1.00 96.56 342 ALA A CA 1
ATOM 2743 C C . ALA A 1 342 ? -12.899 -1.642 17.314 1.00 96.56 342 ALA A C 1
ATOM 2745 O O . ALA A 1 342 ? -11.968 -1.488 18.100 1.00 96.56 342 ALA A O 1
ATOM 2746 N N . PHE A 1 343 ? -12.722 -2.215 16.119 1.00 97.25 343 PHE A N 1
ATOM 2747 C CA . PHE A 1 343 ? -11.433 -2.742 15.656 1.00 97.25 343 PHE A CA 1
ATOM 2748 C C . PHE A 1 343 ? -10.824 -3.874 16.510 1.00 97.25 343 PHE A C 1
ATOM 2750 O O . PHE A 1 343 ? -9.622 -4.119 16.435 1.00 97.25 343 PHE A O 1
ATOM 2757 N N . GLY A 1 344 ? -11.633 -4.663 17.228 1.00 97.50 344 GLY A N 1
ATOM 2758 C CA . GLY A 1 344 ? -11.133 -5.813 18.001 1.00 97.50 344 GLY A CA 1
ATOM 2759 C C . GLY A 1 344 ? -10.339 -6.861 17.189 1.00 97.50 344 GLY A C 1
ATOM 2760 O O . GLY A 1 344 ? -9.486 -7.567 17.736 1.00 97.50 344 GLY A O 1
ATOM 2761 N N . GLN A 1 345 ? -10.569 -6.949 15.871 1.00 98.25 345 GLN A N 1
ATOM 2762 C CA . GLN A 1 345 ? -9.835 -7.832 14.948 1.00 98.25 345 GLN A CA 1
ATOM 2763 C C . GLN A 1 345 ? -8.692 -7.147 14.184 1.00 98.25 345 GLN A C 1
ATOM 2765 O O . GLN A 1 345 ? -8.053 -7.810 13.369 1.00 98.25 345 GLN A O 1
ATOM 2770 N N . LEU A 1 346 ? -8.424 -5.860 14.423 1.00 98.50 346 LEU A N 1
ATOM 2771 C CA . LEU A 1 346 ? -7.404 -5.108 13.695 1.00 98.50 346 LEU A CA 1
ATOM 2772 C C . LEU A 1 346 ? -6.017 -5.682 13.981 1.00 98.50 346 LEU A C 1
ATOM 2774 O O . LEU A 1 346 ? -5.588 -5.704 15.131 1.00 98.50 346 LEU A O 1
ATOM 2778 N N . VAL A 1 347 ? -5.335 -6.127 12.930 1.00 98.38 347 VAL A N 1
ATOM 2779 C CA . VAL A 1 347 ? -3.972 -6.669 12.953 1.00 98.38 347 VAL A CA 1
ATOM 2780 C C . VAL A 1 347 ? -2.990 -5.646 12.396 1.00 98.38 347 VAL A C 1
ATOM 2782 O O . VAL A 1 347 ? -1.951 -5.406 13.016 1.00 98.38 347 VAL A O 1
ATOM 2785 N N . ASP A 1 348 ? -3.352 -5.009 11.280 1.00 97.75 348 ASP A N 1
ATOM 2786 C CA . ASP A 1 348 ? -2.485 -4.120 10.516 1.00 97.75 348 ASP A CA 1
ATOM 2787 C C . ASP A 1 348 ? -3.072 -2.708 10.417 1.00 97.75 348 ASP A C 1
ATOM 2789 O O . ASP A 1 348 ? -4.096 -2.480 9.768 1.00 97.75 348 ASP A O 1
ATOM 2793 N N . LEU A 1 349 ? -2.391 -1.737 11.025 1.00 98.06 349 LEU A N 1
ATOM 2794 C CA . LEU A 1 349 ? -2.714 -0.316 10.929 1.00 98.06 349 LEU A CA 1
ATOM 2795 C C . LEU A 1 349 ? -1.706 0.389 10.016 1.00 98.06 349 LEU A C 1
ATOM 2797 O O . LEU A 1 349 ? -0.500 0.342 10.244 1.00 98.06 349 LEU A O 1
ATOM 2801 N N . THR A 1 350 ? -2.184 1.076 8.986 1.00 96.44 350 THR A N 1
ATOM 2802 C CA . THR A 1 350 ? -1.366 1.959 8.143 1.00 96.44 350 THR A CA 1
ATOM 2803 C C . THR A 1 350 ? -1.948 3.359 8.192 1.00 96.44 350 THR A C 1
ATOM 2805 O O . THR A 1 350 ? -3.153 3.532 8.035 1.00 96.44 350 THR A O 1
ATOM 2808 N N . VAL A 1 351 ? -1.112 4.360 8.426 1.00 96.12 351 VAL A N 1
ATOM 2809 C CA . VAL A 1 351 ? -1.530 5.752 8.551 1.00 96.12 351 VAL A CA 1
ATOM 2810 C C . VAL A 1 351 ? -0.692 6.608 7.608 1.00 96.12 351 VAL A C 1
ATOM 2812 O O . VAL A 1 351 ? 0.535 6.542 7.645 1.00 96.12 351 VAL A O 1
ATOM 2815 N N . ASP A 1 352 ? -1.354 7.440 6.804 1.00 93.88 352 ASP A N 1
ATOM 2816 C CA . ASP A 1 352 ? -0.707 8.259 5.768 1.00 93.88 352 ASP A CA 1
ATOM 2817 C C . ASP A 1 352 ? -0.800 9.754 6.085 1.00 93.88 352 ASP A C 1
ATOM 2819 O O . ASP A 1 352 ? 0.188 10.489 6.036 1.00 93.88 352 ASP A O 1
ATOM 2823 N N . ARG A 1 353 ? -1.998 10.216 6.452 1.00 94.19 353 ARG A N 1
ATOM 2824 C CA . ARG A 1 353 ? -2.265 11.554 6.994 1.00 94.19 353 ARG A CA 1
ATOM 2825 C C . ARG A 1 353 ? -3.243 11.404 8.145 1.00 94.19 353 ARG A C 1
ATOM 2827 O O . ARG A 1 353 ? -4.236 10.692 8.012 1.00 94.19 353 ARG A O 1
ATOM 2834 N N . PHE A 1 354 ? -2.964 12.060 9.262 1.00 96.88 354 PHE A N 1
ATOM 2835 C CA . PHE A 1 354 ? -3.792 11.973 10.460 1.00 96.88 354 PHE A CA 1
ATOM 2836 C C . PHE A 1 354 ? -3.619 13.205 11.335 1.00 96.88 354 PHE A C 1
ATOM 2838 O O . PHE A 1 354 ? -2.529 13.757 11.424 1.00 96.88 354 PHE A O 1
ATOM 2845 N N . ASP A 1 355 ? -4.696 13.616 11.989 1.00 96.38 355 ASP A N 1
ATOM 2846 C CA . ASP A 1 355 ? -4.627 14.538 13.118 1.00 96.38 355 ASP A CA 1
ATOM 2847 C C . ASP A 1 355 ? -4.272 13.768 14.404 1.00 96.38 355 ASP A C 1
ATOM 2849 O O . ASP A 1 355 ? -4.681 12.614 14.540 1.00 96.38 355 ASP A O 1
ATOM 2853 N N . GLY A 1 356 ? -3.546 14.378 15.349 1.00 95.69 356 GLY A N 1
ATOM 2854 C CA . GLY A 1 356 ? -3.124 13.719 16.597 1.00 95.69 356 GLY A CA 1
ATOM 2855 C C . GLY A 1 356 ? -4.284 13.101 17.390 1.00 95.69 356 GLY A C 1
ATOM 2856 O O . GLY A 1 356 ? -4.152 11.992 17.914 1.00 95.69 356 GLY A O 1
ATOM 2857 N N . SER A 1 357 ? -5.465 13.730 17.341 1.00 97.25 357 SER A N 1
ATOM 2858 C CA . SER A 1 357 ? -6.691 13.217 17.967 1.00 97.25 357 SER A CA 1
ATOM 2859 C C . SER A 1 357 ? -7.105 11.825 17.465 1.00 97.25 357 SER A C 1
ATOM 2861 O O . SER A 1 357 ? -7.752 11.072 18.191 1.00 97.25 357 SER A O 1
ATOM 2863 N N . PHE A 1 358 ? -6.710 11.420 16.252 1.00 97.88 358 PHE A N 1
ATOM 2864 C CA . PHE A 1 358 ? -6.945 10.059 15.765 1.00 97.88 358 PHE A CA 1
ATOM 2865 C C . PHE A 1 358 ? -6.217 9.016 16.624 1.00 97.88 358 PHE A C 1
ATOM 2867 O O . PHE A 1 358 ? -6.812 8.004 16.998 1.00 97.88 358 PHE A O 1
ATOM 2874 N N . LEU A 1 359 ? -4.954 9.267 16.988 1.00 97.81 359 LEU A N 1
ATOM 2875 C CA . LEU A 1 359 ? -4.191 8.347 17.836 1.00 97.81 359 LEU A CA 1
ATOM 2876 C C . LEU A 1 359 ? -4.668 8.379 19.287 1.00 97.81 359 LEU A C 1
ATOM 2878 O O . LEU A 1 359 ? -4.658 7.336 19.937 1.00 97.81 359 LEU A O 1
ATOM 2882 N N . ASP A 1 360 ? -5.172 9.518 19.764 1.00 97.50 360 ASP A N 1
ATOM 2883 C CA . ASP A 1 360 ? -5.799 9.621 21.088 1.00 97.50 360 ASP A CA 1
ATOM 2884 C C . ASP A 1 360 ? -7.103 8.816 21.187 1.00 97.50 360 ASP A C 1
ATOM 2886 O O . ASP A 1 360 ? -7.410 8.247 22.240 1.00 97.50 360 ASP A O 1
ATOM 2890 N N . VAL A 1 361 ? -7.869 8.731 20.091 1.00 98.19 361 VAL A N 1
ATOM 2891 C CA . VAL A 1 361 ? -9.024 7.828 19.995 1.00 98.19 361 VAL A CA 1
ATOM 2892 C C . VAL A 1 361 ? -8.560 6.374 20.030 1.00 98.19 361 VAL A C 1
ATOM 2894 O O . VAL A 1 361 ? -9.049 5.610 20.860 1.00 98.19 361 VAL A O 1
ATOM 2897 N N . LEU A 1 362 ? -7.595 5.984 19.187 1.00 98.25 362 LEU A N 1
ATOM 2898 C CA . LEU A 1 362 ? -7.098 4.601 19.145 1.00 98.25 362 LEU A CA 1
ATOM 2899 C C . LEU A 1 362 ? -6.461 4.155 20.469 1.00 98.25 362 LEU A C 1
ATOM 2901 O O . LEU A 1 362 ? -6.569 2.990 20.849 1.00 98.25 362 LEU A O 1
ATOM 2905 N N . ALA A 1 363 ? -5.827 5.072 21.198 1.00 98.19 363 ALA A N 1
ATOM 2906 C CA . ALA A 1 363 ? -5.282 4.813 22.525 1.00 98.19 363 ALA A CA 1
ATOM 2907 C C . ALA A 1 363 ? -6.373 4.442 23.550 1.00 98.19 363 ALA A C 1
ATOM 2909 O O . ALA A 1 363 ? -6.096 3.706 24.490 1.00 98.19 363 ALA A O 1
ATOM 2910 N N . GLN A 1 364 ? -7.612 4.908 23.363 1.00 98.19 364 GLN A N 1
ATOM 2911 C CA . GLN A 1 364 ? -8.758 4.585 24.226 1.00 98.19 364 GLN A CA 1
ATOM 2912 C C . GLN A 1 364 ? -9.559 3.360 23.764 1.00 98.19 364 GLN A C 1
ATOM 2914 O O . GLN A 1 364 ? -10.472 2.931 24.466 1.00 98.19 364 GLN A O 1
ATOM 2919 N N . MET A 1 365 ? -9.232 2.796 22.601 1.00 98.31 365 MET A N 1
ATOM 2920 C CA . MET A 1 365 ? -9.866 1.591 22.072 1.00 98.31 365 MET A CA 1
ATOM 2921 C C . MET A 1 365 ? -9.080 0.337 22.458 1.00 98.31 365 MET A C 1
ATOM 2923 O O . MET A 1 365 ? -7.852 0.351 22.579 1.00 98.31 365 MET A O 1
ATOM 2927 N N . GLU A 1 366 ? -9.777 -0.785 22.602 1.00 97.69 366 GLU A N 1
ATOM 2928 C CA . GLU A 1 366 ? -9.160 -2.086 22.806 1.00 97.69 366 GLU A CA 1
ATOM 2929 C C . GLU A 1 366 ? -8.737 -2.671 21.457 1.00 97.69 366 GLU A C 1
ATOM 2931 O O . GLU A 1 366 ? -9.544 -3.161 20.674 1.00 97.69 366 GLU A O 1
ATOM 2936 N N . LEU A 1 367 ? -7.428 -2.654 21.198 1.00 98.12 367 LEU A N 1
ATOM 2937 C CA . LEU A 1 367 ? -6.825 -3.242 20.000 1.00 98.12 367 LEU A CA 1
ATOM 2938 C C . LEU A 1 367 ? -6.030 -4.504 20.393 1.00 98.12 367 LEU A C 1
ATOM 2940 O O . LEU A 1 367 ? -4.798 -4.464 20.477 1.00 98.12 367 LEU A O 1
ATOM 2944 N N . PRO A 1 368 ? -6.684 -5.624 20.758 1.00 98.31 368 PRO A N 1
ATOM 2945 C CA . PRO A 1 368 ? -5.989 -6.814 21.261 1.00 98.31 368 PRO A CA 1
ATOM 2946 C C . PRO A 1 368 ? -5.200 -7.543 20.163 1.00 98.31 368 PRO A C 1
ATOM 2948 O O . PRO A 1 368 ? -4.166 -8.164 20.432 1.00 98.31 368 PRO A O 1
ATOM 2951 N N . SER A 1 369 ? -5.667 -7.446 18.918 1.00 98.31 369 SER A N 1
ATOM 2952 C CA . SER A 1 369 ? -5.099 -8.151 17.766 1.00 98.31 369 SER A CA 1
ATOM 2953 C C . SER A 1 369 ? -4.011 -7.364 17.037 1.00 98.31 369 SER A C 1
ATOM 2955 O O . SER A 1 369 ? -3.377 -7.928 16.152 1.00 98.31 369 SER A O 1
ATOM 2957 N N . LEU A 1 370 ? -3.757 -6.105 17.415 1.00 98.50 370 LEU A N 1
ATOM 2958 C CA . LEU A 1 370 ? -2.832 -5.234 16.693 1.00 98.50 370 LEU A CA 1
ATOM 2959 C C . LEU A 1 370 ? -1.405 -5.778 16.788 1.00 98.50 370 LEU A C 1
ATOM 2961 O O . LEU A 1 370 ? -0.921 -6.056 17.889 1.00 98.50 370 LEU A O 1
ATOM 2965 N N . ARG A 1 371 ? -0.751 -5.952 15.637 1.00 98.44 371 ARG A N 1
ATOM 2966 C CA . ARG A 1 371 ? 0.632 -6.448 15.524 1.00 98.44 371 ARG A CA 1
ATOM 2967 C C . ARG A 1 371 ? 1.502 -5.545 14.666 1.00 98.44 371 ARG A C 1
ATOM 2969 O O . ARG A 1 371 ? 2.688 -5.417 14.963 1.00 98.44 371 ARG A O 1
ATOM 2976 N N . THR A 1 372 ? 0.914 -4.899 13.667 1.00 98.25 372 THR A N 1
ATOM 2977 C CA . THR A 1 372 ? 1.636 -4.054 12.722 1.00 98.25 372 THR A CA 1
ATOM 2978 C C . THR A 1 372 ? 1.104 -2.635 12.774 1.00 98.25 372 THR A C 1
ATOM 2980 O O . THR A 1 372 ? -0.107 -2.415 12.699 1.00 98.25 372 THR A O 1
ATOM 2983 N N . ALA A 1 373 ? 2.005 -1.660 12.844 1.00 97.81 373 ALA A N 1
ATOM 2984 C CA . ALA A 1 373 ? 1.660 -0.257 12.660 1.00 97.81 373 ALA A CA 1
ATOM 2985 C C . ALA A 1 373 ? 2.650 0.429 11.712 1.00 97.81 373 ALA A C 1
ATOM 2987 O O . ALA A 1 373 ? 3.862 0.235 11.803 1.00 97.81 373 ALA A O 1
ATOM 2988 N N . ALA A 1 374 ? 2.146 1.253 10.801 1.00 96.56 374 ALA A N 1
ATOM 2989 C CA . ALA A 1 374 ? 2.958 2.049 9.893 1.00 96.56 374 ALA A CA 1
ATOM 2990 C C . ALA A 1 374 ? 2.482 3.498 9.887 1.00 96.56 374 ALA A C 1
ATOM 2992 O O . ALA A 1 374 ? 1.292 3.759 9.731 1.00 96.56 374 ALA A O 1
ATOM 2993 N N . PHE A 1 375 ? 3.424 4.424 10.032 1.00 95.50 375 PHE A N 1
ATOM 2994 C CA . PHE A 1 375 ? 3.172 5.860 10.074 1.00 95.50 375 PHE A CA 1
ATOM 2995 C C . PHE A 1 375 ? 3.964 6.580 8.976 1.00 95.50 375 PHE A C 1
ATOM 2997 O O . PHE A 1 375 ? 5.022 6.102 8.540 1.00 95.50 375 PHE A O 1
ATOM 3004 N N . PRO A 1 376 ? 3.483 7.747 8.519 1.00 91.75 376 PRO A N 1
ATOM 3005 C CA . PRO A 1 376 ? 4.101 8.453 7.416 1.00 91.75 376 PRO A CA 1
ATOM 3006 C C . PRO A 1 376 ? 5.368 9.161 7.892 1.00 91.75 376 PRO A C 1
ATOM 3008 O O . PRO A 1 376 ? 5.449 9.630 9.026 1.00 91.75 376 PRO A O 1
ATOM 3011 N N . ALA A 1 377 ? 6.325 9.358 6.980 1.00 87.06 377 ALA A N 1
ATOM 3012 C CA . ALA A 1 377 ? 7.589 10.013 7.326 1.00 87.06 377 ALA A CA 1
ATOM 3013 C C . ALA A 1 377 ? 7.437 11.449 7.894 1.00 87.06 377 ALA A C 1
ATOM 3015 O O . ALA A 1 377 ? 8.345 11.988 8.517 1.00 87.06 377 ALA A O 1
ATOM 3016 N N . THR A 1 378 ? 6.289 12.076 7.628 1.00 84.31 378 THR A N 1
ATOM 3017 C CA . THR A 1 378 ? 5.951 13.464 7.969 1.00 84.31 378 THR A CA 1
ATOM 3018 C C . THR A 1 378 ? 5.197 13.607 9.290 1.00 84.31 378 THR A C 1
ATOM 3020 O O . THR A 1 378 ? 4.866 14.731 9.670 1.00 84.31 378 THR A O 1
ATOM 3023 N N . ALA A 1 379 ? 4.868 12.499 9.958 1.00 87.06 379 ALA A N 1
ATOM 3024 C CA . ALA A 1 379 ? 4.205 12.529 11.253 1.00 87.06 379 ALA A CA 1
ATOM 3025 C C . ALA A 1 379 ? 5.075 13.232 12.303 1.00 87.06 379 ALA A C 1
ATOM 3027 O O . ALA A 1 379 ? 6.302 13.110 12.302 1.00 87.06 379 ALA A O 1
ATOM 3028 N N . ARG A 1 380 ? 4.422 13.993 13.181 1.00 84.06 380 ARG A N 1
ATOM 3029 C CA . ARG A 1 380 ? 5.046 14.637 14.345 1.00 84.06 380 ARG A CA 1
ATOM 3030 C C . ARG A 1 380 ? 4.860 13.735 15.570 1.00 84.06 380 ARG A C 1
ATOM 3032 O O . ARG A 1 380 ? 4.120 12.762 15.462 1.00 84.06 380 ARG A O 1
ATOM 3039 N N . GLY A 1 381 ? 5.534 14.042 16.681 1.00 76.31 381 GLY A N 1
ATOM 3040 C CA . GLY A 1 381 ? 5.571 13.278 17.948 1.00 76.31 381 GLY A CA 1
ATOM 3041 C C . GLY A 1 381 ? 4.234 13.001 18.648 1.00 76.31 381 GLY A C 1
ATOM 3042 O O . GLY A 1 381 ? 4.198 12.605 19.808 1.00 76.31 381 GLY A O 1
ATOM 3043 N N . ASP A 1 382 ? 3.119 13.179 17.949 1.00 86.50 382 ASP A N 1
ATOM 3044 C CA . ASP A 1 382 ? 1.795 12.813 18.409 1.00 86.50 382 ASP A CA 1
ATOM 3045 C C . ASP A 1 382 ? 1.687 11.277 18.488 1.00 86.50 382 ASP A C 1
ATOM 3047 O O . ASP A 1 382 ? 2.189 10.546 17.629 1.00 86.50 382 ASP A O 1
ATOM 3051 N N . GLY A 1 383 ? 1.005 10.769 19.518 1.00 93.19 383 GLY A N 1
ATOM 3052 C CA . GLY A 1 383 ? 0.776 9.330 19.696 1.00 93.19 383 GLY A CA 1
ATOM 3053 C C . GLY A 1 383 ? 1.590 8.655 20.801 1.00 93.19 383 GLY A C 1
ATOM 3054 O O . GLY A 1 383 ? 1.533 7.431 20.914 1.00 93.19 383 GLY A O 1
ATOM 3055 N N . ALA A 1 384 ? 2.284 9.402 21.665 1.00 96.44 384 ALA A N 1
ATOM 3056 C CA . ALA A 1 384 ? 2.971 8.842 22.837 1.00 96.44 384 ALA A CA 1
ATOM 3057 C C . ALA A 1 384 ? 2.065 7.900 23.659 1.00 96.44 384 ALA A C 1
ATOM 3059 O O . ALA A 1 384 ? 2.450 6.781 24.005 1.00 96.44 384 ALA A O 1
ATOM 3060 N N . GLN A 1 385 ? 0.811 8.305 23.894 1.00 97.19 385 GLN A N 1
ATOM 3061 C CA . GLN A 1 385 ? -0.162 7.490 24.624 1.00 97.19 385 GLN A CA 1
ATOM 3062 C C . GLN A 1 385 ? -0.559 6.211 23.868 1.00 97.19 385 GLN A C 1
ATOM 3064 O O . GLN A 1 385 ? -0.762 5.169 24.493 1.00 97.19 385 GLN A O 1
ATOM 3069 N N . PHE A 1 386 ? -0.623 6.259 22.534 1.00 98.00 386 PHE A N 1
ATOM 3070 C CA . PHE A 1 386 ? -0.887 5.083 21.705 1.00 98.00 386 PHE A CA 1
ATOM 3071 C C . PHE A 1 386 ? 0.224 4.037 21.862 1.00 98.00 386 PHE A C 1
ATOM 3073 O O . PHE A 1 386 ? -0.075 2.874 22.136 1.00 98.00 386 PHE A O 1
ATOM 3080 N N . PHE A 1 387 ? 1.497 4.439 21.774 1.00 98.00 387 PHE A N 1
ATOM 3081 C CA . PHE A 1 387 ? 2.620 3.512 21.967 1.00 98.00 387 PHE A CA 1
ATOM 3082 C C . PHE A 1 387 ? 2.710 3.005 23.402 1.00 98.00 387 PHE A C 1
ATOM 3084 O O . PHE A 1 387 ? 2.962 1.824 23.611 1.00 98.00 387 PHE A O 1
ATOM 3091 N N . LYS A 1 388 ? 2.424 3.850 24.393 1.00 98.12 388 LYS A N 1
ATOM 3092 C CA . LYS A 1 388 ? 2.387 3.425 25.794 1.00 98.12 388 LYS A CA 1
ATOM 3093 C C . LYS A 1 388 ? 1.349 2.325 26.053 1.00 98.12 388 LYS A C 1
ATOM 3095 O O . LYS A 1 388 ? 1.609 1.418 26.836 1.00 98.12 388 LYS A O 1
ATOM 3100 N N . ILE A 1 389 ? 0.173 2.405 25.423 1.00 98.31 389 ILE A N 1
ATOM 3101 C CA . ILE A 1 389 ? -0.918 1.437 25.631 1.00 98.31 389 ILE A CA 1
ATOM 3102 C C . ILE A 1 389 ? -0.759 0.192 24.747 1.00 98.31 389 ILE A C 1
ATOM 3104 O O . ILE A 1 389 ? -0.971 -0.929 25.214 1.00 98.31 389 ILE A O 1
ATOM 3108 N N . HIS A 1 390 ? -0.411 0.365 23.469 1.00 98.44 390 HIS A N 1
ATOM 3109 C CA . HIS A 1 390 ? -0.443 -0.720 22.479 1.00 98.44 390 HIS A CA 1
ATOM 3110 C C . HIS A 1 390 ? 0.935 -1.191 22.013 1.00 98.44 390 HIS A C 1
ATOM 3112 O O . HIS A 1 390 ? 1.022 -2.261 21.412 1.00 98.44 390 HIS A O 1
ATOM 3118 N N . GLY A 1 391 ? 2.008 -0.455 22.310 1.00 98.25 391 GLY A N 1
ATOM 3119 C CA . GLY A 1 391 ? 3.358 -0.727 21.810 1.00 98.25 391 GLY A CA 1
ATOM 3120 C C . GLY A 1 391 ? 3.875 -2.119 22.167 1.00 98.25 391 GLY A C 1
ATOM 3121 O O . GLY A 1 391 ? 4.447 -2.792 21.315 1.00 98.25 391 GLY A O 1
ATOM 3122 N N . ALA A 1 392 ? 3.570 -2.624 23.365 1.00 98.44 392 ALA A N 1
ATOM 3123 C CA . ALA A 1 392 ? 3.972 -3.966 23.798 1.00 98.44 392 ALA A CA 1
ATOM 3124 C C . ALA A 1 392 ? 3.391 -5.111 22.947 1.00 98.44 392 ALA A C 1
ATOM 3126 O O . ALA A 1 392 ? 3.880 -6.233 23.020 1.00 98.44 392 ALA A O 1
ATOM 3127 N N . LYS A 1 393 ? 2.354 -4.853 22.142 1.00 98.44 393 LYS A N 1
ATOM 3128 C CA . LYS A 1 393 ? 1.753 -5.842 21.232 1.00 98.44 393 LYS A CA 1
ATOM 3129 C C . LYS A 1 393 ? 2.361 -5.792 19.829 1.00 98.44 393 LYS A C 1
ATOM 3131 O O . LYS A 1 393 ? 2.162 -6.728 19.054 1.00 98.44 393 LYS A O 1
ATOM 3136 N N . LEU A 1 394 ? 3.044 -4.697 19.487 1.00 98.56 394 LEU A N 1
ATOM 3137 C CA . LEU A 1 394 ? 3.571 -4.467 18.148 1.00 98.56 394 LEU A CA 1
ATOM 3138 C C . LEU A 1 394 ? 4.789 -5.356 17.898 1.00 98.56 394 LEU A C 1
ATOM 3140 O O . LEU A 1 394 ? 5.749 -5.363 18.665 1.00 98.56 394 LEU A O 1
ATOM 3144 N N . GLN A 1 395 ? 4.724 -6.092 16.796 1.00 98.56 395 GLN A N 1
ATOM 3145 C CA . GLN A 1 395 ? 5.798 -6.934 16.276 1.00 98.56 395 GLN A CA 1
ATOM 3146 C C . GLN A 1 395 ? 6.479 -6.256 15.089 1.00 98.56 395 GLN A C 1
ATOM 3148 O O . GLN A 1 395 ? 7.696 -6.346 14.942 1.00 98.56 395 GLN A O 1
ATOM 3153 N N . GLU A 1 396 ? 5.709 -5.518 14.287 1.00 98.38 396 GLU A N 1
ATOM 3154 C CA . GLU A 1 396 ? 6.221 -4.739 13.168 1.00 98.38 396 GLU A CA 1
ATOM 3155 C C . GLU A 1 396 ? 5.816 -3.266 13.305 1.00 98.38 396 GLU A C 1
ATOM 3157 O O . GLU A 1 396 ? 4.643 -2.930 13.481 1.00 98.38 396 GLU A O 1
ATOM 3162 N N . LEU A 1 397 ? 6.790 -2.365 13.209 1.00 98.06 397 LEU A N 1
ATOM 3163 C CA . LEU A 1 397 ? 6.563 -0.928 13.346 1.00 98.06 397 LEU A CA 1
ATOM 3164 C C . LEU A 1 397 ? 7.337 -0.180 12.275 1.00 98.06 397 LEU A C 1
ATOM 3166 O O . LEU A 1 397 ? 8.545 -0.337 12.164 1.00 98.06 397 LEU A O 1
ATOM 3170 N N . THR A 1 398 ? 6.650 0.641 11.487 1.00 96.75 398 THR A N 1
ATOM 3171 C CA . THR A 1 398 ? 7.263 1.493 10.467 1.00 96.75 398 THR A CA 1
ATOM 3172 C C . THR A 1 398 ? 7.120 2.969 10.843 1.00 96.75 398 THR A C 1
ATOM 3174 O O . THR A 1 398 ? 6.002 3.463 10.984 1.00 96.75 398 THR A O 1
ATOM 3177 N N . LEU A 1 399 ? 8.247 3.674 10.980 1.00 96.25 399 LEU A N 1
ATOM 3178 C CA . LEU A 1 399 ? 8.333 5.069 11.439 1.00 96.25 399 LEU A CA 1
ATOM 3179 C C . LEU A 1 399 ? 9.362 5.876 10.637 1.00 96.25 399 LEU A C 1
ATOM 3181 O O . LEU A 1 399 ? 10.251 5.306 10.006 1.00 96.25 399 LEU A O 1
ATOM 3185 N N . SER A 1 400 ? 9.285 7.209 10.688 1.00 94.19 400 SER A N 1
ATOM 3186 C CA . SER A 1 400 ? 10.407 8.069 10.276 1.00 94.19 400 SER A CA 1
ATOM 3187 C C . SER A 1 400 ? 11.582 7.996 11.247 1.00 94.19 400 SER A C 1
ATOM 3189 O O . SER A 1 400 ? 11.405 7.737 12.433 1.00 94.19 400 SER A O 1
ATOM 3191 N N . GLU A 1 401 ? 12.772 8.364 10.766 1.00 93.62 401 GLU A N 1
ATOM 3192 C CA . GLU A 1 401 ? 13.942 8.646 11.613 1.00 93.62 401 GLU A CA 1
ATOM 3193 C C . GLU A 1 401 ? 13.597 9.565 12.802 1.00 93.62 401 GLU A C 1
ATOM 3195 O O . GLU A 1 401 ? 13.944 9.250 13.936 1.00 93.62 401 GLU A O 1
ATOM 3200 N N . ARG A 1 402 ? 12.856 10.655 12.567 1.00 93.56 402 ARG A N 1
ATOM 3201 C CA . ARG A 1 402 ? 12.510 11.634 13.611 1.00 93.56 402 ARG A CA 1
ATOM 3202 C C . ARG A 1 402 ? 11.619 11.059 14.706 1.00 93.56 402 ARG A C 1
ATOM 3204 O O . ARG A 1 402 ? 11.827 11.376 15.865 1.00 93.56 402 ARG A O 1
ATOM 3211 N N . GLN A 1 403 ? 10.647 10.227 14.342 1.00 94.69 403 GLN A N 1
ATOM 3212 C CA . GLN A 1 403 ? 9.769 9.570 15.315 1.00 94.69 403 GLN A CA 1
ATOM 3213 C C . GLN A 1 403 ? 10.518 8.515 16.135 1.00 94.69 403 GLN A C 1
ATOM 3215 O O . GLN A 1 403 ? 10.230 8.328 17.309 1.00 94.69 403 GLN A O 1
ATOM 3220 N N . ILE A 1 404 ? 11.486 7.823 15.529 1.00 95.81 404 ILE A N 1
ATOM 3221 C CA . ILE A 1 404 ? 12.334 6.854 16.237 1.00 95.81 404 ILE A CA 1
ATOM 3222 C C . ILE A 1 404 ? 13.204 7.576 17.285 1.00 95.81 404 ILE A C 1
ATOM 3224 O O . ILE A 1 404 ? 13.420 7.048 18.373 1.00 95.81 404 ILE A O 1
ATOM 3228 N N . GLU A 1 405 ? 13.678 8.786 16.971 1.00 94.12 405 GLU A N 1
ATOM 3229 C CA . GLU A 1 405 ? 14.459 9.642 17.879 1.00 94.12 405 GLU A CA 1
ATOM 3230 C C . GLU A 1 405 ? 13.615 10.389 18.917 1.00 94.12 405 GLU A C 1
ATOM 3232 O O . GLU A 1 405 ? 14.178 10.994 19.830 1.00 94.12 405 GLU A O 1
ATOM 3237 N N . ASP A 1 406 ? 12.290 10.377 18.779 1.00 94.81 406 ASP A N 1
ATOM 3238 C CA . ASP A 1 406 ? 11.406 11.173 19.616 1.00 94.81 406 ASP A CA 1
ATOM 3239 C C . ASP A 1 406 ? 11.344 10.602 21.046 1.00 94.81 406 ASP A C 1
ATOM 3241 O O . ASP A 1 406 ? 10.838 9.487 21.252 1.00 94.81 406 ASP A O 1
ATOM 3245 N N . PRO A 1 407 ? 11.836 11.344 22.059 1.00 94.62 407 PRO A N 1
ATOM 3246 C CA . PRO A 1 407 ? 11.825 10.873 23.436 1.00 94.62 407 PRO A CA 1
ATOM 3247 C C . PRO A 1 407 ? 10.408 10.723 24.000 1.00 94.62 407 PRO A C 1
ATOM 3249 O O . PRO A 1 407 ? 10.230 9.945 24.935 1.00 94.62 407 PRO A O 1
ATOM 3252 N N . GLU A 1 408 ? 9.403 11.420 23.457 1.00 94.88 408 GLU A N 1
ATOM 3253 C CA . GLU A 1 408 ? 8.015 11.295 23.914 1.00 94.88 408 GLU A CA 1
ATOM 3254 C C . GLU A 1 408 ? 7.389 9.975 23.455 1.00 94.88 408 GLU A C 1
ATOM 3256 O O . GLU A 1 408 ? 6.631 9.352 24.202 1.00 94.88 408 GLU A O 1
ATOM 3261 N N . LEU A 1 409 ? 7.744 9.501 22.255 1.00 95.75 409 LEU A N 1
ATOM 3262 C CA . LEU A 1 409 ? 7.276 8.207 21.756 1.00 95.75 409 LEU A CA 1
ATOM 3263 C C . LEU A 1 409 ? 7.975 7.039 22.464 1.00 95.75 409 LEU A C 1
ATOM 3265 O O . LEU A 1 409 ? 7.365 5.978 22.625 1.00 95.75 409 LEU A O 1
ATOM 3269 N N . ALA A 1 410 ? 9.233 7.234 22.887 1.00 95.88 410 ALA A N 1
ATOM 3270 C CA . ALA A 1 410 ? 10.048 6.276 23.642 1.00 95.88 410 ALA A CA 1
ATOM 3271 C C . ALA A 1 410 ? 9.939 4.837 23.100 1.00 95.88 410 ALA A C 1
ATOM 3273 O O . ALA A 1 410 ? 9.759 3.878 23.854 1.00 95.88 410 ALA A O 1
ATOM 3274 N N . ILE A 1 411 ? 10.010 4.679 21.772 1.00 96.75 411 ILE A N 1
ATOM 3275 C CA . ILE A 1 411 ? 9.622 3.436 21.086 1.00 96.75 411 ILE A CA 1
ATOM 3276 C C . ILE A 1 411 ? 10.405 2.207 21.562 1.00 96.75 411 ILE A C 1
ATOM 3278 O O . ILE A 1 411 ? 9.844 1.119 21.637 1.00 96.75 411 ILE A O 1
ATOM 3282 N N . TRP A 1 412 ? 11.672 2.387 21.942 1.00 96.56 412 TRP A N 1
ATOM 3283 C CA . TRP A 1 412 ? 12.541 1.315 22.422 1.00 96.56 412 TRP A CA 1
ATOM 3284 C C . TRP A 1 412 ? 12.082 0.748 23.765 1.00 96.56 412 TRP A C 1
ATOM 3286 O O . TRP A 1 412 ? 12.269 -0.437 24.016 1.00 96.56 412 TRP A O 1
ATOM 3296 N N . HIS A 1 413 ? 11.455 1.587 24.590 1.00 97.19 413 HIS A N 1
ATOM 3297 C CA . HIS A 1 413 ? 10.881 1.202 25.872 1.00 97.19 413 HIS A CA 1
ATOM 3298 C C . HIS A 1 413 ? 9.440 0.701 25.711 1.00 97.19 413 HIS A C 1
ATOM 3300 O O . HIS A 1 413 ? 9.054 -0.319 26.277 1.00 97.19 413 HIS A O 1
ATOM 3306 N N . ASN A 1 414 ? 8.640 1.410 24.909 1.00 97.75 414 ASN A N 1
ATOM 3307 C CA . ASN A 1 414 ? 7.209 1.149 24.763 1.00 97.75 414 ASN A CA 1
ATOM 3308 C C . ASN A 1 414 ? 6.884 -0.044 23.848 1.00 97.75 414 ASN A C 1
ATOM 3310 O O . ASN A 1 414 ? 5.787 -0.589 23.950 1.00 97.75 414 ASN A O 1
ATOM 3314 N N . CYS A 1 415 ? 7.801 -0.468 22.970 1.00 98.06 415 CYS A N 1
ATOM 3315 C CA . CYS A 1 415 ? 7.581 -1.559 22.010 1.00 98.06 415 CYS A CA 1
ATOM 3316 C C . CYS A 1 415 ? 8.530 -2.757 22.218 1.00 98.06 415 CYS A C 1
ATOM 3318 O O . CYS A 1 415 ? 9.195 -3.168 21.272 1.00 98.06 415 CYS A O 1
ATOM 3320 N N . PRO A 1 416 ? 8.595 -3.368 23.416 1.00 98.12 416 PRO A N 1
ATOM 3321 C CA . PRO A 1 416 ? 9.593 -4.393 23.739 1.00 98.12 416 PRO A CA 1
ATOM 3322 C C . PRO A 1 416 ? 9.505 -5.668 22.884 1.00 98.12 416 PRO A C 1
ATOM 3324 O O . PRO A 1 416 ? 10.474 -6.417 22.818 1.00 98.12 416 PRO A O 1
ATOM 3327 N N . SER A 1 417 ? 8.362 -5.947 22.248 1.00 98.38 417 SER A N 1
ATOM 3328 C CA . SER A 1 417 ? 8.145 -7.135 21.404 1.00 98.38 417 SER A CA 1
ATOM 3329 C C . SER A 1 417 ? 8.454 -6.913 19.921 1.00 98.38 417 SER A C 1
ATOM 3331 O O . SER A 1 417 ? 8.155 -7.783 19.102 1.00 98.38 417 SER A O 1
ATOM 3333 N N . LEU A 1 418 ? 9.050 -5.772 19.567 1.00 98.50 418 LEU A N 1
ATOM 3334 C CA . LEU A 1 418 ? 9.318 -5.415 18.183 1.00 98.50 418 LEU A CA 1
ATOM 3335 C C . LEU A 1 418 ? 10.368 -6.342 17.550 1.00 98.50 418 LEU A C 1
ATOM 3337 O O . LEU A 1 418 ? 11.523 -6.367 17.974 1.00 98.50 418 LEU A O 1
ATOM 3341 N N . THR A 1 419 ? 9.982 -7.064 16.498 1.00 98.50 419 THR A N 1
ATOM 3342 C CA . THR A 1 419 ? 10.876 -7.938 15.723 1.00 98.50 419 THR A CA 1
ATOM 3343 C C . THR A 1 419 ? 11.305 -7.304 14.405 1.00 98.50 419 THR A C 1
ATOM 3345 O O . THR A 1 419 ? 12.422 -7.547 13.940 1.00 98.50 419 THR A O 1
ATOM 3348 N N . VAL A 1 420 ? 10.466 -6.436 13.827 1.00 98.19 420 VAL A N 1
ATOM 3349 C CA . VAL A 1 420 ? 10.736 -5.749 12.559 1.00 98.19 420 VAL A CA 1
ATOM 3350 C C . VAL A 1 420 ? 10.552 -4.242 12.712 1.00 98.19 420 VAL A C 1
ATOM 3352 O O . VAL A 1 420 ? 9.443 -3.757 12.931 1.00 98.19 420 VAL A O 1
ATOM 3355 N N . LEU A 1 421 ? 11.629 -3.484 12.507 1.00 97.94 421 LEU A N 1
ATOM 3356 C CA . LEU A 1 421 ? 11.581 -2.025 12.436 1.00 97.94 421 LEU A CA 1
ATOM 3357 C C . LEU A 1 421 ? 11.680 -1.558 10.981 1.00 97.94 421 LEU A C 1
ATOM 3359 O O . LEU A 1 421 ? 12.722 -1.671 10.337 1.00 97.94 421 LEU A O 1
ATOM 3363 N N . GLY A 1 422 ? 10.597 -0.987 10.473 1.00 97.00 422 GLY A N 1
ATOM 3364 C CA . GLY A 1 422 ? 10.579 -0.224 9.236 1.00 97.00 422 GLY A CA 1
ATOM 3365 C C . GLY A 1 422 ? 11.065 1.209 9.461 1.00 97.00 422 GLY A C 1
ATOM 3366 O O . GLY A 1 422 ? 10.538 1.919 10.314 1.00 97.00 422 GLY A O 1
ATOM 3367 N N . VAL A 1 423 ? 12.027 1.667 8.664 1.00 95.88 423 VAL A N 1
ATOM 3368 C CA . VAL A 1 423 ? 12.519 3.051 8.697 1.00 95.88 423 VAL A CA 1
ATOM 3369 C C . VAL A 1 423 ? 12.145 3.746 7.393 1.00 95.88 423 VAL A C 1
ATOM 3371 O O . VAL A 1 423 ? 12.765 3.522 6.350 1.00 95.88 423 VAL A O 1
ATOM 3374 N N . CYS A 1 424 ? 11.118 4.588 7.455 1.00 93.00 424 CYS A N 1
ATOM 3375 C CA . CYS A 1 424 ? 10.696 5.457 6.365 1.00 93.00 424 CYS A CA 1
ATOM 3376 C C . CYS A 1 424 ? 11.689 6.605 6.174 1.00 93.00 424 CYS A C 1
ATOM 3378 O O . CYS A 1 424 ? 12.035 7.300 7.132 1.00 93.00 424 CYS A O 1
ATOM 3380 N N . TYR A 1 425 ? 12.096 6.849 4.929 1.00 88.62 425 TYR A N 1
ATOM 3381 C CA . TYR A 1 425 ? 12.977 7.963 4.584 1.00 88.62 425 TYR A CA 1
ATOM 3382 C C . TYR A 1 425 ? 12.629 8.587 3.228 1.00 88.62 425 TYR A C 1
ATOM 3384 O O . TYR A 1 425 ? 12.025 7.956 2.355 1.00 88.62 425 TYR A O 1
ATOM 3392 N N . ASP A 1 426 ? 13.033 9.845 3.051 1.00 85.88 426 ASP A N 1
ATOM 3393 C CA . ASP A 1 426 ? 12.880 10.594 1.801 1.00 85.88 426 ASP A CA 1
ATOM 3394 C C . ASP A 1 426 ? 14.048 11.585 1.576 1.00 85.88 426 ASP A C 1
ATOM 3396 O O . ASP A 1 426 ? 15.077 11.536 2.260 1.00 85.88 426 ASP A O 1
ATOM 3400 N N . LYS A 1 427 ? 13.934 12.468 0.567 1.00 81.00 427 LYS A N 1
ATOM 3401 C CA . LYS A 1 427 ? 14.952 13.501 0.268 1.00 81.00 427 LYS A CA 1
ATOM 3402 C C . LYS A 1 427 ? 15.189 14.455 1.434 1.00 81.00 427 LYS A C 1
ATOM 3404 O O . LYS A 1 427 ? 16.312 14.915 1.622 1.00 81.00 427 LYS A O 1
ATOM 3409 N N . GLN A 1 428 ? 14.126 14.805 2.147 1.00 84.06 428 GLN A N 1
ATOM 3410 C CA . GLN A 1 428 ? 14.124 15.809 3.206 1.00 84.06 428 GLN A CA 1
ATOM 3411 C C . GLN A 1 428 ? 14.495 15.191 4.560 1.00 84.06 428 GLN A C 1
ATOM 3413 O O . GLN A 1 428 ? 14.956 15.897 5.462 1.00 84.06 428 GLN A O 1
ATOM 3418 N N . HIS A 1 429 ? 14.309 13.880 4.698 1.00 83.69 429 HIS A N 1
ATOM 3419 C CA . HIS A 1 429 ? 14.472 13.125 5.934 1.00 83.69 429 HIS A CA 1
ATOM 3420 C C . HIS A 1 429 ? 15.374 11.901 5.692 1.00 83.69 429 HIS A C 1
ATOM 3422 O O . HIS A 1 429 ? 14.876 10.779 5.570 1.00 83.69 429 HIS A O 1
ATOM 3428 N N . PRO A 1 430 ? 16.703 12.101 5.549 1.00 87.44 430 PRO A N 1
ATOM 3429 C CA . PRO A 1 430 ? 17.651 11.001 5.415 1.00 87.44 430 PRO A CA 1
ATOM 3430 C C . PRO A 1 430 ? 17.773 10.227 6.732 1.00 87.44 430 PRO A C 1
ATOM 3432 O O . PRO A 1 430 ? 17.710 10.818 7.802 1.00 87.44 430 PRO A O 1
ATOM 3435 N N . VAL A 1 431 ? 18.023 8.919 6.666 1.00 90.50 431 VAL A N 1
ATOM 3436 C CA . VAL A 1 431 ? 18.265 8.128 7.881 1.00 90.50 431 VAL A CA 1
ATOM 3437 C C . VAL A 1 431 ? 19.623 8.484 8.478 1.00 90.50 431 VAL A C 1
ATOM 3439 O O . VAL A 1 431 ? 20.649 8.268 7.830 1.00 90.50 431 VAL A O 1
ATOM 3442 N N . ARG A 1 432 ? 19.633 8.978 9.718 1.00 92.25 432 ARG A N 1
ATOM 3443 C CA . ARG A 1 432 ? 20.857 9.271 10.470 1.00 92.25 432 ARG A CA 1
ATOM 3444 C C . ARG A 1 432 ? 21.245 8.127 11.390 1.00 92.25 432 ARG A C 1
ATOM 3446 O O . ARG A 1 432 ? 20.420 7.321 11.805 1.00 92.25 432 ARG A O 1
ATOM 3453 N N . SER A 1 433 ? 22.521 8.091 11.763 1.00 89.94 433 SER A N 1
ATOM 3454 C CA . SER A 1 433 ? 23.051 7.098 12.709 1.00 89.94 433 SER A CA 1
ATOM 3455 C C . SER A 1 433 ? 22.487 7.217 14.133 1.00 89.94 433 SER A C 1
ATOM 3457 O O . SER A 1 433 ? 22.618 6.283 14.921 1.00 89.94 433 SER A O 1
ATOM 3459 N N . SER A 1 434 ? 21.886 8.356 14.486 1.00 91.44 434 SER A N 1
ATOM 3460 C CA . SER A 1 434 ? 21.322 8.616 15.811 1.00 91.44 434 SER A CA 1
ATOM 3461 C C . SER A 1 434 ? 20.004 7.900 16.078 1.00 91.44 434 SER A C 1
ATOM 3463 O O . SER A 1 434 ? 19.757 7.578 17.236 1.00 91.44 434 SER A O 1
ATOM 3465 N N . CYS A 1 435 ? 19.219 7.559 15.053 1.00 92.69 435 CYS A N 1
ATOM 3466 C CA . CYS A 1 435 ? 17.891 6.989 15.271 1.00 92.69 435 CYS A CA 1
ATOM 3467 C C . CYS A 1 435 ? 17.924 5.608 15.926 1.00 92.69 435 CYS A C 1
ATOM 3469 O O . CYS A 1 435 ? 17.039 5.263 16.692 1.00 92.69 435 CYS A O 1
ATOM 3471 N N . LEU A 1 436 ? 18.992 4.836 15.724 1.00 93.12 436 LEU A N 1
ATOM 3472 C CA . LEU A 1 436 ? 19.161 3.530 16.366 1.00 93.12 436 LEU A CA 1
ATOM 3473 C C . LEU A 1 436 ? 19.976 3.592 17.666 1.00 93.12 436 LEU A C 1
ATOM 3475 O O . LEU A 1 436 ? 20.394 2.556 18.184 1.00 93.12 436 LEU A O 1
ATOM 3479 N N . LYS A 1 437 ? 20.235 4.791 18.207 1.00 90.81 437 LYS A N 1
ATOM 3480 C CA . LYS A 1 437 ? 20.881 4.929 19.515 1.00 90.81 437 LYS A CA 1
ATOM 3481 C C . LYS A 1 437 ? 19.840 4.733 20.605 1.00 90.81 437 LYS A C 1
ATOM 3483 O O . LYS A 1 437 ? 18.943 5.548 20.777 1.00 90.81 437 LYS A O 1
ATOM 3488 N N . THR A 1 438 ? 20.016 3.676 21.378 1.00 92.12 438 THR A N 1
ATOM 3489 C CA . THR A 1 438 ? 19.236 3.421 22.586 1.00 92.12 438 THR A CA 1
ATOM 3490 C C . THR A 1 438 ? 20.177 3.076 23.734 1.00 92.12 438 THR A C 1
ATOM 3492 O O . THR A 1 438 ? 21.191 2.397 23.539 1.00 92.12 438 THR A O 1
ATOM 3495 N N . SER A 1 439 ? 19.857 3.582 24.926 1.00 91.75 439 SER A N 1
ATOM 3496 C CA . SER A 1 439 ? 20.531 3.217 26.175 1.00 91.75 439 SER A CA 1
ATOM 3497 C C . SER A 1 439 ? 20.152 1.813 26.647 1.00 91.75 439 SER A C 1
ATOM 3499 O O . SER A 1 439 ? 20.890 1.211 27.423 1.00 91.75 439 SER A O 1
ATOM 3501 N N . GLU A 1 440 ? 19.016 1.292 26.184 1.00 93.94 440 GLU A N 1
ATOM 3502 C CA . GLU A 1 440 ? 18.475 -0.006 26.576 1.00 93.94 440 GLU A CA 1
ATOM 3503 C C . GLU A 1 440 ? 18.759 -1.068 25.509 1.00 93.94 440 GLU A C 1
ATOM 3505 O O . GLU A 1 440 ? 18.845 -0.783 24.315 1.00 93.94 440 GLU A O 1
ATOM 3510 N N . THR A 1 441 ? 18.909 -2.321 25.938 1.00 96.56 441 THR A N 1
ATOM 3511 C CA . THR A 1 441 ? 19.052 -3.446 25.007 1.00 96.56 441 THR A CA 1
ATOM 3512 C C . THR A 1 441 ? 17.673 -3.921 24.566 1.00 96.56 441 THR A C 1
ATOM 3514 O O . THR A 1 441 ? 16.871 -4.347 25.392 1.00 96.56 441 THR A O 1
ATOM 3517 N N . HIS A 1 442 ? 17.415 -3.905 23.262 1.00 97.19 442 HIS A N 1
ATOM 3518 C CA . HIS A 1 442 ? 16.187 -4.401 22.662 1.00 97.19 442 HIS A CA 1
ATOM 3519 C C . HIS A 1 442 ? 16.367 -5.855 22.202 1.00 97.19 442 HIS A C 1
ATOM 3521 O O . HIS A 1 442 ? 16.921 -6.139 21.136 1.00 97.19 442 HIS A O 1
ATOM 3527 N N . ALA A 1 443 ? 15.901 -6.793 23.027 1.00 97.62 443 ALA A N 1
ATOM 3528 C CA . ALA A 1 443 ? 16.234 -8.213 22.909 1.00 97.62 443 ALA A CA 1
ATOM 3529 C C . ALA A 1 443 ? 15.691 -8.914 21.651 1.00 97.62 443 ALA A C 1
ATOM 3531 O O . ALA A 1 443 ? 16.289 -9.899 21.233 1.00 97.62 443 ALA A O 1
ATOM 3532 N N . TYR A 1 444 ? 14.601 -8.421 21.055 1.00 98.19 444 TYR A N 1
ATOM 3533 C CA . TYR A 1 444 ? 13.855 -9.144 20.012 1.00 98.19 444 TYR A CA 1
ATOM 3534 C C . TYR A 1 444 ? 13.950 -8.544 18.608 1.00 98.19 444 TYR A C 1
ATOM 3536 O O . TYR A 1 444 ? 13.373 -9.106 17.685 1.00 98.19 444 TYR A O 1
ATOM 3544 N N . LEU A 1 445 ? 14.659 -7.425 18.414 1.00 98.19 445 LEU A N 1
ATOM 3545 C CA . LEU A 1 445 ? 14.701 -6.790 17.094 1.00 98.19 445 LEU A CA 1
ATOM 3546 C C . LEU A 1 445 ? 15.574 -7.622 16.151 1.00 98.19 445 LEU A C 1
ATOM 3548 O O . LEU A 1 445 ? 16.796 -7.621 16.286 1.00 98.19 445 LEU A O 1
ATOM 3552 N N . GLU A 1 446 ? 14.946 -8.298 15.194 1.00 98.06 446 GLU A N 1
ATOM 3553 C CA . GLU A 1 446 ? 15.594 -9.221 14.257 1.00 98.06 446 GLU A CA 1
ATOM 3554 C C . GLU A 1 446 ? 15.896 -8.569 12.908 1.00 98.06 446 GLU A C 1
ATOM 3556 O O . GLU A 1 446 ? 16.907 -8.894 12.272 1.00 98.06 446 GLU A O 1
ATOM 3561 N N . ARG A 1 447 ? 15.040 -7.635 12.474 1.00 97.88 447 ARG A N 1
ATOM 3562 C CA . ARG A 1 447 ? 15.087 -7.068 11.126 1.00 97.88 447 ARG A CA 1
ATOM 3563 C C . ARG A 1 447 ? 14.874 -5.558 11.104 1.00 97.88 447 ARG A C 1
ATOM 3565 O O . ARG A 1 447 ? 13.943 -5.039 11.714 1.00 97.88 447 ARG A O 1
ATOM 3572 N N . ILE A 1 448 ? 15.689 -4.864 10.312 1.00 97.38 448 ILE A N 1
ATOM 3573 C CA . ILE A 1 448 ? 15.498 -3.450 9.964 1.00 97.38 448 ILE A CA 1
ATOM 3574 C C . ILE A 1 448 ? 15.219 -3.338 8.464 1.00 97.38 448 ILE A C 1
ATOM 3576 O O . ILE A 1 448 ? 16.034 -3.760 7.645 1.00 97.38 448 ILE A O 1
ATOM 3580 N N . VAL A 1 449 ? 14.084 -2.746 8.095 1.00 96.31 449 VAL A N 1
ATOM 3581 C CA . VAL A 1 449 ? 13.662 -2.570 6.697 1.00 96.31 449 VAL A CA 1
ATOM 3582 C C . VAL A 1 449 ? 13.614 -1.087 6.360 1.00 96.31 449 VAL A C 1
ATOM 3584 O O . VAL A 1 449 ? 12.759 -0.353 6.848 1.00 96.31 449 VAL A O 1
ATOM 3587 N N . PHE A 1 450 ? 14.500 -0.622 5.488 1.00 94.19 450 PHE A N 1
ATOM 3588 C CA . PHE A 1 450 ? 14.428 0.745 4.981 1.00 94.19 450 PHE A CA 1
ATOM 3589 C C . PHE A 1 450 ? 13.326 0.856 3.929 1.00 94.19 450 PHE A C 1
ATOM 3591 O O . PHE A 1 450 ? 13.277 0.063 2.994 1.00 94.19 450 PHE A O 1
ATOM 3598 N N . ARG A 1 451 ? 12.454 1.856 4.056 1.00 91.62 451 ARG A N 1
ATOM 3599 C CA . ARG A 1 451 ? 11.364 2.118 3.110 1.00 91.62 451 ARG A CA 1
ATOM 3600 C C . ARG A 1 451 ? 11.529 3.521 2.540 1.00 91.62 451 ARG A C 1
ATOM 3602 O O . ARG A 1 451 ? 11.422 4.509 3.264 1.00 91.62 451 ARG A O 1
ATOM 3609 N N . ALA A 1 452 ? 11.828 3.606 1.250 1.00 86.12 452 ALA A N 1
ATOM 3610 C CA . ALA A 1 452 ? 11.882 4.881 0.549 1.00 86.12 452 ALA A CA 1
ATOM 3611 C C . ALA A 1 452 ? 10.472 5.250 0.082 1.00 86.12 452 ALA A C 1
ATOM 3613 O O . ALA A 1 452 ? 9.778 4.385 -0.443 1.00 86.12 452 ALA A O 1
ATOM 3614 N N . LYS A 1 453 ? 10.065 6.516 0.224 1.00 76.19 453 LYS A N 1
ATOM 3615 C CA . LYS A 1 453 ? 8.822 6.993 -0.411 1.00 76.19 453 LYS A CA 1
ATOM 3616 C C . LYS A 1 453 ? 8.915 7.080 -1.933 1.00 76.19 453 LYS A C 1
ATOM 3618 O O . LYS A 1 453 ? 7.904 7.042 -2.604 1.00 76.19 453 LYS A O 1
ATOM 3623 N N . GLU A 1 454 ? 10.123 7.229 -2.467 1.00 71.88 454 GLU A N 1
ATOM 3624 C CA . GLU A 1 454 ? 10.371 7.360 -3.900 1.00 71.88 454 GLU A CA 1
ATOM 3625 C C . GLU A 1 454 ? 11.619 6.538 -4.258 1.00 71.88 454 GLU A C 1
ATOM 3627 O O . GLU A 1 454 ? 12.592 6.539 -3.491 1.00 71.88 454 GLU A O 1
ATOM 3632 N N . PHE A 1 455 ? 11.631 5.872 -5.424 1.00 64.62 455 PHE A N 1
ATOM 3633 C CA . PHE A 1 455 ? 12.790 5.137 -5.962 1.00 64.62 455 PHE A CA 1
ATOM 3634 C C . PHE A 1 455 ? 13.912 6.078 -6.382 1.00 64.62 455 PHE A C 1
ATOM 3636 O O . PHE A 1 455 ? 14.273 6.250 -7.550 1.00 64.62 455 PHE A O 1
ATOM 3643 N N . GLN A 1 456 ? 14.519 6.701 -5.394 1.00 68.00 456 GLN A N 1
ATOM 3644 C CA . GLN A 1 456 ? 15.583 7.630 -5.636 1.00 68.00 456 GLN A CA 1
ATOM 3645 C C . GLN A 1 456 ? 16.914 6.959 -5.407 1.00 68.00 456 GLN A C 1
ATOM 3647 O O . GLN A 1 456 ? 17.167 6.263 -4.420 1.00 68.00 456 GLN A O 1
ATOM 3652 N N . ARG A 1 457 ? 17.827 7.240 -6.331 1.00 81.50 457 ARG A N 1
ATOM 3653 C CA . ARG A 1 457 ? 19.239 7.002 -6.082 1.00 81.50 457 ARG A CA 1
ATOM 3654 C C . ARG A 1 457 ? 19.635 7.829 -4.867 1.00 81.50 457 ARG A C 1
ATOM 3656 O O . ARG A 1 457 ? 19.543 9.053 -4.913 1.00 81.50 457 ARG A O 1
ATOM 3663 N N . LEU A 1 458 ? 20.123 7.157 -3.825 1.00 85.50 458 LEU A N 1
ATOM 3664 C CA . LEU A 1 458 ? 20.688 7.830 -2.660 1.00 85.50 458 LEU A CA 1
ATOM 3665 C C . LEU A 1 458 ? 21.707 8.883 -3.116 1.00 85.50 458 LEU A C 1
ATOM 3667 O O . LEU A 1 458 ? 22.659 8.580 -3.853 1.00 85.50 458 LEU A O 1
ATOM 3671 N N . THR A 1 459 ? 21.507 10.114 -2.661 1.00 88.88 459 THR A N 1
ATOM 3672 C CA . THR A 1 459 ? 22.468 11.204 -2.824 1.00 88.88 459 THR A CA 1
ATOM 3673 C C . THR A 1 459 ? 23.772 10.871 -2.094 1.00 88.88 459 THR A C 1
ATOM 3675 O O . THR A 1 459 ? 23.827 9.984 -1.238 1.00 88.88 459 THR A O 1
ATOM 3678 N N . GLN A 1 460 ? 24.864 11.559 -2.431 1.00 89.75 460 GLN A N 1
ATOM 3679 C CA . GLN A 1 460 ? 26.139 11.305 -1.760 1.00 89.75 460 GLN A CA 1
ATOM 3680 C C . GLN A 1 460 ? 26.084 11.552 -0.238 1.00 89.75 460 GLN A C 1
ATOM 3682 O O . GLN A 1 460 ? 26.596 10.692 0.480 1.00 89.75 460 GLN A O 1
ATOM 3687 N N . PRO A 1 461 ? 25.441 12.625 0.272 1.00 90.38 461 PRO A N 1
ATOM 3688 C CA . PRO A 1 461 ? 25.242 12.809 1.711 1.00 90.38 461 PRO A CA 1
ATOM 3689 C C . PRO A 1 461 ? 24.461 11.659 2.357 1.00 90.38 461 PRO A C 1
ATOM 3691 O O . PRO A 1 461 ? 24.928 11.084 3.332 1.00 90.38 461 PRO A O 1
ATOM 3694 N N . GLN A 1 462 ? 23.348 11.226 1.752 1.00 89.94 462 GLN A N 1
ATOM 3695 C CA . GLN A 1 462 ? 22.569 10.080 2.246 1.00 89.94 462 GLN A CA 1
ATOM 3696 C C . GLN A 1 462 ? 23.398 8.792 2.309 1.00 89.94 462 GLN A C 1
ATOM 3698 O O . GLN A 1 462 ? 23.292 8.030 3.263 1.00 89.94 462 GLN A O 1
ATOM 3703 N N . LYS A 1 463 ? 24.263 8.544 1.318 1.00 90.81 463 LYS A N 1
ATOM 3704 C CA . LYS A 1 463 ? 25.174 7.388 1.346 1.00 90.81 463 LYS A CA 1
ATOM 3705 C C . LYS A 1 463 ? 26.210 7.478 2.467 1.00 90.81 463 LYS A C 1
ATOM 3707 O O . LYS A 1 463 ? 26.693 6.436 2.900 1.00 90.81 463 LYS A O 1
ATOM 3712 N N . ILE A 1 464 ? 26.619 8.683 2.866 1.00 92.38 464 ILE A N 1
ATOM 3713 C CA . ILE A 1 464 ? 27.559 8.885 3.976 1.00 92.38 464 ILE A CA 1
ATOM 3714 C C . ILE A 1 464 ? 26.849 8.588 5.298 1.00 92.38 464 ILE A C 1
ATOM 3716 O O . ILE A 1 464 ? 27.344 7.754 6.049 1.00 92.38 464 ILE A O 1
ATOM 3720 N N . GLU A 1 465 ? 25.674 9.179 5.525 1.00 92.94 465 GLU A N 1
ATOM 3721 C CA . GLU A 1 465 ? 24.840 8.933 6.713 1.00 92.94 465 GLU A CA 1
ATOM 3722 C C . GLU A 1 465 ? 24.485 7.451 6.865 1.00 92.94 465 GLU A C 1
ATOM 3724 O O . GLU A 1 465 ? 24.709 6.852 7.916 1.00 92.94 465 GLU A O 1
ATOM 3729 N N . LEU A 1 466 ? 24.057 6.807 5.774 1.00 92.88 466 LEU A N 1
ATOM 3730 C CA . LEU A 1 466 ? 23.789 5.373 5.773 1.00 92.88 466 LEU A CA 1
ATOM 3731 C C . LEU A 1 466 ? 25.049 4.565 6.110 1.00 92.88 466 LEU A C 1
ATOM 3733 O O . LEU A 1 466 ? 24.982 3.603 6.865 1.00 92.88 466 LEU A O 1
ATOM 3737 N N . GLY A 1 467 ? 26.220 4.961 5.605 1.00 93.88 467 GLY A N 1
ATOM 3738 C CA . GLY A 1 467 ? 27.481 4.307 5.959 1.00 93.88 467 GLY A CA 1
ATOM 3739 C C . GLY A 1 467 ? 27.850 4.463 7.437 1.00 93.88 467 GLY A C 1
ATOM 3740 O O . GLY A 1 467 ? 28.365 3.518 8.040 1.00 93.88 467 GLY A O 1
ATOM 3741 N N . GLN A 1 468 ? 27.557 5.620 8.035 1.00 94.62 468 GLN A N 1
ATOM 3742 C CA . GLN A 1 468 ? 27.728 5.843 9.471 1.00 94.62 468 GLN A CA 1
ATOM 3743 C C . GLN A 1 468 ? 26.754 4.984 10.280 1.00 94.62 468 GLN A C 1
ATOM 3745 O O . GLN A 1 468 ? 27.169 4.371 11.258 1.00 94.62 468 GLN A O 1
ATOM 3750 N N . LEU A 1 469 ? 25.500 4.867 9.838 1.00 94.44 469 LEU A N 1
ATOM 3751 C CA . LEU A 1 469 ? 24.502 3.988 10.447 1.00 94.44 469 LEU A CA 1
ATOM 3752 C C . LEU A 1 469 ? 24.945 2.519 10.418 1.00 94.44 469 LEU A C 1
ATOM 3754 O O . LEU A 1 469 ? 24.937 1.863 11.454 1.00 94.44 469 LEU A O 1
ATOM 3758 N N . MET A 1 470 ? 25.405 2.015 9.267 1.00 95.00 470 MET A N 1
ATOM 3759 C CA . MET A 1 470 ? 25.927 0.644 9.148 1.00 95.00 470 MET A CA 1
ATOM 3760 C C . MET A 1 470 ? 27.124 0.411 10.081 1.00 95.00 470 MET A C 1
ATOM 3762 O O . MET A 1 470 ? 27.255 -0.650 10.688 1.00 95.00 470 MET A O 1
ATOM 3766 N N . THR A 1 471 ? 27.982 1.424 10.237 1.00 93.44 471 THR A N 1
ATOM 3767 C CA . THR A 1 471 ? 29.120 1.373 11.166 1.00 93.44 471 THR A CA 1
ATOM 3768 C C . THR A 1 471 ? 28.659 1.373 12.625 1.00 93.44 471 THR A C 1
ATOM 3770 O O . THR A 1 471 ? 29.197 0.617 13.429 1.00 93.44 471 THR A O 1
ATOM 3773 N N . ALA A 1 472 ? 27.646 2.171 12.973 1.00 92.44 472 ALA A N 1
ATOM 3774 C CA . ALA A 1 472 ? 27.067 2.192 14.313 1.00 92.44 472 ALA A CA 1
ATOM 3775 C C . ALA A 1 472 ? 26.421 0.843 14.659 1.00 92.44 472 ALA A C 1
ATOM 3777 O O . ALA A 1 472 ? 26.692 0.296 15.726 1.00 92.44 472 ALA A O 1
ATOM 3778 N N . LEU A 1 473 ? 25.663 0.251 13.730 1.00 93.12 473 LEU A N 1
ATOM 3779 C CA . LEU A 1 473 ? 25.042 -1.068 13.901 1.00 93.12 473 LEU A CA 1
ATOM 3780 C C . LEU A 1 473 ? 26.078 -2.173 14.141 1.00 93.12 473 LEU A C 1
ATOM 3782 O O . LEU A 1 473 ? 25.835 -3.094 14.922 1.00 93.12 473 LEU A O 1
ATOM 3786 N N . ARG A 1 474 ? 27.281 -2.047 13.565 1.00 88.12 474 ARG A N 1
ATOM 3787 C CA . ARG A 1 474 ? 28.398 -2.953 13.865 1.00 88.12 474 ARG A CA 1
ATOM 3788 C C . ARG A 1 474 ? 28.805 -2.897 15.336 1.00 88.12 474 ARG A C 1
ATOM 3790 O O . ARG A 1 474 ? 29.108 -3.941 15.895 1.00 88.12 474 ARG A O 1
ATOM 3797 N N . SER A 1 475 ? 28.800 -1.742 15.994 1.00 82.88 475 SER A N 1
ATOM 3798 C CA . SER A 1 475 ? 29.222 -1.637 17.400 1.00 82.88 475 SER A CA 1
ATOM 3799 C C . SER A 1 475 ? 28.087 -1.814 18.411 1.00 82.88 475 SER A C 1
ATOM 3801 O O . SER A 1 475 ? 28.357 -1.923 19.606 1.00 82.88 475 SER A O 1
ATOM 3803 N N . THR A 1 476 ? 26.822 -1.853 17.977 1.00 78.62 476 THR A N 1
ATOM 3804 C CA . THR A 1 476 ? 25.702 -1.780 18.923 1.00 78.62 476 THR A CA 1
ATOM 3805 C C . THR A 1 476 ? 25.444 -3.128 19.605 1.00 78.62 476 THR A C 1
ATOM 3807 O O . THR A 1 476 ? 24.975 -4.079 18.975 1.00 78.62 476 THR A O 1
ATOM 3810 N N . ALA A 1 477 ? 25.723 -3.220 20.907 1.00 92.75 477 ALA A N 1
ATOM 3811 C CA . ALA A 1 477 ? 25.269 -4.333 21.748 1.00 92.75 477 ALA A CA 1
ATOM 3812 C C . ALA A 1 477 ? 23.748 -4.291 21.999 1.00 92.75 477 ALA A C 1
ATOM 3814 O O . ALA A 1 477 ? 23.166 -5.297 22.389 1.00 92.75 477 ALA A O 1
ATOM 3815 N N . SER A 1 478 ? 23.105 -3.153 21.719 1.00 95.12 478 SER A N 1
ATOM 3816 C CA . SER A 1 478 ? 21.689 -2.915 21.997 1.00 95.12 478 SER A CA 1
ATOM 3817 C C . SER A 1 478 ? 20.716 -3.763 21.175 1.00 95.12 478 SER A C 1
ATOM 3819 O O . SER A 1 478 ? 19.556 -3.835 21.550 1.00 95.12 478 SER A O 1
ATOM 3821 N N . PHE A 1 479 ? 21.149 -4.425 20.096 1.00 97.00 479 PHE A N 1
ATOM 3822 C CA . PHE A 1 479 ? 20.281 -5.269 19.257 1.00 97.00 479 PHE A CA 1
ATOM 3823 C C . PHE A 1 479 ? 20.875 -6.675 19.073 1.00 97.00 479 PHE A C 1
ATOM 3825 O O . PHE A 1 479 ? 21.356 -7.014 17.990 1.00 97.00 479 PHE A O 1
ATOM 3832 N N . PRO A 1 480 ? 20.905 -7.510 20.126 1.00 96.81 480 PRO A N 1
ATOM 3833 C CA . PRO A 1 480 ? 21.568 -8.814 20.086 1.00 96.81 480 PRO A CA 1
ATOM 3834 C C . PRO A 1 480 ? 20.897 -9.816 19.132 1.00 96.81 480 PRO A C 1
ATOM 3836 O O . PRO A 1 480 ? 21.571 -10.718 18.628 1.00 96.81 480 PRO A O 1
ATOM 3839 N N . ALA A 1 481 ? 19.599 -9.659 18.858 1.00 97.50 481 ALA A N 1
ATOM 3840 C CA . ALA A 1 481 ? 18.847 -10.501 17.928 1.00 97.50 481 ALA A CA 1
ATOM 3841 C C . ALA A 1 481 ? 18.890 -10.020 16.471 1.00 97.50 481 ALA A C 1
ATOM 3843 O O . ALA A 1 481 ? 18.402 -10.737 15.605 1.00 97.50 481 ALA A O 1
ATOM 3844 N N . LEU A 1 482 ? 19.498 -8.867 16.167 1.00 98.00 482 LEU A N 1
ATOM 3845 C CA . LEU A 1 482 ? 19.499 -8.333 14.805 1.00 98.00 482 LEU A CA 1
ATOM 3846 C C . LEU A 1 482 ? 20.246 -9.288 13.869 1.00 98.00 482 LEU A C 1
ATOM 3848 O O . LEU A 1 482 ? 21.397 -9.641 14.133 1.00 98.00 482 LEU A O 1
ATOM 3852 N N . ARG A 1 483 ? 19.593 -9.710 12.785 1.00 97.75 483 ARG A N 1
ATOM 3853 C CA . ARG A 1 483 ? 20.153 -10.600 11.752 1.00 97.75 483 ARG A CA 1
ATOM 3854 C C . ARG A 1 483 ? 19.969 -10.058 10.346 1.00 97.75 483 ARG A C 1
ATOM 3856 O O . ARG A 1 483 ? 20.732 -10.428 9.458 1.00 97.75 483 ARG A O 1
ATOM 3863 N N . GLU A 1 484 ? 18.996 -9.181 10.125 1.00 97.75 484 GLU A N 1
ATOM 3864 C CA . GLU A 1 484 ? 18.639 -8.729 8.786 1.00 97.75 484 GLU A CA 1
ATOM 3865 C C . GLU A 1 484 ? 18.552 -7.207 8.683 1.00 97.75 484 GLU A C 1
ATOM 3867 O O . GLU A 1 484 ? 17.924 -6.528 9.495 1.00 97.75 484 GLU A O 1
ATOM 3872 N N . ILE A 1 485 ? 19.156 -6.672 7.626 1.00 97.38 485 ILE A N 1
ATOM 3873 C CA . ILE A 1 485 ? 18.950 -5.302 7.175 1.00 97.38 485 ILE A CA 1
ATOM 3874 C C . ILE A 1 485 ? 18.535 -5.359 5.710 1.00 97.38 485 ILE A C 1
ATOM 3876 O O . ILE A 1 485 ? 19.276 -5.881 4.881 1.00 97.38 485 ILE A O 1
ATOM 3880 N N . GLN A 1 486 ? 17.383 -4.797 5.367 1.00 96.31 486 GLN A N 1
ATOM 3881 C CA . GLN A 1 486 ? 16.892 -4.729 3.993 1.00 96.31 486 GLN A CA 1
ATOM 3882 C C . GLN A 1 486 ? 16.879 -3.279 3.516 1.00 96.31 486 GLN A C 1
ATOM 3884 O O . GLN A 1 486 ? 16.381 -2.394 4.212 1.00 96.31 486 GLN A O 1
ATOM 3889 N N . HIS A 1 487 ? 17.419 -3.026 2.321 1.00 94.44 487 HIS A N 1
ATOM 3890 C CA . HIS A 1 487 ? 17.419 -1.688 1.734 1.00 94.44 487 HIS A CA 1
ATOM 3891 C C . HIS A 1 487 ? 17.022 -1.723 0.244 1.00 94.44 487 HIS A C 1
ATOM 3893 O O . HIS A 1 487 ? 17.704 -2.378 -0.548 1.00 94.44 487 HIS A O 1
ATOM 3899 N N . PRO A 1 488 ? 16.006 -0.950 -0.194 1.00 90.69 488 PRO A N 1
ATOM 3900 C CA . PRO A 1 488 ? 15.439 -1.048 -1.544 1.00 90.69 488 PRO A CA 1
ATOM 3901 C C . PRO A 1 488 ? 16.436 -0.636 -2.633 1.00 90.69 488 PRO A C 1
ATOM 3903 O O . PRO A 1 488 ? 16.500 -1.225 -3.704 1.00 90.69 488 PRO A O 1
ATOM 3906 N N . SER A 1 489 ? 17.307 0.337 -2.353 1.00 90.00 489 SER A N 1
ATOM 3907 C CA . SER A 1 489 ? 18.359 0.751 -3.296 1.00 90.00 489 SER A CA 1
ATOM 3908 C C . SER A 1 489 ? 19.606 -0.153 -3.323 1.00 90.00 489 SER A C 1
ATOM 3910 O O . SER A 1 489 ? 20.574 0.173 -4.025 1.00 90.00 489 SER A O 1
ATOM 3912 N N . CYS A 1 490 ? 19.640 -1.243 -2.547 1.00 92.94 490 CYS A N 1
ATOM 3913 C CA . CYS A 1 490 ? 20.794 -2.135 -2.492 1.00 92.94 490 CYS A CA 1
ATOM 3914 C C . CYS A 1 490 ? 20.796 -3.082 -3.698 1.00 92.94 490 CYS A C 1
ATOM 3916 O O . CYS A 1 490 ? 20.073 -4.070 -3.752 1.00 92.94 490 CYS A O 1
ATOM 3918 N N . ASN A 1 491 ? 21.636 -2.763 -4.681 1.00 90.94 491 ASN A N 1
ATOM 3919 C CA . ASN A 1 491 ? 21.817 -3.570 -5.881 1.00 90.94 491 ASN A CA 1
ATOM 3920 C C . ASN A 1 491 ? 23.170 -4.274 -5.825 1.00 90.94 491 ASN A C 1
ATOM 3922 O O . ASN A 1 491 ? 24.210 -3.619 -5.678 1.00 90.94 491 ASN A O 1
ATOM 3926 N N . TRP A 1 492 ? 23.161 -5.602 -5.948 1.00 94.94 492 TRP A N 1
ATOM 3927 C CA . TRP A 1 492 ? 24.389 -6.384 -5.906 1.00 94.94 492 TRP A CA 1
ATOM 3928 C C . TRP A 1 492 ? 25.170 -6.257 -7.217 1.00 94.94 492 TRP A C 1
ATOM 3930 O O . TRP A 1 492 ? 24.609 -6.490 -8.288 1.00 94.94 492 TRP A O 1
ATOM 3940 N N . PRO A 1 493 ? 26.465 -5.907 -7.153 1.00 94.88 493 PRO A N 1
ATOM 3941 C CA . PRO A 1 493 ? 27.317 -5.862 -8.334 1.00 94.88 493 PRO A CA 1
ATOM 3942 C C . PRO A 1 493 ? 27.544 -7.266 -8.906 1.00 94.88 493 PRO A C 1
ATOM 3944 O O . PRO A 1 493 ? 27.613 -8.251 -8.165 1.00 94.88 493 PRO A O 1
ATOM 3947 N N . THR A 1 494 ? 27.703 -7.360 -10.226 1.00 93.75 494 THR A N 1
ATOM 3948 C CA . THR A 1 494 ? 27.855 -8.657 -10.915 1.00 93.75 494 THR A CA 1
ATOM 3949 C C . THR A 1 494 ? 29.291 -8.913 -11.369 1.00 93.75 494 THR A C 1
ATOM 3951 O O . THR A 1 494 ? 29.717 -10.071 -11.449 1.00 93.75 494 THR A O 1
ATOM 3954 N N . THR A 1 495 ? 30.071 -7.847 -11.575 1.00 93.31 495 THR A N 1
ATOM 3955 C CA . THR A 1 495 ? 31.468 -7.914 -12.025 1.00 93.31 495 THR A CA 1
ATOM 3956 C C . THR A 1 495 ? 32.462 -7.675 -10.885 1.00 93.31 495 THR A C 1
ATOM 3958 O O . THR A 1 495 ? 32.160 -7.004 -9.902 1.00 93.31 495 THR A O 1
ATOM 3961 N N . GLU A 1 496 ? 33.685 -8.196 -11.010 1.00 92.19 496 GLU A N 1
ATOM 3962 C CA . GLU A 1 496 ? 34.731 -8.042 -9.985 1.00 92.19 496 GLU A CA 1
ATOM 3963 C C . GLU A 1 496 ? 35.107 -6.572 -9.730 1.00 92.19 496 GLU A C 1
ATOM 3965 O O . GLU A 1 496 ? 35.279 -6.149 -8.585 1.00 92.19 496 GLU A O 1
ATOM 3970 N N . HIS A 1 497 ? 35.169 -5.768 -10.794 1.00 93.50 497 HIS A N 1
ATOM 3971 C CA . HIS A 1 497 ? 35.453 -4.339 -10.697 1.00 93.50 497 HIS A CA 1
ATOM 3972 C C . HIS A 1 497 ? 34.371 -3.583 -9.904 1.00 93.50 497 HIS A C 1
ATOM 3974 O O . HIS A 1 497 ? 34.681 -2.766 -9.028 1.00 93.50 497 HIS A O 1
ATOM 3980 N N . GLU A 1 498 ? 33.097 -3.878 -10.167 1.00 94.75 498 GLU A N 1
ATOM 3981 C CA . GLU A 1 498 ? 31.973 -3.306 -9.421 1.00 94.75 498 GLU A CA 1
ATOM 3982 C C . GLU A 1 498 ? 31.954 -3.794 -7.968 1.00 94.75 498 GLU A C 1
ATOM 3984 O O . GLU A 1 498 ? 31.700 -3.005 -7.064 1.00 94.75 498 GLU A O 1
ATOM 3989 N N . ILE A 1 499 ? 32.275 -5.068 -7.716 1.00 94.94 499 ILE A N 1
ATOM 3990 C CA . ILE A 1 499 ? 32.376 -5.623 -6.357 1.00 94.94 499 ILE A CA 1
ATOM 3991 C C . ILE A 1 499 ? 33.420 -4.850 -5.545 1.00 94.94 499 ILE A C 1
ATOM 3993 O O . ILE A 1 499 ? 33.121 -4.389 -4.445 1.00 94.94 499 ILE A O 1
ATOM 3997 N N . LYS A 1 500 ? 34.616 -4.630 -6.109 1.00 93.69 500 LYS A N 1
ATOM 3998 C CA . LYS A 1 500 ? 35.714 -3.904 -5.446 1.00 93.69 500 LYS A CA 1
ATOM 3999 C C . LYS A 1 500 ? 35.352 -2.450 -5.107 1.00 93.69 500 LYS A C 1
ATOM 4001 O O . LYS A 1 500 ? 35.823 -1.904 -4.105 1.00 93.69 500 LYS A O 1
ATOM 4006 N N . SER A 1 501 ? 34.536 -1.811 -5.943 1.00 94.56 501 SER A N 1
ATOM 4007 C CA . SER A 1 501 ? 34.145 -0.403 -5.796 1.00 94.56 501 SER A CA 1
ATOM 4008 C C . SER A 1 501 ? 32.824 -0.197 -5.039 1.00 94.56 501 SER A C 1
ATOM 4010 O O . SER A 1 501 ? 32.580 0.901 -4.530 1.00 94.56 501 SER A O 1
ATOM 4012 N N . SER A 1 502 ? 31.994 -1.234 -4.904 1.00 95.12 502 SER A N 1
ATOM 4013 C CA . SER A 1 502 ? 30.666 -1.144 -4.297 1.00 95.12 502 SER A CA 1
ATOM 4014 C C . SER A 1 502 ? 30.721 -0.904 -2.788 1.00 95.12 502 SER A C 1
ATOM 4016 O O . SER A 1 502 ? 31.299 -1.676 -2.022 1.00 95.12 502 SER A O 1
ATOM 4018 N N . ARG A 1 503 ? 30.047 0.161 -2.335 1.00 95.69 503 ARG A N 1
ATOM 4019 C CA . ARG A 1 503 ? 29.848 0.439 -0.902 1.00 95.69 503 ARG A CA 1
ATOM 4020 C C . ARG A 1 503 ? 28.933 -0.588 -0.241 1.00 95.69 503 ARG A C 1
ATOM 4022 O O . ARG A 1 503 ? 29.187 -0.955 0.898 1.00 95.69 503 ARG A O 1
ATOM 4029 N N . TRP A 1 504 ? 27.934 -1.088 -0.971 1.00 95.81 504 TRP A N 1
ATOM 4030 C CA . TRP A 1 504 ? 27.012 -2.111 -0.475 1.00 95.81 504 TRP A CA 1
ATOM 4031 C C . TRP A 1 504 ? 27.742 -3.396 -0.097 1.00 95.81 504 TRP A C 1
ATOM 4033 O O . TRP A 1 504 ? 27.467 -3.952 0.958 1.00 95.81 504 TRP A O 1
ATOM 4043 N N . VAL A 1 505 ? 28.714 -3.824 -0.911 1.00 96.81 505 VAL A N 1
ATOM 4044 C CA . VAL A 1 505 ? 29.549 -4.995 -0.602 1.00 96.81 505 VAL A CA 1
ATOM 4045 C C . VAL A 1 505 ? 30.368 -4.753 0.663 1.00 96.81 505 VAL A C 1
ATOM 4047 O O . VAL A 1 505 ? 30.362 -5.592 1.554 1.00 96.81 505 VAL A O 1
ATOM 4050 N N . LYS A 1 506 ? 31.017 -3.587 0.787 1.00 96.19 506 LYS A N 1
ATOM 4051 C CA . LYS A 1 506 ? 31.810 -3.244 1.980 1.00 96.19 506 LYS A CA 1
ATOM 4052 C C . LYS A 1 506 ? 30.964 -3.229 3.256 1.00 96.19 506 LYS A C 1
ATOM 4054 O O . LYS A 1 506 ? 31.398 -3.756 4.273 1.00 96.19 506 LYS A O 1
ATOM 4059 N N . TRP A 1 507 ? 29.763 -2.652 3.204 1.00 96.69 507 TRP A N 1
ATOM 4060 C CA . TRP A 1 507 ? 28.835 -2.664 4.337 1.00 96.69 507 TRP A CA 1
ATOM 40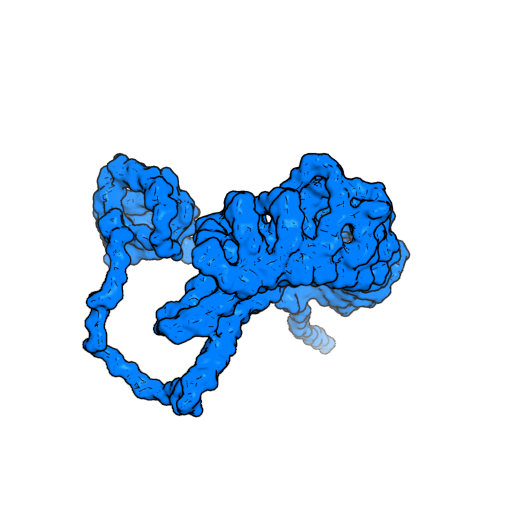61 C C . TRP A 1 507 ? 28.337 -4.076 4.650 1.00 96.69 507 TRP A C 1
ATOM 4063 O O . TRP A 1 507 ? 28.362 -4.468 5.809 1.00 96.69 507 TRP A O 1
ATOM 4073 N N . ALA A 1 508 ? 27.961 -4.862 3.637 1.00 96.94 508 ALA A N 1
ATOM 4074 C CA . ALA A 1 508 ? 27.515 -6.240 3.825 1.00 96.94 508 ALA A CA 1
ATOM 4075 C C . ALA A 1 508 ? 28.603 -7.127 4.450 1.00 96.94 508 ALA A C 1
ATOM 4077 O O . ALA A 1 508 ? 28.316 -7.877 5.376 1.00 96.94 508 ALA A O 1
ATOM 4078 N N . GLU A 1 509 ? 29.851 -7.028 3.980 1.00 96.00 509 GLU A N 1
ATOM 4079 C CA . GLU A 1 509 ? 30.983 -7.758 4.568 1.00 96.00 509 GLU A CA 1
ATOM 4080 C C . GLU A 1 509 ? 31.252 -7.310 6.009 1.00 96.00 509 GLU A C 1
ATOM 4082 O O . GLU A 1 509 ? 31.480 -8.154 6.870 1.00 96.00 509 GLU A O 1
ATOM 4087 N N . SER A 1 510 ? 31.152 -6.007 6.294 1.00 95.38 510 SER A N 1
ATOM 4088 C CA . SER A 1 510 ? 31.334 -5.478 7.649 1.00 95.38 510 SER A CA 1
ATOM 4089 C C . SER A 1 510 ? 30.229 -5.899 8.624 1.00 95.38 510 SER A C 1
ATOM 4091 O O . SER A 1 510 ? 30.509 -6.051 9.810 1.00 95.38 510 SER A O 1
ATOM 4093 N N . LEU A 1 511 ? 28.984 -6.035 8.164 1.00 96.12 511 LEU A N 1
ATOM 4094 C CA . LEU A 1 511 ? 27.853 -6.494 8.978 1.00 96.12 511 LEU A CA 1
ATOM 4095 C C . LEU A 1 511 ? 27.930 -8.002 9.250 1.00 96.12 511 LEU A C 1
ATOM 4097 O O . LEU A 1 511 ? 27.598 -8.456 10.346 1.00 96.12 511 LEU A O 1
ATOM 4101 N N . LEU A 1 512 ? 28.439 -8.768 8.281 1.00 96.38 512 LEU A N 1
ATOM 4102 C CA . LEU A 1 512 ? 28.578 -10.219 8.385 1.00 96.38 512 LEU A CA 1
ATOM 4103 C C . LEU A 1 512 ? 29.533 -10.651 9.508 1.00 96.38 512 LEU A C 1
ATOM 4105 O O . LEU A 1 512 ? 29.367 -11.734 10.057 1.00 96.38 512 LEU A O 1
ATOM 4109 N N . GLU A 1 513 ? 30.481 -9.797 9.908 1.00 95.06 513 GLU A N 1
ATOM 4110 C CA . GLU A 1 513 ? 31.338 -10.026 11.085 1.00 95.06 513 GLU A CA 1
ATOM 4111 C C . GLU A 1 513 ? 30.539 -10.224 12.389 1.00 95.06 513 GLU A C 1
ATOM 4113 O O . GLU A 1 513 ? 31.075 -10.755 13.360 1.00 95.06 513 GLU A O 1
ATOM 4118 N N . ARG A 1 514 ? 29.263 -9.814 12.416 1.00 95.12 514 ARG A N 1
ATOM 4119 C CA . ARG A 1 514 ? 28.323 -9.999 13.532 1.00 95.12 514 ARG A CA 1
ATOM 4120 C C . ARG A 1 514 ? 27.110 -10.856 13.180 1.00 95.12 514 ARG A C 1
ATOM 4122 O O . ARG A 1 514 ? 26.106 -10.780 13.878 1.00 95.12 514 ARG A O 1
ATOM 4129 N N . ASP A 1 515 ? 27.195 -11.641 12.109 1.00 96.31 515 ASP A N 1
ATOM 4130 C CA . ASP A 1 515 ? 26.078 -12.456 11.616 1.00 96.31 515 ASP A CA 1
ATOM 4131 C C . ASP A 1 515 ? 24.838 -11.619 11.228 1.00 96.31 515 ASP A C 1
ATOM 4133 O O . ASP A 1 515 ? 23.697 -12.067 11.320 1.00 96.31 515 ASP A O 1
ATOM 4137 N N . VAL A 1 516 ? 25.061 -10.374 10.781 1.00 97.06 516 VAL A N 1
ATOM 4138 C CA . VAL A 1 516 ? 24.012 -9.510 10.221 1.00 97.06 516 VAL A CA 1
ATOM 4139 C C . VAL A 1 516 ? 24.129 -9.498 8.700 1.00 97.06 516 VAL A C 1
ATOM 4141 O O . VAL A 1 516 ? 25.170 -9.170 8.127 1.00 97.06 516 VAL A O 1
ATOM 4144 N N . HIS A 1 517 ? 23.042 -9.838 8.021 1.00 97.50 517 HIS A N 1
ATOM 4145 C CA . HIS A 1 517 ? 22.961 -9.903 6.572 1.00 97.50 517 HIS A CA 1
ATOM 4146 C C . HIS A 1 517 ? 22.289 -8.659 5.993 1.00 97.50 517 HIS A C 1
ATOM 4148 O O . HIS A 1 517 ? 21.210 -8.258 6.419 1.00 97.50 517 HIS A O 1
ATOM 4154 N N . LEU A 1 518 ? 22.910 -8.088 4.960 1.00 97.31 518 LEU A N 1
ATOM 4155 C CA . LEU A 1 518 ? 22.307 -7.038 4.146 1.00 97.31 518 LEU A CA 1
ATOM 4156 C C . LEU A 1 518 ? 21.587 -7.661 2.941 1.00 97.31 518 LEU A C 1
ATOM 4158 O O . LEU A 1 518 ? 22.172 -8.483 2.225 1.00 97.31 518 LEU A O 1
ATOM 4162 N N . PHE A 1 519 ? 20.345 -7.242 2.710 1.00 97.06 519 PHE A N 1
ATOM 4163 C CA . PHE A 1 519 ? 19.456 -7.702 1.647 1.00 97.06 519 PHE A CA 1
ATOM 4164 C C . PHE A 1 519 ? 19.101 -6.569 0.677 1.00 97.06 519 PHE A C 1
ATOM 4166 O O . PHE A 1 519 ? 18.878 -5.420 1.071 1.00 97.06 519 PHE A O 1
ATOM 4173 N N . GLY A 1 520 ? 19.053 -6.923 -0.609 1.00 92.12 520 GLY A N 1
ATOM 4174 C CA . GLY A 1 520 ? 18.526 -6.071 -1.675 1.00 92.12 520 GLY A CA 1
ATOM 4175 C C . GLY A 1 520 ? 16.992 -6.075 -1.746 1.00 92.12 520 GLY A C 1
ATOM 4176 O O . GLY A 1 520 ? 16.350 -6.779 -0.966 1.00 92.12 520 GLY A O 1
ATOM 4177 N N . PRO A 1 521 ? 16.394 -5.349 -2.710 1.00 84.62 521 PRO A N 1
ATOM 4178 C CA . PRO A 1 521 ? 14.938 -5.259 -2.865 1.00 84.62 521 PRO A CA 1
ATOM 4179 C C . PRO A 1 521 ? 14.287 -6.631 -3.095 1.00 84.62 521 PRO A C 1
ATOM 4181 O O . PRO A 1 521 ? 13.258 -6.935 -2.514 1.00 84.62 521 PRO A O 1
ATOM 4184 N N . ASN A 1 522 ? 14.955 -7.528 -3.825 1.00 84.62 522 ASN A N 1
ATOM 4185 C CA . ASN A 1 522 ? 14.411 -8.846 -4.181 1.00 84.62 522 ASN A CA 1
ATOM 4186 C C . ASN A 1 522 ? 14.572 -9.919 -3.082 1.00 84.62 522 ASN A C 1
ATOM 4188 O O . ASN A 1 522 ? 14.566 -11.110 -3.391 1.00 84.62 522 ASN A O 1
ATOM 4192 N N . GLY A 1 523 ? 14.861 -9.538 -1.832 1.00 89.25 523 GLY A N 1
ATOM 4193 C CA . GLY A 1 523 ? 15.144 -10.501 -0.757 1.00 89.25 523 GLY A CA 1
ATOM 4194 C C . GLY A 1 523 ? 16.422 -11.324 -0.981 1.00 89.25 523 GLY A C 1
ATOM 4195 O O . GLY A 1 523 ? 16.634 -12.364 -0.359 1.00 89.25 523 GLY A O 1
ATOM 4196 N N . VAL A 1 524 ? 17.313 -10.872 -1.869 1.00 92.81 524 VAL A N 1
ATOM 4197 C CA . VAL A 1 524 ? 18.601 -11.528 -2.121 1.00 92.81 524 VAL A CA 1
ATOM 4198 C C . VAL A 1 524 ? 19.660 -10.926 -1.202 1.00 92.81 524 VAL A C 1
ATOM 4200 O O . VAL A 1 524 ? 19.897 -9.718 -1.247 1.00 92.81 524 VAL A O 1
ATOM 4203 N N . ARG A 1 525 ? 20.340 -11.766 -0.410 1.00 96.31 525 ARG A N 1
ATOM 4204 C CA . ARG A 1 525 ? 21.499 -11.365 0.409 1.00 96.31 525 ARG A CA 1
ATOM 4205 C C . ARG A 1 525 ? 22.812 -11.397 -0.365 1.00 96.31 525 ARG A C 1
ATOM 4207 O O . ARG A 1 525 ? 22.995 -12.231 -1.258 1.00 96.31 525 ARG A O 1
ATOM 4214 N N . TRP A 1 526 ? 23.767 -10.569 0.052 1.00 96.69 526 TRP A N 1
ATOM 4215 C CA . TRP A 1 526 ? 25.155 -10.706 -0.390 1.00 96.69 526 TRP A CA 1
ATOM 4216 C C . TRP A 1 526 ? 25.730 -12.057 0.041 1.00 96.69 526 TRP A C 1
ATOM 4218 O O . TRP A 1 526 ? 25.568 -12.487 1.184 1.00 96.69 526 TRP A O 1
ATOM 4228 N N . ARG A 1 527 ? 26.438 -12.720 -0.874 1.00 95.81 527 ARG A N 1
ATOM 4229 C CA . ARG A 1 527 ? 27.228 -13.918 -0.580 1.00 95.81 527 ARG A CA 1
ATOM 4230 C C . ARG A 1 527 ? 28.690 -13.588 -0.876 1.00 95.81 527 ARG A C 1
ATOM 4232 O O . ARG A 1 527 ? 28.997 -13.344 -2.046 1.00 95.81 527 ARG A O 1
ATOM 4239 N N . PRO A 1 528 ? 29.581 -13.566 0.134 1.00 93.19 528 PRO A N 1
ATOM 4240 C CA . PRO A 1 528 ? 31.002 -13.361 -0.104 1.00 93.19 528 PRO A CA 1
ATOM 4241 C C . PRO A 1 528 ? 31.510 -14.358 -1.144 1.00 93.19 528 PRO A C 1
ATOM 4243 O O . PRO A 1 528 ? 31.261 -15.562 -1.038 1.00 93.19 528 PRO A O 1
ATOM 4246 N N . ARG A 1 529 ? 32.206 -13.866 -2.172 1.00 86.75 529 ARG A N 1
ATOM 4247 C CA . ARG A 1 529 ? 32.878 -14.760 -3.120 1.00 86.75 529 ARG A CA 1
ATOM 4248 C C . ARG A 1 529 ? 34.067 -15.406 -2.419 1.00 86.75 529 ARG A C 1
ATOM 4250 O O . ARG A 1 529 ? 34.709 -14.769 -1.584 1.00 86.75 529 ARG A O 1
ATOM 4257 N N . LEU A 1 530 ? 34.354 -16.659 -2.770 1.00 79.56 530 LEU A N 1
ATOM 4258 C CA . LEU A 1 530 ? 35.529 -17.374 -2.277 1.00 79.56 530 LEU A CA 1
ATOM 4259 C C . LEU A 1 530 ? 36.770 -16.518 -2.545 1.00 79.56 530 LEU A C 1
ATOM 4261 O O . LEU A 1 530 ? 37.172 -16.329 -3.693 1.00 79.56 530 LEU A O 1
ATOM 4265 N N . LYS A 1 531 ? 37.360 -15.973 -1.478 1.00 78.50 531 LYS A N 1
ATOM 4266 C CA . LYS A 1 531 ? 38.684 -15.365 -1.555 1.00 78.50 531 LYS A CA 1
ATOM 4267 C C . LYS A 1 531 ? 39.635 -16.538 -1.746 1.00 78.50 531 LYS A C 1
ATOM 4269 O O . LYS A 1 531 ? 39.731 -17.385 -0.858 1.00 78.50 531 LYS A O 1
ATOM 4274 N N . PHE A 1 532 ? 40.276 -16.636 -2.912 1.00 66.12 532 PHE A N 1
ATOM 4275 C CA . PHE A 1 532 ? 41.380 -17.574 -3.078 1.00 66.12 532 PHE A CA 1
ATOM 4276 C C . PHE A 1 532 ? 42.379 -17.245 -1.976 1.00 66.12 532 PHE A C 1
ATOM 4278 O O . PHE A 1 532 ? 42.952 -16.157 -1.965 1.00 66.12 532 PHE A O 1
ATOM 4285 N N . VAL A 1 533 ? 42.510 -18.143 -0.998 1.00 68.19 533 VAL A N 1
ATOM 4286 C CA . VAL A 1 533 ? 43.552 -18.032 0.012 1.00 68.19 533 VAL A CA 1
ATOM 4287 C C . VAL A 1 533 ? 44.840 -18.188 -0.769 1.00 68.19 533 VAL A C 1
ATOM 4289 O O . VAL A 1 533 ? 45.215 -19.302 -1.139 1.00 68.19 533 VAL A O 1
ATOM 4292 N N . THR A 1 534 ? 45.477 -17.071 -1.107 1.00 59.25 534 THR A N 1
ATOM 4293 C CA . THR A 1 534 ? 46.816 -17.082 -1.671 1.00 59.25 534 THR A CA 1
ATOM 4294 C C . THR A 1 534 ? 47.679 -17.690 -0.581 1.00 59.25 534 THR A C 1
ATOM 4296 O O . THR A 1 534 ? 48.029 -17.022 0.390 1.00 59.25 534 THR A O 1
ATOM 4299 N N . LYS A 1 535 ? 47.922 -19.003 -0.664 1.00 66.12 535 LYS A N 1
ATOM 4300 C CA . LYS A 1 535 ? 48.901 -19.674 0.181 1.00 66.12 535 LYS A CA 1
ATOM 4301 C C . LYS A 1 535 ? 50.214 -18.973 -0.124 1.00 66.12 535 LYS A C 1
ATOM 4303 O O . LYS A 1 535 ? 50.810 -19.230 -1.169 1.00 66.12 535 LYS A O 1
ATOM 4308 N N . ASN A 1 536 ? 50.614 -18.043 0.739 1.00 58.34 536 ASN A N 1
ATOM 4309 C CA . ASN A 1 536 ? 51.959 -17.502 0.716 1.00 58.34 536 ASN A CA 1
ATOM 4310 C C . ASN A 1 536 ? 52.875 -18.719 0.830 1.00 58.34 536 ASN A C 1
ATOM 4312 O O . ASN A 1 536 ? 52.854 -19.409 1.849 1.00 58.34 536 ASN A O 1
ATOM 4316 N N . LYS A 1 537 ? 53.568 -19.052 -0.264 1.00 57.09 537 LYS A N 1
ATOM 4317 C CA . LYS A 1 537 ? 54.623 -20.061 -0.243 1.00 57.09 537 LYS A CA 1
ATOM 4318 C C . LYS A 1 537 ? 55.653 -19.556 0.767 1.00 57.09 537 LYS A C 1
ATOM 4320 O O . LYS A 1 537 ? 56.230 -18.495 0.535 1.00 57.09 537 LYS A O 1
ATOM 4325 N N . GLN A 1 538 ? 55.752 -20.253 1.898 1.00 55.88 538 GLN A N 1
ATOM 4326 C CA . GLN A 1 538 ? 56.855 -20.105 2.846 1.00 55.88 538 GLN A CA 1
ATOM 4327 C C . GLN A 1 538 ? 58.161 -20.528 2.190 1.00 55.88 538 GLN A C 1
ATOM 4329 O O . GLN A 1 538 ? 58.115 -21.481 1.374 1.00 55.88 538 GLN A O 1
#

Solvent-accessible surface area (backbone atoms only — not comparable to full-atom values): 28790 Å² total; per-residue (Å²): 129,78,97,69,71,52,67,67,57,55,61,46,46,34,64,44,37,46,70,34,77,80,47,38,66,48,79,42,66,58,79,56,68,82,41,64,56,52,40,54,17,54,22,52,21,71,34,29,31,34,39,38,34,37,46,51,93,76,49,38,66,47,82,56,72,51,58,61,50,34,63,65,16,87,46,50,53,39,42,42,75,43,65,77,56,84,88,53,87,77,52,59,77,45,39,45,48,24,50,58,52,35,68,71,33,72,65,53,44,68,26,47,60,70,71,70,75,73,61,73,83,65,82,84,79,62,80,92,78,84,74,82,73,72,87,64,86,71,75,56,71,62,80,75,41,96,42,72,65,62,40,50,55,52,50,34,54,52,39,42,48,64,56,46,50,70,59,55,63,48,44,63,56,43,66,74,51,75,37,72,71,76,69,58,79,59,78,60,59,70,47,56,62,67,55,45,50,62,36,71,72,39,73,66,39,30,67,50,31,48,61,50,50,40,22,54,43,73,28,66,38,37,67,48,47,50,51,48,34,52,49,33,71,76,38,51,71,52,18,57,44,20,30,34,43,36,33,30,30,40,57,58,69,69,50,53,46,52,39,43,72,38,23,46,49,23,28,31,42,38,28,30,92,60,24,49,59,39,48,54,68,52,55,52,51,38,26,73,44,16,11,75,49,22,27,32,41,25,54,48,34,38,41,60,50,96,55,68,38,77,51,47,66,49,51,34,27,54,44,22,27,34,44,38,42,32,29,65,37,38,41,57,91,41,80,93,49,48,47,40,69,25,31,44,48,24,28,37,41,37,39,67,40,67,29,57,41,49,36,59,50,56,44,67,28,46,55,81,45,36,29,34,41,35,47,36,65,82,61,66,77,64,39,30,64,27,29,66,68,49,18,60,52,25,33,33,42,29,33,14,42,67,49,55,56,29,75,72,36,35,50,78,73,29,25,61,49,28,31,33,42,32,39,31,31,50,95,90,45,60,57,52,51,65,39,79,66,61,98,58,70,39,70,45,30,29,33,39,36,48,41,53,55,49,94,59,80,75,48,73,68,48,51,48,33,43,51,47,27,57,54,49,60,62,71,47,75,34,41,76,41,39,35,40,36,36,32,64,84,44,74,83,63,91,49,71,72,46,43,75,68,34,64,67,52,55,50,33,58,58,31,43,81,68,62,24,45,40,21,21,65,84,74,49,60,81,72,86,72,86,71,79,77,76,74,75,81,125

pLDDT: mean 86.19, std 16.34, range [32.38, 98.56]

Secondary structure (DSSP, 8-state):
--TT--HHHHHHHHHHGGG-TT--EEEE-GGGGG-HHHHHHHHT-TT--EEEEEE-TTTTSS--HHHHHHTT-SS--EEEEEESS---TTSHHHHHHHHHHHHH-HHHHHHB--STTS----GGGS-S-S-PPP------GGGT-S-HHHHHHHHHHHHHHHHHHHHHHHHHHHHHTTT-SSS-THHHHTHHHHHHHHHHH-HHHHHHHHHHHHHS-EE-SHHHHHHHHHHHHH-HHHHTT--EEEE-S---HHHHHHHHHH-TT--EEEE-TTPPPBPHHHHHHHHHHHTTT--EEES--BPPPSSPBPGGGGGG-TT-SEEEEEE---B---GGGS-TTTTTT--EEEEEEE-HHHHHHHHHS--TT--EEE--TT--STTHHHHHHHGGG-SEEEEEHHHHS-TTT-HHHH-TT--EEEEEE-SSSPPPTTTT--SS--TT--EEEEEESS-PPPPHHHHHHHHHHHHHHHH-TT-TT--EEE-TT-----SHHHHHH-HHHHHHHHHHTTTPEEE-TTSPBP------------

Organism: NCBI:txid2733690

Mean predicted aligned error: 10.44 Å

Radius of gyration: 28.87 Å; Cα contacts (8 Å, |Δi|>4): 914; chains: 1; bounding box: 85×61×75 Å

Nearest PDB structures (foldseek):
  6brq-assembly1_B  TM=3.673E-01  e=1.792E-05  Oryza sativa Japonica Group
  8glc-assembly2_A  TM=2.236E-01  e=5.058E-01  Actinoplanes
  8gj4-assembly2_B  TM=2.298E-01  e=7.669E-01  Actinoplanes teichomyceticus
  8gkm-assembly1_A  TM=2.305E-01  e=1.225E+00  Actinoplanes teichomyceticus
  8glc-assembly1_B  TM=2.296E-01  e=1.359E+00  Actinoplanes

Foldseek 3Di:
DPPPPPPVVLVVLLVVQLVPQPQQEDEDEPPCLVNVSNLQSLLNRQRHAEYEYEDDPPCLAEDRPSVVSNLNRPNYQAYHYDYPDQDDPVSVVSNPNVVVRCVVPPSSVRHYDPPVSPDPDDPVPDPPDDDPDPPDPPPDCVVVDPDPVVVLVVLLVVLLCQQPVVVVVVCVVCVLQVFAPPDPPCVVVVCVCSNCVQLVPDVSSVVSNLLNCLQADAAEDQVSLQVVLVVCVVPLVSLCSHAEYEEAAAYPLVSLLSSLQSNLQYQYYAYHQNYDAHEPVSVLSNLVRHLDRHAYYENHAHEADPAADQQLSLQSRQNHQADHYHYAHHHDLDLVRQPQNRQCNHAHYEYADYHLNVLSSQLSHDNPNHAYYAYHQPDDLRNLSSLQRCQCRYQYYAYELVNLLDVSVVNLVSNLNHQEYEYEAEPVGARALNSPDDPAANERHAEYEYHYNYPDDQDPVSLVRVLSNLVSLLPDPSYLNHQEYEYANQDDDDDPVCCVVDPSNVSQVSCVVSNHWYAYSVRDTDDDDDDPPPPPDD